Protein AF-A0A970IJT5-F1 (afdb_monomer)

Nearest PDB structures (foldseek):
  5coz-assembly1_A  TM=6.829E-01  e=1.519E-14  Agathobacter rectalis ATCC 33656
  2o3o-assembly5_I  TM=5.384E-01  e=3.546E-06  Bacillus subtilis
  2y8g-assembly2_B  TM=7.223E-01  e=1.809E+00  Homo sapiens
  1k3s-assembly1_A  TM=3.775E-01  e=7.279E+00  Salmonella enterica
  7z1o-assembly1_A  TM=2.593E-01  e=2.986E+00  Saccharomyces cerevisiae W303

Structure (mmCIF, N/CA/C/O backbone):
data_AF-A0A970IJT5-F1
#
_entry.id   AF-A0A970IJT5-F1
#
loop_
_atom_site.group_PDB
_atom_site.id
_atom_site.type_symbol
_atom_site.label_atom_id
_atom_site.label_alt_id
_atom_site.label_comp_id
_atom_site.label_asym_id
_atom_site.label_entity_id
_atom_site.label_seq_id
_atom_site.pdbx_PDB_ins_code
_atom_site.Cartn_x
_atom_site.Cartn_y
_atom_site.Cartn_z
_atom_site.occupancy
_atom_site.B_iso_or_equiv
_atom_site.auth_seq_id
_atom_site.auth_comp_id
_atom_site.auth_asym_id
_atom_site.auth_atom_id
_atom_site.pdbx_PDB_model_num
ATOM 1 N N . MET A 1 1 ? 66.315 6.053 -86.951 1.00 36.56 1 MET A N 1
ATOM 2 C CA . MET A 1 1 ? 66.945 6.723 -85.789 1.00 36.56 1 MET A CA 1
ATOM 3 C C . MET A 1 1 ? 66.268 6.161 -84.550 1.00 36.56 1 MET A C 1
ATOM 5 O O . MET A 1 1 ? 65.079 6.380 -84.401 1.00 36.56 1 MET A O 1
ATOM 9 N N . ASN A 1 2 ? 66.857 5.139 -83.911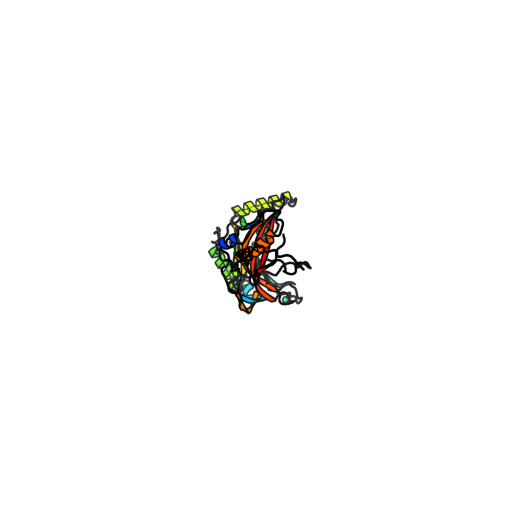 1.00 32.66 2 ASN A N 1
ATOM 10 C CA . ASN A 1 2 ? 67.721 5.251 -82.712 1.00 32.66 2 ASN A CA 1
ATOM 11 C C . ASN A 1 2 ? 67.102 6.169 -81.657 1.00 32.66 2 ASN A C 1
ATOM 13 O O . ASN A 1 2 ? 66.847 7.320 -81.974 1.00 32.66 2 ASN A O 1
ATOM 17 N N . ARG A 1 3 ? 66.917 5.827 -80.388 1.00 32.19 3 ARG A N 1
ATOM 18 C CA . ARG A 1 3 ? 67.270 4.738 -79.451 1.00 32.19 3 ARG A CA 1
ATOM 19 C C . ARG A 1 3 ? 66.346 5.067 -78.242 1.00 32.19 3 ARG A C 1
ATOM 21 O O . ARG A 1 3 ? 65.978 6.221 -78.083 1.00 32.19 3 ARG A O 1
ATOM 28 N N . MET A 1 4 ? 65.887 4.180 -77.372 1.00 31.28 4 MET A N 1
ATOM 29 C CA . MET A 1 4 ? 66.684 3.386 -76.449 1.00 31.28 4 MET A CA 1
ATOM 30 C C . MET A 1 4 ? 65.711 2.519 -75.640 1.00 31.28 4 MET A C 1
ATOM 32 O O . MET A 1 4 ? 64.684 2.999 -75.167 1.00 31.28 4 MET A O 1
ATOM 36 N N . GLN A 1 5 ? 66.068 1.249 -75.500 1.00 37.53 5 GLN A N 1
ATOM 37 C CA . GLN A 1 5 ? 65.499 0.312 -74.543 1.00 37.53 5 GLN A CA 1
ATOM 38 C C . GLN A 1 5 ? 65.766 0.796 -73.113 1.00 37.53 5 GLN A C 1
ATOM 40 O O . GLN A 1 5 ? 66.857 1.291 -72.830 1.00 37.53 5 GLN A O 1
ATOM 45 N N . SER A 1 6 ? 64.822 0.554 -72.206 1.00 34.53 6 SER A N 1
ATOM 46 C CA . SER A 1 6 ? 65.168 0.285 -70.814 1.00 34.53 6 SER A CA 1
ATOM 47 C C . SER A 1 6 ? 64.244 -0.792 -70.261 1.00 34.53 6 SER A C 1
ATOM 49 O O . SER A 1 6 ? 63.050 -0.594 -70.054 1.00 34.53 6 SER A O 1
ATOM 51 N N . THR A 1 7 ? 64.839 -1.964 -70.110 1.00 39.12 7 THR A N 1
ATOM 52 C CA . THR A 1 7 ? 64.367 -3.123 -69.368 1.00 39.12 7 THR A CA 1
ATOM 53 C C . THR A 1 7 ? 64.501 -2.813 -67.879 1.00 39.12 7 THR A C 1
ATOM 55 O O . THR A 1 7 ? 65.592 -2.436 -67.460 1.00 39.12 7 THR A O 1
ATOM 58 N N . CYS A 1 8 ? 63.464 -3.017 -67.061 1.00 33.69 8 CYS A N 1
ATOM 59 C CA . CYS A 1 8 ? 63.687 -3.271 -65.637 1.00 33.69 8 CYS A CA 1
ATOM 60 C C . CYS A 1 8 ? 62.522 -4.028 -64.981 1.00 33.69 8 CYS A C 1
ATOM 62 O O . CYS A 1 8 ? 61.425 -3.504 -64.832 1.00 33.69 8 CYS A O 1
ATOM 64 N N . LEU A 1 9 ? 62.840 -5.273 -64.617 1.00 33.34 9 LEU A N 1
ATOM 65 C CA . LEU A 1 9 ? 62.403 -6.034 -63.446 1.00 33.34 9 LEU A CA 1
ATOM 66 C C . LEU A 1 9 ? 60.910 -6.069 -63.072 1.00 33.34 9 LEU A C 1
ATOM 68 O O . LEU A 1 9 ? 60.386 -5.235 -62.339 1.00 33.34 9 LEU A O 1
ATOM 72 N N . THR A 1 10 ? 60.284 -7.184 -63.439 1.00 36.12 10 THR A N 1
ATOM 73 C CA . THR A 1 10 ? 59.104 -7.749 -62.784 1.00 36.12 10 THR A CA 1
ATOM 74 C C . THR A 1 10 ? 59.467 -8.163 -61.350 1.00 36.12 10 THR A C 1
ATOM 76 O O . THR A 1 10 ? 60.132 -9.178 -61.148 1.00 36.12 10 THR A O 1
ATOM 79 N N . PHE A 1 11 ? 59.037 -7.396 -60.348 1.00 35.25 11 PHE A N 1
ATOM 80 C CA . PHE A 1 11 ? 58.935 -7.875 -58.968 1.00 35.25 11 PHE A CA 1
ATOM 81 C C . PHE A 1 11 ? 57.515 -8.407 -58.757 1.00 35.25 11 PHE A C 1
ATOM 83 O O . PHE A 1 11 ? 56.544 -7.654 -58.768 1.00 35.25 11 PHE A O 1
ATOM 90 N N . VAL A 1 12 ? 57.398 -9.725 -58.599 1.00 38.31 12 VAL A N 1
ATOM 91 C CA . VAL A 1 12 ? 56.180 -10.385 -58.121 1.00 38.31 12 VAL A CA 1
ATOM 92 C C . VAL A 1 12 ? 56.085 -10.100 -56.624 1.00 38.31 12 VAL A C 1
ATOM 94 O O . VAL A 1 12 ? 56.817 -10.683 -55.829 1.00 38.31 12 VAL A O 1
ATOM 97 N N . VAL A 1 13 ? 55.218 -9.163 -56.245 1.00 36.97 13 VAL A N 1
ATOM 98 C CA . VAL A 1 13 ? 54.805 -8.963 -54.852 1.00 36.97 13 VAL A CA 1
ATOM 99 C C . VAL A 1 13 ? 53.635 -9.914 -54.590 1.00 36.97 13 VAL A C 1
ATOM 101 O O . VAL A 1 13 ? 52.668 -9.884 -55.356 1.00 36.97 13 VAL A O 1
ATOM 104 N N . PRO A 1 14 ? 53.684 -10.770 -53.555 1.00 40.00 14 PRO A N 1
ATOM 105 C CA . PRO A 1 14 ? 52.521 -11.543 -53.172 1.00 40.00 14 PRO A CA 1
ATOM 106 C C . PRO A 1 14 ? 51.470 -10.585 -52.612 1.00 40.00 14 PRO A C 1
ATOM 108 O O . PRO A 1 14 ? 51.718 -9.818 -51.682 1.00 40.00 14 PRO A O 1
ATOM 111 N N . LEU A 1 15 ? 50.295 -10.639 -53.231 1.00 33.22 15 LEU A N 1
ATOM 112 C CA . LEU A 1 15 ? 49.052 -10.033 -52.788 1.00 33.22 15 LEU A CA 1
ATOM 113 C C . LEU A 1 15 ? 48.679 -10.614 -51.412 1.00 33.22 15 LEU A C 1
ATOM 115 O O . LEU A 1 15 ? 47.937 -11.588 -51.320 1.00 33.22 15 LEU A O 1
ATOM 119 N N . CYS A 1 16 ? 49.205 -10.034 -50.334 1.00 35.28 16 CYS A N 1
ATOM 120 C CA . CYS A 1 16 ? 48.633 -10.205 -49.005 1.00 35.28 16 CYS A CA 1
ATOM 121 C C . CYS A 1 16 ? 47.344 -9.382 -48.952 1.00 35.28 16 CYS A C 1
ATOM 123 O O . CYS A 1 16 ? 47.359 -8.199 -48.617 1.00 35.28 16 CYS A O 1
ATOM 125 N N . LEU A 1 17 ? 46.230 -10.020 -49.315 1.00 36.72 17 LEU A N 1
ATOM 126 C CA . LEU A 1 17 ? 44.889 -9.607 -48.913 1.00 36.72 17 LEU A CA 1
ATOM 127 C C . LEU A 1 17 ? 44.834 -9.642 -47.379 1.00 36.72 17 LEU A C 1
ATOM 129 O O . LEU A 1 17 ? 44.469 -10.648 -46.778 1.00 36.72 17 LEU A O 1
ATOM 133 N N . LEU A 1 18 ? 45.230 -8.542 -46.740 1.00 36.81 18 LEU A N 1
ATOM 134 C CA . LEU A 1 18 ? 44.783 -8.231 -45.391 1.00 36.81 18 LEU A CA 1
ATOM 135 C C . LEU A 1 18 ? 43.298 -7.898 -45.514 1.00 36.81 18 LEU A C 1
ATOM 137 O O . LEU A 1 18 ? 42.916 -6.762 -45.787 1.00 36.81 18 LEU A O 1
ATOM 141 N N . LEU A 1 19 ? 42.468 -8.930 -45.374 1.00 34.84 19 LEU A N 1
ATOM 142 C CA . LEU A 1 19 ? 41.074 -8.773 -45.002 1.00 34.84 19 LEU A CA 1
ATOM 143 C C . LEU A 1 19 ? 41.072 -8.114 -43.621 1.00 34.84 19 LEU A C 1
ATOM 145 O O . LEU A 1 19 ? 41.111 -8.785 -42.594 1.00 34.84 19 LEU A O 1
ATOM 149 N N . THR A 1 20 ? 41.065 -6.784 -43.593 1.00 39.56 20 THR A N 1
ATOM 150 C CA . THR A 1 20 ? 40.567 -6.037 -42.445 1.00 39.56 20 THR A CA 1
ATOM 151 C C . THR A 1 20 ? 39.070 -6.301 -42.400 1.00 39.56 20 THR A C 1
ATOM 153 O O . THR A 1 20 ? 38.273 -5.548 -42.962 1.00 39.56 20 THR A O 1
ATOM 156 N N . GLY A 1 21 ? 38.690 -7.429 -41.802 1.00 30.80 21 GLY A N 1
ATOM 157 C CA . GLY A 1 21 ? 37.346 -7.576 -41.281 1.00 30.80 21 GLY A CA 1
ATOM 158 C C . GLY A 1 21 ? 37.145 -6.419 -40.316 1.00 30.80 21 GLY A C 1
ATOM 159 O O . GLY A 1 21 ? 37.844 -6.333 -39.307 1.00 30.80 21 GLY A O 1
ATOM 160 N N . CYS A 1 22 ? 36.245 -5.495 -40.658 1.00 32.47 22 CYS A N 1
ATOM 161 C CA . CYS A 1 22 ? 35.594 -4.704 -39.624 1.00 32.47 22 CYS A CA 1
ATOM 162 C C . CYS A 1 22 ? 35.139 -5.702 -38.552 1.00 32.47 22 CYS A C 1
ATOM 164 O O . CYS A 1 22 ? 34.604 -6.750 -38.937 1.00 32.47 22 CYS A O 1
ATOM 166 N N . PRO A 1 23 ? 35.344 -5.431 -37.253 1.00 32.62 23 PRO A N 1
ATOM 167 C CA . PRO A 1 23 ? 34.586 -6.163 -36.263 1.00 32.62 23 PRO A CA 1
ATOM 168 C C . PRO A 1 23 ? 33.126 -5.950 -36.653 1.00 32.62 23 PRO A C 1
ATOM 170 O O . PRO A 1 23 ? 32.638 -4.818 -36.664 1.00 32.62 23 PRO A O 1
ATOM 173 N N . GLN A 1 24 ? 32.459 -7.024 -37.079 1.00 33.75 24 GLN A N 1
ATOM 174 C CA . GLN A 1 24 ? 31.012 -7.048 -36.994 1.00 33.75 24 GLN A CA 1
ATOM 175 C C . GLN A 1 24 ? 30.694 -6.677 -35.542 1.00 33.75 24 GLN A C 1
ATOM 177 O O . GLN A 1 24 ? 31.420 -7.139 -34.650 1.00 33.75 24 GLN A O 1
ATOM 182 N N . PRO A 1 25 ? 29.676 -5.839 -35.284 1.00 37.03 25 PRO A N 1
ATOM 183 C CA . PRO A 1 25 ? 29.119 -5.818 -33.949 1.00 37.03 25 PRO A CA 1
ATOM 184 C C . PRO A 1 25 ? 28.829 -7.280 -33.634 1.00 37.03 25 PRO A C 1
ATOM 186 O O . PRO A 1 25 ? 28.152 -7.955 -34.410 1.00 37.03 25 PRO A O 1
ATOM 189 N N . SER A 1 26 ? 29.472 -7.803 -32.592 1.00 34.16 26 SER A N 1
ATOM 190 C CA . SER A 1 26 ? 29.022 -9.047 -32.004 1.00 34.16 26 SER A CA 1
ATOM 191 C C . SER A 1 26 ? 27.535 -8.852 -31.782 1.00 34.16 26 SER A C 1
ATOM 193 O O . SER A 1 26 ? 27.156 -7.892 -31.106 1.00 34.16 26 SER A O 1
ATOM 195 N N . ASP A 1 27 ? 26.725 -9.708 -32.394 1.00 33.38 27 ASP A N 1
ATOM 196 C CA . ASP A 1 27 ? 25.367 -9.949 -31.948 1.00 33.38 27 ASP A CA 1
ATOM 197 C C . ASP A 1 27 ? 25.503 -10.401 -30.487 1.00 33.38 27 ASP A C 1
ATOM 199 O O . ASP A 1 27 ? 25.656 -11.583 -30.186 1.00 33.38 27 ASP A O 1
ATOM 203 N N . ILE A 1 28 ? 25.585 -9.436 -29.567 1.00 37.75 28 ILE A N 1
ATOM 204 C CA . ILE A 1 28 ? 25.134 -9.648 -28.207 1.00 37.75 28 ILE A CA 1
ATOM 205 C C . ILE A 1 28 ? 23.658 -9.885 -28.447 1.00 37.7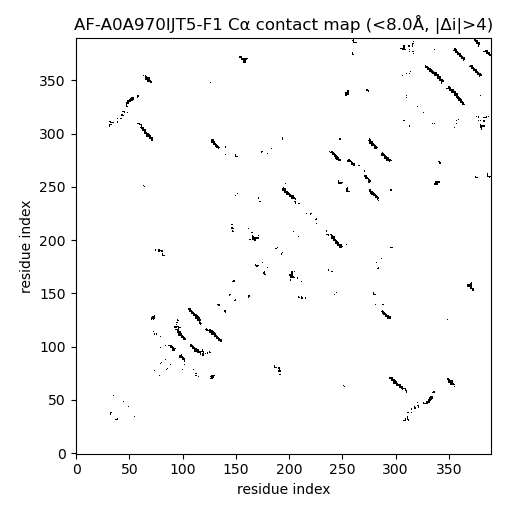5 28 ILE A C 1
ATOM 207 O O . ILE A 1 28 ? 22.940 -8.955 -28.819 1.00 37.75 28 ILE A O 1
ATOM 211 N N . GLU A 1 29 ? 23.240 -11.148 -28.377 1.00 39.50 29 GLU A N 1
ATOM 212 C CA . GLU A 1 29 ? 21.836 -11.456 -28.181 1.00 39.50 29 GLU A CA 1
ATOM 213 C C . GLU A 1 29 ? 21.385 -10.517 -27.066 1.00 39.50 29 GLU A C 1
ATOM 215 O O . GLU A 1 29 ? 21.825 -10.651 -25.926 1.00 39.50 29 GLU A O 1
ATOM 220 N N . THR A 1 30 ? 20.559 -9.522 -27.394 1.00 48.41 30 THR A N 1
ATOM 221 C CA . THR A 1 30 ? 19.818 -8.722 -26.415 1.00 48.41 30 THR A CA 1
ATOM 222 C C . THR A 1 30 ? 18.734 -9.622 -25.828 1.00 48.41 30 THR A C 1
ATOM 224 O O . THR A 1 30 ? 17.540 -9.352 -25.938 1.00 48.41 30 THR A O 1
ATOM 227 N N . GLY A 1 31 ? 19.161 -10.790 -25.355 1.00 67.19 31 GLY A N 1
ATOM 228 C CA . GLY A 1 31 ? 18.349 -11.767 -24.685 1.00 67.19 31 GLY A CA 1
ATOM 229 C C . GLY A 1 31 ? 17.971 -1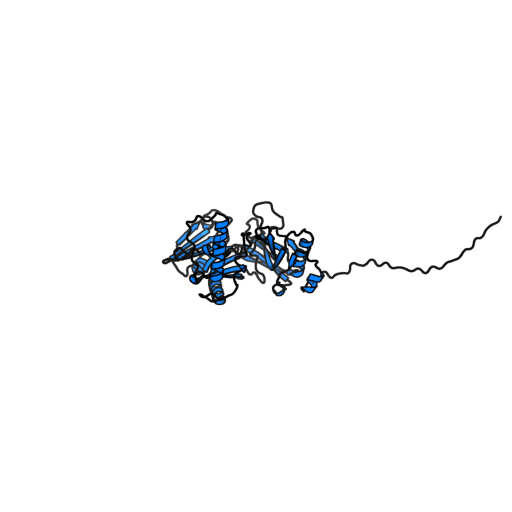1.190 -23.339 1.00 67.19 31 GLY A C 1
ATOM 230 O O . GLY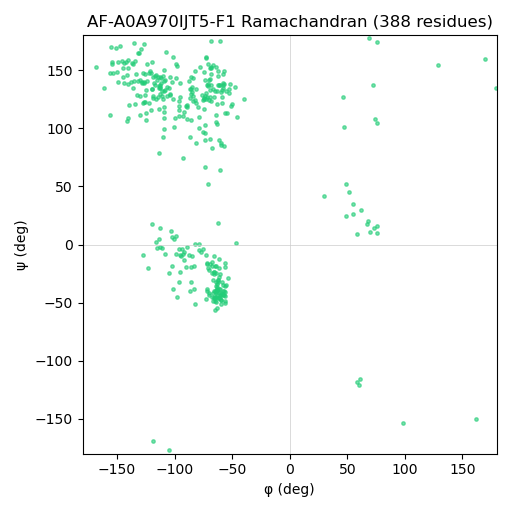 A 1 31 ? 18.767 -10.502 -22.698 1.00 67.19 31 GLY A O 1
ATOM 231 N N . ARG A 1 32 ? 16.736 -11.479 -22.948 1.00 82.88 32 ARG A N 1
ATOM 232 C CA . ARG A 1 32 ? 16.213 -11.251 -21.608 1.00 82.88 32 ARG A CA 1
ATOM 233 C C . ARG A 1 32 ? 17.285 -11.595 -20.571 1.00 82.88 32 ARG A C 1
ATOM 235 O O . ARG A 1 32 ? 17.798 -12.714 -20.577 1.00 82.88 32 ARG A O 1
ATOM 242 N N . ILE A 1 33 ? 17.621 -10.665 -19.682 1.00 86.25 33 ILE A N 1
ATOM 243 C CA . ILE A 1 33 ? 18.552 -10.955 -18.589 1.00 86.25 33 ILE A CA 1
ATOM 244 C C . ILE A 1 33 ? 17.826 -11.844 -17.574 1.00 86.25 33 ILE A C 1
ATOM 246 O O . ILE A 1 33 ? 16.748 -11.483 -17.104 1.00 86.25 33 ILE A O 1
ATOM 250 N N . GLU A 1 34 ? 18.394 -13.003 -17.235 1.00 87.94 34 GLU A N 1
ATOM 251 C CA . GLU A 1 34 ? 17.735 -14.004 -16.373 1.00 87.94 34 GLU A CA 1
ATOM 252 C C . GLU A 1 34 ? 18.435 -14.237 -15.027 1.00 87.94 34 GLU A C 1
ATOM 254 O O . GLU A 1 34 ? 17.927 -15.004 -14.210 1.00 87.94 34 GLU A O 1
ATOM 259 N N . SER A 1 35 ? 19.580 -13.594 -14.766 1.00 90.62 35 SER A N 1
ATOM 260 C CA . SER A 1 35 ? 20.297 -13.765 -13.499 1.00 90.62 35 SER A CA 1
ATOM 261 C C . SER A 1 35 ? 20.998 -12.491 -13.012 1.00 90.62 35 SER A C 1
ATOM 263 O O . SER A 1 35 ? 21.330 -11.619 -13.824 1.00 90.62 35 SER A O 1
ATOM 265 N N . PRO A 1 36 ? 21.284 -12.393 -11.697 1.00 92.06 36 PRO A N 1
ATOM 266 C CA . PRO A 1 36 ? 22.078 -11.305 -11.130 1.00 92.06 36 PRO A CA 1
ATOM 267 C C . PRO A 1 36 ? 23.467 -11.177 -11.763 1.00 92.06 36 PRO A C 1
ATOM 269 O O . PRO A 1 36 ? 23.941 -10.071 -12.007 1.00 92.06 36 PRO A O 1
ATOM 272 N N . GLU A 1 37 ? 24.131 -12.296 -12.053 1.00 93.25 37 GLU A N 1
ATOM 273 C CA . GLU A 1 37 ? 25.469 -12.303 -12.652 1.00 93.25 37 GLU A CA 1
ATOM 274 C C . GLU A 1 37 ? 25.433 -11.709 -14.061 1.00 93.25 37 GLU A C 1
ATOM 276 O O . GLU A 1 37 ? 26.203 -10.799 -14.364 1.00 93.25 37 GLU A O 1
ATOM 281 N N . ALA A 1 38 ? 24.483 -12.157 -14.889 1.00 92.62 38 ALA A N 1
ATOM 282 C CA . ALA A 1 38 ? 24.290 -11.638 -16.240 1.00 92.62 38 ALA A CA 1
ATOM 283 C C . ALA A 1 38 ? 23.911 -10.148 -16.241 1.00 92.62 38 ALA A C 1
ATOM 285 O O . ALA A 1 38 ? 24.288 -9.418 -17.158 1.00 92.62 38 ALA A O 1
ATOM 286 N N . PHE A 1 39 ? 23.191 -9.688 -15.214 1.00 94.88 39 PHE A N 1
ATOM 287 C CA . PHE A 1 39 ? 22.908 -8.273 -15.005 1.00 94.88 39 PHE A CA 1
ATOM 288 C C . PHE A 1 39 ? 24.195 -7.475 -14.750 1.00 94.88 39 PHE A C 1
ATOM 290 O O . PHE A 1 39 ? 24.477 -6.530 -15.487 1.00 94.88 39 PHE A O 1
ATOM 297 N N . TYR A 1 40 ? 25.013 -7.872 -13.767 1.00 94.75 40 TYR A N 1
ATOM 298 C CA . TYR A 1 40 ? 26.253 -7.156 -13.431 1.00 94.75 40 TYR A CA 1
ATOM 299 C C . TYR A 1 40 ? 27.312 -7.197 -14.542 1.00 94.75 40 TYR A C 1
ATOM 301 O O . TYR A 1 40 ? 28.152 -6.304 -14.609 1.00 94.75 40 TYR A O 1
ATOM 309 N N . GLU A 1 41 ? 27.274 -8.185 -15.439 1.00 93.88 41 GLU A N 1
ATOM 310 C CA . GLU A 1 41 ? 28.121 -8.216 -16.640 1.00 93.88 41 GLU A CA 1
ATOM 311 C C . GLU A 1 41 ? 27.732 -7.154 -17.686 1.00 93.88 41 GLU A C 1
ATOM 313 O O . GLU A 1 41 ? 28.558 -6.779 -18.521 1.00 93.88 41 GLU A O 1
ATOM 318 N N . GLN A 1 42 ? 26.492 -6.658 -17.646 1.00 92.56 42 GLN A N 1
ATOM 319 C CA . GLN A 1 42 ? 25.921 -5.764 -18.658 1.00 92.56 42 GLN A CA 1
ATOM 320 C C . GLN A 1 42 ? 25.744 -4.317 -18.198 1.00 92.56 42 GLN A C 1
ATOM 322 O O . GLN A 1 42 ? 25.425 -3.458 -19.024 1.00 92.56 42 GLN A O 1
ATOM 327 N N . VAL A 1 43 ? 25.945 -4.029 -16.911 1.00 92.69 43 VAL A N 1
ATOM 328 C CA . VAL A 1 43 ? 25.806 -2.679 -16.353 1.00 92.69 43 VAL A CA 1
ATOM 329 C C . VAL A 1 43 ? 27.092 -2.202 -15.701 1.00 92.69 43 VAL A C 1
ATOM 331 O O . VAL A 1 43 ? 27.865 -2.973 -15.140 1.00 92.69 43 VAL A O 1
ATOM 334 N N . THR A 1 44 ? 27.312 -0.891 -15.738 1.00 91.75 44 THR A N 1
ATOM 335 C CA . THR A 1 44 ? 28.315 -0.233 -14.897 1.00 91.75 44 THR A CA 1
ATOM 336 C C . THR A 1 44 ? 27.580 0.575 -13.845 1.00 91.75 44 THR A C 1
ATOM 338 O O . THR A 1 44 ? 26.968 1.589 -14.165 1.00 91.75 44 THR A O 1
ATOM 341 N N . VAL A 1 45 ? 27.629 0.119 -12.595 1.00 94.19 45 VAL A N 1
ATOM 342 C CA . VAL A 1 45 ? 26.968 0.806 -11.480 1.00 94.19 45 VAL A CA 1
ATOM 343 C C . VAL A 1 45 ? 27.790 2.047 -11.094 1.00 94.19 45 VAL A C 1
ATOM 345 O O . VAL A 1 45 ? 28.985 1.907 -10.817 1.00 94.19 45 VAL A O 1
ATOM 348 N N . PRO A 1 46 ? 27.201 3.259 -11.088 1.00 94.62 46 PRO A N 1
ATOM 349 C CA . PRO A 1 46 ? 27.882 4.469 -10.624 1.00 94.62 46 PRO A CA 1
ATOM 350 C C . PRO A 1 46 ? 28.379 4.343 -9.177 1.00 94.62 46 PRO A C 1
ATOM 352 O O . PRO A 1 46 ? 27.732 3.703 -8.358 1.00 94.62 46 PRO A O 1
ATOM 355 N N . GLU A 1 47 ? 29.486 5.013 -8.831 1.00 92.94 47 GLU A N 1
ATOM 356 C CA . GLU A 1 47 ? 30.170 4.881 -7.523 1.00 92.94 47 GLU A CA 1
ATOM 357 C C . GLU A 1 47 ? 29.256 5.095 -6.302 1.00 92.94 47 GLU A C 1
ATOM 359 O O . GLU A 1 47 ? 29.498 4.523 -5.244 1.00 92.94 47 GLU A O 1
ATOM 364 N N . ARG A 1 48 ? 28.208 5.911 -6.449 1.00 93.38 48 ARG A N 1
ATOM 365 C CA . ARG A 1 48 ? 27.294 6.312 -5.367 1.00 93.38 48 ARG A CA 1
ATOM 366 C C . ARG A 1 48 ? 25.879 5.765 -5.534 1.00 93.38 48 ARG A C 1
ATOM 368 O O . ARG A 1 48 ? 24.951 6.253 -4.892 1.00 93.38 48 ARG A O 1
ATOM 375 N N . LEU A 1 49 ? 25.716 4.786 -6.421 1.00 95.75 49 LEU A N 1
ATOM 376 C CA . LEU A 1 49 ? 24.484 4.034 -6.591 1.00 95.75 49 LEU A CA 1
ATOM 377 C C . LEU A 1 49 ? 24.676 2.633 -6.011 1.00 95.75 49 LEU A C 1
ATOM 379 O O . LEU A 1 49 ? 25.602 1.916 -6.380 1.00 95.75 49 LEU A O 1
ATOM 383 N N . TYR A 1 50 ? 23.764 2.231 -5.142 1.00 95.81 50 TYR A N 1
ATOM 384 C CA . TYR A 1 50 ? 23.738 0.917 -4.521 1.00 95.81 50 TYR A CA 1
ATOM 385 C C . TYR A 1 50 ? 22.454 0.197 -4.927 1.00 95.81 50 TYR A C 1
ATOM 387 O O . TYR A 1 50 ? 21.380 0.798 -5.002 1.00 95.81 50 TYR A O 1
ATOM 395 N N . ILE A 1 51 ? 22.575 -1.097 -5.208 1.00 96.19 51 ILE A N 1
ATOM 396 C CA . ILE A 1 51 ? 21.454 -1.965 -5.568 1.00 96.19 51 ILE A CA 1
ATOM 397 C C . ILE A 1 51 ? 21.236 -2.902 -4.386 1.00 96.19 51 ILE A C 1
ATOM 399 O O . ILE A 1 51 ? 21.949 -3.891 -4.243 1.00 96.19 51 ILE A O 1
ATOM 403 N N . ASP A 1 52 ? 20.251 -2.569 -3.557 1.00 95.31 52 ASP A N 1
ATOM 404 C CA . ASP A 1 52 ? 19.880 -3.313 -2.347 1.00 95.31 52 ASP A CA 1
ATOM 405 C C . ASP A 1 52 ? 18.610 -4.156 -2.566 1.00 95.31 52 ASP A C 1
ATOM 407 O O . ASP A 1 52 ? 18.005 -4.659 -1.618 1.00 95.31 52 ASP A O 1
ATOM 411 N N . VAL A 1 53 ? 18.178 -4.292 -3.822 1.00 93.94 53 VAL A N 1
ATOM 412 C CA . VAL A 1 53 ? 17.006 -5.079 -4.206 1.00 93.94 53 VAL A CA 1
ATOM 413 C C . VAL A 1 53 ? 17.229 -6.556 -3.876 1.00 93.94 53 VAL A C 1
ATOM 415 O O . VAL A 1 53 ? 18.236 -7.151 -4.256 1.00 93.94 53 VAL A O 1
ATOM 418 N N . ASP A 1 54 ? 16.240 -7.173 -3.232 1.00 93.06 54 ASP A N 1
ATOM 419 C CA . ASP A 1 54 ? 16.189 -8.623 -3.048 1.00 93.06 54 ASP A CA 1
ATOM 420 C C . ASP A 1 54 ? 15.777 -9.308 -4.362 1.00 93.06 54 ASP A C 1
ATOM 422 O O . ASP A 1 54 ? 14.592 -9.402 -4.698 1.00 93.06 54 ASP A O 1
ATOM 426 N N . PHE A 1 55 ? 16.770 -9.779 -5.119 1.00 93.50 55 PHE A N 1
ATOM 427 C CA . PHE A 1 55 ? 16.557 -10.457 -6.398 1.00 93.50 55 PHE A CA 1
ATOM 428 C C . PHE A 1 55 ? 15.714 -11.736 -6.286 1.00 93.50 55 PHE A C 1
ATOM 430 O O . PHE A 1 55 ? 15.050 -12.089 -7.257 1.00 93.50 55 PHE A O 1
ATOM 437 N N . GLU A 1 56 ? 15.672 -12.405 -5.127 1.00 92.06 56 GLU A N 1
ATOM 438 C CA . GLU A 1 56 ? 14.842 -13.606 -4.938 1.00 92.06 56 GLU A CA 1
ATOM 439 C C . GLU A 1 56 ? 13.342 -13.275 -4.883 1.00 92.06 56 GLU A C 1
ATOM 441 O O . GLU A 1 56 ? 12.501 -14.143 -5.121 1.00 92.06 56 GLU A O 1
ATOM 446 N N . ARG A 1 57 ? 12.993 -12.017 -4.586 1.00 89.94 57 ARG A N 1
ATOM 447 C CA . ARG A 1 57 ? 11.605 -11.531 -4.538 1.00 89.94 57 ARG A CA 1
ATOM 448 C C . ARG A 1 57 ? 11.120 -10.933 -5.851 1.00 89.94 57 ARG A C 1
ATOM 450 O O . ARG A 1 57 ? 9.936 -10.614 -5.966 1.00 89.94 57 ARG A O 1
ATOM 457 N N . MET A 1 58 ? 12.001 -10.754 -6.831 1.00 94.25 58 MET A N 1
ATOM 458 C CA . MET A 1 58 ? 11.612 -10.205 -8.123 1.00 94.25 58 MET A CA 1
ATOM 459 C C . MET A 1 58 ? 10.786 -11.217 -8.915 1.00 94.25 58 MET A C 1
ATOM 461 O O . MET A 1 58 ? 11.102 -12.403 -8.980 1.00 94.25 58 MET A O 1
ATOM 465 N N . SER A 1 59 ? 9.714 -10.731 -9.542 1.00 93.69 59 SER A N 1
ATOM 466 C CA . SER A 1 59 ? 8.847 -11.579 -10.358 1.00 93.69 59 SER A CA 1
ATOM 467 C C . SER A 1 59 ? 9.601 -12.182 -11.546 1.00 93.69 59 SER A C 1
ATOM 469 O O . SER A 1 59 ? 10.347 -11.500 -12.250 1.00 93.69 59 SER A O 1
ATOM 471 N N . THR A 1 60 ? 9.357 -13.466 -11.798 1.00 94.38 60 THR A N 1
ATOM 472 C CA . THR A 1 60 ? 9.909 -14.212 -12.937 1.00 94.38 60 THR A CA 1
ATOM 473 C C . THR A 1 60 ? 8.911 -14.362 -14.084 1.00 94.38 60 THR A C 1
ATOM 475 O O . THR A 1 60 ? 9.216 -15.022 -15.079 1.00 94.38 60 THR A O 1
ATOM 478 N N . LEU A 1 61 ? 7.729 -13.742 -13.976 1.00 95.62 61 LEU A N 1
ATOM 479 C CA . LEU A 1 61 ? 6.695 -13.802 -15.006 1.00 95.62 61 LEU A CA 1
ATOM 480 C C . LEU A 1 61 ? 7.224 -13.284 -16.351 1.00 95.62 61 LEU A C 1
ATOM 482 O O . LEU A 1 61 ? 7.892 -12.251 -16.443 1.00 95.62 61 LEU A O 1
ATOM 486 N N . THR A 1 62 ? 6.916 -14.025 -17.411 1.00 96.19 62 THR A N 1
ATOM 487 C CA . THR A 1 62 ? 7.307 -13.703 -18.791 1.00 96.19 62 THR A CA 1
ATOM 488 C C . THR A 1 62 ? 6.162 -13.106 -19.598 1.00 96.19 62 THR A C 1
ATOM 490 O O . THR A 1 62 ? 6.409 -12.475 -20.620 1.00 96.19 62 THR A O 1
ATOM 493 N N . SER A 1 63 ? 4.919 -13.279 -19.147 1.00 97.12 63 SER A N 1
ATOM 494 C CA . SER A 1 63 ? 3.735 -12.702 -19.776 1.00 97.12 63 SER A CA 1
ATOM 495 C C . SER A 1 63 ? 2.615 -12.515 -18.766 1.00 97.12 63 SER A C 1
ATOM 497 O O . SER A 1 63 ? 2.463 -13.360 -17.886 1.00 97.12 63 SER A O 1
ATOM 499 N N . VAL A 1 64 ? 1.785 -11.487 -18.942 1.00 97.69 64 VAL A N 1
ATOM 500 C CA . VAL A 1 64 ? 0.542 -11.297 -18.173 1.00 97.69 64 VAL A CA 1
ATOM 501 C C . VAL A 1 64 ? -0.559 -10.736 -19.061 1.00 97.69 64 VAL A C 1
ATOM 503 O O . VAL A 1 64 ? -0.282 -10.111 -20.083 1.00 97.69 64 VAL A O 1
ATOM 506 N N . LYS A 1 65 ? -1.818 -10.947 -18.676 1.00 97.31 65 LYS A N 1
ATOM 507 C CA . LYS A 1 65 ? -2.963 -10.329 -19.358 1.00 97.31 65 LYS A CA 1
ATOM 508 C C . LYS A 1 65 ? -3.032 -8.835 -19.070 1.00 97.31 65 LYS A C 1
ATOM 510 O O . LYS A 1 65 ? -2.560 -8.372 -18.041 1.00 97.31 65 LYS A O 1
ATOM 515 N N . GLN A 1 66 ? -3.662 -8.086 -19.961 1.00 93.94 66 GLN A N 1
ATOM 516 C CA . GLN A 1 66 ? -4.024 -6.696 -19.692 1.00 93.94 66 GLN A CA 1
ATOM 517 C C . GLN A 1 66 ? -5.487 -6.602 -19.281 1.00 93.94 66 GLN A C 1
ATOM 519 O O . GLN A 1 66 ? -6.298 -7.448 -19.657 1.00 93.94 66 GLN A O 1
ATOM 524 N N . TYR A 1 67 ? -5.834 -5.559 -18.534 1.00 97.38 67 TYR A N 1
ATOM 525 C CA . TYR A 1 67 ? -7.200 -5.361 -18.062 1.00 97.38 67 TYR A CA 1
ATOM 526 C C . TYR A 1 67 ? -7.647 -3.923 -18.270 1.00 97.38 67 TYR A C 1
ATOM 528 O O . TYR A 1 67 ? -6.839 -2.997 -18.348 1.00 97.38 67 TYR A O 1
ATOM 536 N N . THR A 1 68 ? -8.959 -3.734 -18.305 1.00 96.50 68 THR A N 1
ATOM 537 C CA . THR A 1 68 ? -9.563 -2.426 -18.062 1.00 96.50 68 THR A CA 1
ATOM 538 C C . THR A 1 68 ? -10.419 -2.517 -16.817 1.00 96.50 68 THR A C 1
ATOM 540 O O . THR A 1 68 ? -11.175 -3.481 -16.656 1.00 96.50 68 THR A O 1
ATOM 543 N N . GLY A 1 69 ? -10.339 -1.509 -15.964 1.00 95.69 69 GLY A N 1
ATOM 544 C CA . GLY A 1 69 ? -11.155 -1.403 -14.766 1.00 95.69 69 GLY A CA 1
ATOM 545 C C . GLY A 1 69 ? -11.784 -0.028 -14.648 1.00 95.69 69 GLY A C 1
ATOM 546 O O . GLY A 1 69 ? -11.369 0.919 -15.312 1.00 95.69 69 GLY A O 1
ATOM 547 N N . GLU A 1 70 ? -12.777 0.063 -13.787 1.00 94.50 70 GLU A N 1
ATOM 548 C CA . GLU A 1 70 ? -13.328 1.326 -13.316 1.00 94.50 70 GLU A CA 1
ATOM 549 C C . GLU A 1 70 ? -13.263 1.357 -11.794 1.00 94.50 70 GLU A C 1
ATOM 551 O O . GLU A 1 70 ? -13.246 0.298 -11.161 1.00 94.50 70 GLU A O 1
ATOM 556 N N . THR A 1 71 ? -13.228 2.546 -11.204 1.00 93.38 71 THR A N 1
ATOM 557 C CA . THR A 1 71 ? -13.367 2.705 -9.758 1.00 93.38 71 THR A CA 1
ATOM 558 C C . THR A 1 71 ? -14.626 1.982 -9.279 1.00 93.38 71 THR A C 1
ATOM 560 O O . THR A 1 71 ? -15.708 2.129 -9.849 1.00 93.38 71 THR A O 1
ATOM 563 N N . MET A 1 72 ? -14.467 1.162 -8.245 1.00 93.69 72 MET A N 1
ATOM 564 C CA . MET A 1 72 ? -15.531 0.363 -7.666 1.00 93.69 72 MET A CA 1
ATOM 565 C C . MET A 1 72 ? -16.482 1.230 -6.838 1.00 93.69 72 MET A C 1
ATOM 567 O O . MET A 1 72 ? -16.071 1.892 -5.886 1.00 93.69 72 MET A O 1
ATOM 571 N N . ASP A 1 73 ? -17.772 1.154 -7.158 1.00 91.38 73 ASP A N 1
ATOM 572 C CA . ASP A 1 73 ? -18.827 1.643 -6.275 1.00 91.38 73 ASP A CA 1
ATOM 573 C C . ASP A 1 73 ? -18.990 0.675 -5.096 1.00 91.38 73 ASP A C 1
ATOM 575 O O . ASP A 1 73 ? -19.151 -0.537 -5.274 1.00 91.38 73 ASP A O 1
ATOM 579 N N . MET A 1 74 ? -18.949 1.211 -3.879 1.00 93.12 74 MET A N 1
ATOM 580 C CA . MET A 1 74 ? -18.979 0.406 -2.662 1.00 93.12 74 MET A CA 1
ATOM 581 C C . MET A 1 74 ? -20.402 -0.018 -2.281 1.00 93.12 74 MET A C 1
ATOM 583 O O . MET A 1 74 ? -21.323 0.803 -2.208 1.00 93.12 74 MET A O 1
ATOM 587 N N . ASP A 1 75 ? -20.583 -1.298 -1.943 1.00 94.19 75 ASP A N 1
ATOM 588 C CA . ASP A 1 75 ? -21.846 -1.803 -1.395 1.00 94.19 75 ASP A CA 1
ATOM 589 C C . ASP A 1 75 ? -22.009 -1.338 0.063 1.00 94.19 75 ASP A C 1
ATOM 591 O O . ASP A 1 75 ? -21.497 -1.940 1.013 1.00 94.19 75 ASP A O 1
ATOM 595 N N . GLN A 1 76 ? -22.740 -0.233 0.237 1.00 94.06 76 GLN A N 1
ATOM 596 C CA . GLN A 1 76 ? -22.961 0.395 1.541 1.00 94.06 76 GLN A CA 1
ATOM 597 C C . GLN A 1 76 ? -23.616 -0.558 2.554 1.00 94.06 76 GLN A C 1
ATOM 599 O O . GLN A 1 76 ? -23.299 -0.491 3.741 1.00 94.06 76 GLN A O 1
ATOM 604 N N . GLU A 1 77 ? -24.517 -1.450 2.124 1.00 94.44 77 GLU A N 1
ATOM 605 C CA . GLU A 1 77 ? -25.191 -2.384 3.035 1.00 94.44 77 GLU A CA 1
ATOM 606 C C . GLU A 1 77 ? -24.219 -3.446 3.550 1.00 94.44 77 GLU A C 1
ATOM 608 O O . GLU A 1 77 ? -24.196 -3.746 4.750 1.00 94.44 77 GLU A O 1
ATOM 613 N N . LYS A 1 78 ? -23.380 -3.990 2.661 1.00 96.62 78 LYS A N 1
ATOM 614 C CA . LYS A 1 78 ? -22.343 -4.955 3.041 1.00 96.62 78 LYS A CA 1
ATOM 615 C C . LYS A 1 78 ? -21.273 -4.323 3.922 1.00 96.62 78 LYS A C 1
ATOM 617 O O . LYS A 1 78 ? -20.922 -4.924 4.938 1.00 96.62 78 LYS A O 1
ATOM 622 N N . LEU A 1 79 ? -20.830 -3.101 3.617 1.00 96.62 79 LEU A N 1
ATOM 623 C CA . LEU A 1 79 ? -19.905 -2.354 4.473 1.00 96.62 79 LEU A CA 1
ATOM 624 C C . LEU A 1 79 ? -20.492 -2.126 5.870 1.00 96.62 79 LEU A C 1
ATOM 626 O O . LEU A 1 79 ? -19.870 -2.483 6.872 1.00 96.62 79 LEU A O 1
ATOM 630 N N . VAL A 1 80 ? -21.721 -1.605 5.960 1.00 96.81 80 VAL A N 1
ATOM 631 C CA . VAL A 1 80 ? -22.379 -1.377 7.255 1.00 96.81 80 VAL A CA 1
ATOM 632 C C . VAL A 1 80 ? -22.488 -2.681 8.043 1.00 96.81 80 VAL A C 1
ATOM 634 O O . VAL A 1 80 ? -22.174 -2.716 9.233 1.00 96.81 80 VAL A O 1
ATOM 637 N N . LYS A 1 81 ? -22.871 -3.781 7.393 1.00 96.00 81 LYS A N 1
A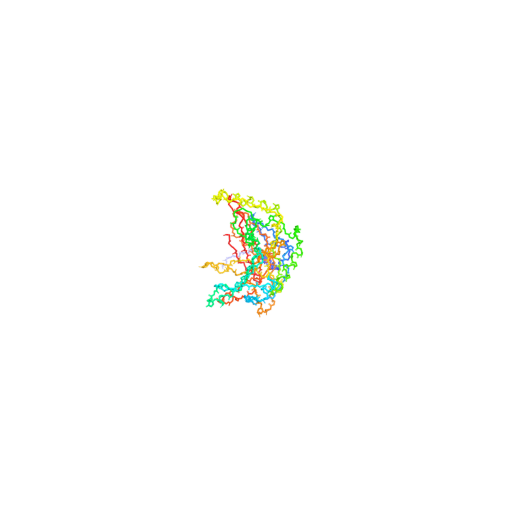TOM 638 C CA . LYS A 1 81 ? -22.961 -5.089 8.045 1.00 96.00 81 LYS A CA 1
ATOM 639 C C . LYS A 1 81 ? -21.600 -5.600 8.526 1.00 96.00 81 LYS A C 1
ATOM 641 O O . LYS A 1 81 ? -21.516 -6.140 9.631 1.00 96.00 81 LYS A O 1
ATOM 646 N N . ALA A 1 82 ? -20.552 -5.435 7.722 1.00 97.00 82 ALA A N 1
ATOM 647 C CA . ALA A 1 82 ? -19.203 -5.889 8.039 1.00 97.00 82 ALA A CA 1
ATOM 648 C C . ALA A 1 82 ? -18.618 -5.150 9.254 1.00 97.00 82 ALA A C 1
ATOM 650 O O . ALA A 1 82 ? -18.098 -5.797 10.167 1.00 97.00 82 ALA A O 1
ATOM 651 N N . PHE A 1 83 ? -18.761 -3.822 9.301 1.00 96.31 83 PHE A N 1
ATOM 652 C CA . PHE A 1 83 ? -18.175 -2.988 10.353 1.00 96.31 83 PHE A CA 1
ATOM 653 C C . PHE A 1 83 ? -19.066 -2.857 11.598 1.00 96.31 83 PHE A C 1
ATOM 655 O O . PHE A 1 83 ? -18.574 -2.955 12.723 1.00 96.31 83 PHE A O 1
ATOM 662 N N . PHE A 1 84 ? -20.388 -2.719 11.445 1.00 94.94 84 PHE A N 1
ATOM 663 C CA . PHE A 1 84 ? -21.284 -2.469 12.582 1.00 94.94 84 PHE A CA 1
ATOM 664 C C . PHE A 1 84 ? -21.930 -3.717 13.194 1.00 94.94 84 PHE A C 1
ATOM 666 O O . PHE A 1 84 ? -22.491 -3.598 14.285 1.00 94.94 84 PHE A O 1
ATOM 673 N N . LYS A 1 85 ? -21.816 -4.902 12.568 1.00 86.31 85 LYS A N 1
ATOM 674 C CA . LYS A 1 85 ? -22.284 -6.202 13.104 1.00 86.31 85 LYS A CA 1
ATOM 675 C C . LYS A 1 85 ? -23.731 -6.153 13.633 1.00 86.31 85 LYS A C 1
ATOM 677 O O . LYS A 1 85 ? -23.991 -6.513 14.778 1.00 86.31 85 LYS A O 1
ATOM 682 N N . ASP A 1 86 ? -24.651 -5.667 12.800 1.00 79.94 86 ASP A N 1
ATOM 683 C CA . ASP A 1 86 ? -26.098 -5.534 13.066 1.00 79.94 86 ASP A CA 1
ATOM 684 C C . ASP A 1 86 ? -26.513 -4.463 14.100 1.00 79.94 86 ASP A C 1
ATOM 686 O O . ASP A 1 86 ? -27.681 -4.396 14.495 1.00 79.94 86 ASP A O 1
ATOM 690 N N . ARG A 1 87 ? -25.600 -3.584 14.535 1.00 85.88 87 ARG A N 1
ATOM 691 C CA . ARG A 1 87 ? -25.969 -2.436 15.380 1.00 85.88 87 ARG A CA 1
ATOM 692 C C . ARG A 1 87 ? -26.805 -1.412 14.617 1.00 85.88 87 ARG A C 1
ATOM 694 O O . ARG A 1 87 ? -26.673 -1.243 13.407 1.00 85.88 87 ARG A O 1
ATOM 701 N N . SER A 1 88 ? -27.644 -0.690 15.361 1.00 86.81 88 SER A N 1
ATOM 702 C CA . SER A 1 88 ? -28.371 0.459 14.824 1.00 86.81 88 SER A CA 1
ATOM 703 C C . SER A 1 88 ? -27.381 1.560 14.458 1.00 86.81 88 SER A C 1
ATOM 705 O O . SER A 1 88 ? -26.593 1.982 15.304 1.00 86.81 88 SER A O 1
ATOM 707 N N . VAL A 1 89 ? -27.461 2.036 13.218 1.00 95.12 89 VAL A N 1
ATOM 708 C CA . VAL A 1 89 ? -26.618 3.112 12.694 1.00 95.12 89 VAL A CA 1
ATOM 709 C C . VAL A 1 89 ? -27.461 4.337 12.358 1.00 95.12 89 VAL A C 1
ATOM 711 O O . VAL A 1 89 ? -28.575 4.222 11.845 1.00 95.12 89 VAL A O 1
ATOM 714 N N . GLU A 1 90 ? -26.925 5.518 12.636 1.00 95.88 90 GLU A N 1
ATOM 715 C CA . GLU A 1 90 ? -27.435 6.782 12.115 1.00 95.88 90 GLU A CA 1
ATOM 716 C C . GLU A 1 90 ? -26.811 7.041 10.743 1.00 95.88 90 GLU A C 1
ATOM 718 O O . GLU A 1 90 ? -25.604 6.886 10.576 1.00 95.88 90 GLU A O 1
ATOM 723 N N . LYS A 1 91 ? -27.628 7.429 9.757 1.00 95.50 91 LYS A N 1
ATOM 724 C CA . LYS A 1 91 ? -27.188 7.748 8.392 1.00 95.50 91 LYS A CA 1
ATOM 725 C C . LYS A 1 91 ? -27.274 9.254 8.152 1.00 95.50 91 LYS A C 1
ATOM 727 O O . LYS A 1 91 ? -28.303 9.869 8.429 1.00 95.50 91 LYS A O 1
ATOM 732 N N . SER A 1 92 ? -26.220 9.824 7.583 1.00 93.62 92 SER A N 1
ATOM 733 C CA . SER A 1 92 ? -26.143 11.221 7.145 1.00 93.62 92 SER A CA 1
ATOM 734 C C . SER A 1 92 ? -25.488 11.314 5.766 1.00 93.62 92 SER A C 1
ATOM 736 O O . SER A 1 92 ? -24.744 10.416 5.377 1.00 93.62 92 SER A O 1
ATOM 738 N N . SER A 1 93 ? -25.778 12.380 5.024 1.00 90.81 93 SER A N 1
ATOM 739 C CA . SER A 1 93 ? -25.208 12.632 3.695 1.00 90.81 93 SER A CA 1
ATOM 740 C C . SER A 1 93 ? -24.437 13.946 3.704 1.00 90.81 93 SER A C 1
ATOM 742 O O . SER A 1 93 ? -24.937 14.957 4.204 1.00 90.81 93 SER A O 1
ATOM 744 N N . TRP A 1 94 ? -23.239 13.914 3.137 1.00 85.06 94 TRP A N 1
ATOM 745 C CA . TRP A 1 94 ? -22.294 15.021 3.020 1.00 85.06 94 TRP A CA 1
ATOM 746 C C . TRP A 1 94 ? -21.881 15.187 1.559 1.00 85.06 94 TRP A C 1
ATOM 748 O O . TRP A 1 94 ? -22.242 14.362 0.729 1.00 85.06 94 TRP A O 1
ATOM 758 N N . ALA A 1 95 ? -21.141 16.253 1.248 1.00 83.44 95 ALA A N 1
ATOM 759 C CA . ALA A 1 95 ? -20.729 16.555 -0.124 1.00 83.44 95 ALA A CA 1
ATOM 760 C C . ALA A 1 95 ? -19.949 15.406 -0.785 1.00 83.44 95 ALA A C 1
ATOM 762 O O . ALA A 1 95 ? -20.144 15.162 -1.969 1.00 83.44 95 ALA A O 1
ATOM 763 N N . ASP A 1 96 ? -19.127 14.696 -0.012 1.00 79.94 96 ASP A N 1
ATOM 764 C CA . ASP A 1 96 ? -18.249 13.643 -0.532 1.00 79.94 96 ASP A CA 1
ATOM 765 C C . ASP A 1 96 ? -18.919 12.255 -0.524 1.00 79.94 96 ASP A C 1
ATOM 767 O O . ASP A 1 96 ? -18.534 11.375 -1.286 1.00 79.94 96 ASP A O 1
ATOM 771 N N . GLY A 1 97 ? -19.982 12.068 0.273 1.00 90.44 97 GLY A N 1
ATOM 772 C CA . GLY A 1 97 ? -20.712 10.803 0.295 1.00 90.44 97 GLY A CA 1
ATOM 773 C C . GLY A 1 97 ? -21.606 10.568 1.511 1.00 90.44 97 GLY A C 1
ATOM 774 O O . GLY A 1 97 ? -22.163 11.493 2.115 1.00 90.44 97 GLY A O 1
ATOM 775 N N . VAL A 1 98 ? -21.781 9.296 1.874 1.00 93.62 98 VAL A N 1
ATOM 776 C CA . VAL A 1 98 ? -22.682 8.859 2.951 1.00 93.62 98 VAL A CA 1
ATOM 777 C C . VAL A 1 98 ? -21.891 8.481 4.193 1.00 93.62 98 VAL A C 1
ATOM 779 O O . VAL A 1 98 ? -21.003 7.638 4.133 1.00 93.62 98 VAL A O 1
ATOM 782 N N . THR A 1 99 ? -22.279 9.025 5.346 1.00 95.38 99 THR A N 1
ATOM 783 C CA . THR A 1 99 ? -21.691 8.676 6.643 1.00 95.38 99 THR A CA 1
ATOM 784 C C . THR A 1 99 ? -22.681 7.914 7.514 1.00 95.38 99 THR A C 1
ATOM 786 O O . THR A 1 99 ? -23.791 8.385 7.778 1.00 95.38 99 THR A O 1
ATOM 789 N N . TYR A 1 100 ? -22.236 6.766 8.011 1.00 96.75 100 TYR A N 1
ATOM 790 C CA . TYR A 1 100 ? -22.888 5.943 9.016 1.00 96.75 100 TYR A CA 1
ATOM 791 C C . TYR A 1 100 ? -22.173 6.102 10.354 1.00 96.75 100 TYR A C 1
ATOM 793 O O . TYR A 1 100 ? -20.946 6.041 10.407 1.00 96.75 100 TYR A O 1
ATOM 801 N N . ALA A 1 101 ? -22.930 6.276 11.433 1.00 96.81 101 ALA A N 1
ATOM 802 C CA . ALA A 1 101 ? -22.386 6.381 12.779 1.00 96.81 101 ALA A CA 1
ATOM 803 C C . ALA A 1 101 ? -23.103 5.435 13.744 1.00 96.81 101 ALA A C 1
ATOM 805 O O . ALA A 1 101 ? -24.323 5.286 13.686 1.00 96.81 101 ALA A O 1
ATOM 806 N N . ALA A 1 102 ? -22.358 4.830 14.664 1.00 96.56 102 ALA A N 1
ATOM 807 C CA . ALA A 1 102 ? -22.924 4.089 15.786 1.00 96.56 102 ALA A CA 1
ATOM 808 C C . ALA A 1 102 ? -22.234 4.480 17.087 1.00 96.56 102 ALA A C 1
ATOM 810 O O . ALA A 1 102 ? -21.030 4.738 17.121 1.00 96.56 102 ALA A O 1
ATOM 811 N N . LYS A 1 103 ? -23.009 4.471 18.171 1.00 94.38 103 LYS A N 1
ATOM 812 C CA . LYS A 1 103 ? -22.508 4.687 19.523 1.00 94.38 103 LYS A CA 1
ATOM 813 C C . LYS A 1 103 ? -23.007 3.587 20.445 1.00 94.38 103 LYS A C 1
ATOM 815 O O . LYS A 1 103 ? -24.211 3.347 20.519 1.00 94.38 103 LYS A O 1
ATOM 820 N N . ASP A 1 104 ? -22.085 2.960 21.161 1.00 92.12 104 ASP A N 1
ATOM 821 C CA . ASP A 1 104 ? -22.379 1.952 22.176 1.00 92.12 104 ASP A CA 1
ATOM 822 C C . ASP A 1 104 ? -21.434 2.138 23.366 1.00 92.12 104 ASP A C 1
ATOM 824 O O . ASP A 1 104 ? -20.229 1.922 23.259 1.00 92.12 104 ASP A O 1
ATOM 828 N N . GLY A 1 105 ? -21.971 2.618 24.489 1.00 91.88 105 GLY A N 1
ATOM 829 C CA . GLY A 1 105 ? -21.161 2.994 25.646 1.00 91.88 105 GLY A CA 1
ATOM 830 C C . GLY A 1 105 ? -20.151 4.102 25.324 1.00 91.88 105 GLY A C 1
ATOM 831 O O . GLY A 1 105 ? -20.531 5.218 24.953 1.00 91.88 105 GLY A O 1
ATOM 832 N N . ASP A 1 106 ? -18.872 3.792 25.520 1.00 94.62 106 ASP A N 1
ATOM 833 C CA . ASP A 1 106 ? -17.715 4.632 25.203 1.00 94.62 106 ASP A CA 1
ATOM 834 C C . ASP A 1 106 ? -17.214 4.452 23.762 1.00 94.62 106 ASP A C 1
ATOM 836 O O . ASP A 1 106 ? -16.401 5.251 23.299 1.00 94.62 106 ASP A O 1
ATOM 840 N N . ILE A 1 107 ? -17.725 3.468 23.025 1.00 94.69 107 ILE A N 1
ATOM 841 C CA . ILE A 1 107 ? -17.340 3.220 21.640 1.00 94.69 107 ILE A CA 1
ATOM 842 C C . ILE A 1 107 ? -18.150 4.124 20.715 1.00 94.69 107 ILE A C 1
ATOM 844 O O . ILE A 1 107 ? -19.384 4.149 20.756 1.00 94.69 107 ILE A O 1
ATOM 848 N N . THR A 1 108 ? -17.446 4.849 19.851 1.00 95.38 108 THR A N 1
ATOM 849 C CA . THR A 1 108 ? -18.037 5.615 18.752 1.00 95.38 108 THR A CA 1
ATOM 850 C C . THR A 1 108 ? -17.373 5.212 17.447 1.00 95.38 108 THR A C 1
ATOM 852 O O . THR A 1 108 ? -16.150 5.224 17.337 1.00 95.38 108 THR A O 1
ATOM 855 N N . GLU A 1 109 ? -18.181 4.865 16.455 1.00 96.44 109 GLU A N 1
ATOM 856 C CA . GLU A 1 109 ? -17.713 4.396 15.155 1.00 96.44 109 GLU A CA 1
ATOM 857 C C . GLU A 1 109 ? -18.322 5.212 14.033 1.00 96.44 109 GLU A C 1
ATOM 859 O O . GLU A 1 109 ? -19.518 5.511 14.067 1.00 96.44 109 GLU A O 1
ATOM 864 N N . TYR A 1 110 ? -17.503 5.516 13.031 1.00 96.56 110 TYR A N 1
ATOM 865 C CA . TYR A 1 110 ? -17.916 6.182 11.807 1.00 96.56 110 TYR A CA 1
ATOM 866 C C . TYR A 1 110 ? -17.438 5.383 10.606 1.00 96.56 110 TYR A C 1
ATOM 868 O O . TYR A 1 110 ? -16.308 4.908 10.588 1.00 96.56 110 TYR A O 1
ATOM 876 N N . LEU A 1 111 ? -18.299 5.271 9.605 1.00 97.31 111 LEU A N 1
ATOM 877 C CA . LEU A 1 111 ? -17.989 4.764 8.276 1.00 97.31 111 LEU A CA 1
ATOM 878 C C . LEU A 1 111 ? -18.469 5.812 7.284 1.00 97.31 111 LEU A C 1
ATOM 880 O O . LEU A 1 111 ? 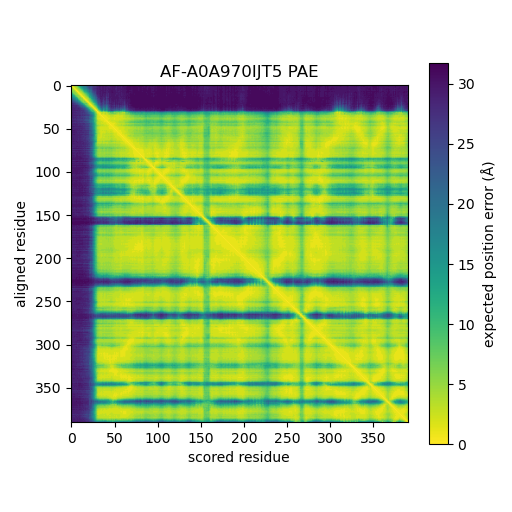-19.657 6.124 7.267 1.00 97.31 111 LEU A O 1
ATOM 884 N N . ASN A 1 112 ? -17.578 6.332 6.462 1.00 95.50 112 ASN A N 1
ATOM 885 C CA . ASN A 1 112 ? -17.924 7.207 5.357 1.00 95.50 112 ASN A CA 1
ATOM 886 C C . ASN A 1 112 ? -17.614 6.490 4.046 1.00 95.50 112 ASN A C 1
ATOM 888 O O . ASN A 1 112 ? -16.583 5.835 3.943 1.00 95.50 112 ASN A O 1
ATOM 892 N N . VAL A 1 113 ? -18.540 6.575 3.097 1.00 95.50 113 VAL A N 1
ATOM 893 C CA . VAL A 1 113 ? -18.451 5.935 1.785 1.00 95.50 113 VAL A CA 1
ATOM 894 C C . VAL A 1 113 ? -18.569 7.013 0.722 1.00 95.50 113 VAL A C 1
ATOM 896 O O . VAL A 1 113 ? -19.589 7.711 0.693 1.00 95.50 113 VAL A O 1
ATOM 899 N N . ASP A 1 114 ? -17.554 7.109 -0.130 1.00 92.38 114 ASP A N 1
ATOM 900 C CA . ASP A 1 114 ? -17.445 8.119 -1.178 1.00 92.38 114 ASP A CA 1
ATOM 901 C C . ASP A 1 114 ? -18.303 7.721 -2.385 1.00 92.38 114 ASP A C 1
ATOM 903 O O . ASP A 1 114 ? -18.094 6.674 -3.004 1.00 92.38 114 ASP A O 1
ATOM 907 N N . ASP A 1 115 ? -19.300 8.543 -2.718 1.00 88.50 115 ASP A N 1
ATOM 908 C CA . ASP A 1 115 ? -20.280 8.251 -3.777 1.00 88.50 115 ASP A CA 1
ATOM 909 C C . ASP A 1 115 ? -20.278 9.277 -4.918 1.00 88.50 115 ASP A C 1
ATOM 911 O O . ASP A 1 115 ? -21.241 9.376 -5.677 1.00 88.50 115 ASP A O 1
ATOM 915 N N . GLY A 1 116 ? -19.210 10.068 -5.040 1.00 84.88 116 GLY A N 1
ATOM 916 C CA . GLY A 1 116 ? -19.094 11.120 -6.051 1.00 84.88 116 GLY A CA 1
ATOM 917 C C . GLY A 1 116 ? -20.066 12.276 -5.824 1.00 84.88 116 GLY A C 1
ATOM 918 O O . GLY A 1 116 ? -20.394 12.996 -6.769 1.00 84.88 116 GLY A O 1
ATOM 919 N N . GLY A 1 117 ? -20.586 12.427 -4.601 1.00 83.62 117 GLY A N 1
ATOM 920 C CA . GLY A 1 117 ? -21.583 13.429 -4.238 1.00 83.62 117 GLY A CA 1
ATOM 921 C C . GLY A 1 117 ? -22.992 13.138 -4.767 1.00 83.62 117 GLY A C 1
ATOM 922 O O . GLY A 1 117 ? -23.867 14.016 -4.718 1.00 83.62 117 GLY A O 1
ATOM 923 N N . GLU A 1 118 ? -23.253 11.913 -5.240 1.00 85.44 118 GLU A N 1
ATOM 924 C CA . GLU A 1 118 ? -24.572 11.466 -5.695 1.00 85.44 118 GLU A CA 1
ATOM 925 C C . GLU A 1 118 ? -25.631 11.633 -4.598 1.00 85.44 118 GLU A C 1
ATOM 927 O O . GLU A 1 118 ? -26.705 12.189 -4.852 1.00 85.44 118 GLU A O 1
ATOM 932 N N . SER A 1 119 ? -25.321 11.248 -3.353 1.00 84.06 119 SER A N 1
ATOM 933 C CA . SER A 1 119 ? -26.261 11.392 -2.232 1.00 84.06 119 SER A CA 1
ATOM 934 C C . SER A 1 119 ? -26.541 12.844 -1.843 1.00 84.06 119 SER A C 1
ATOM 936 O O . SER A 1 119 ? -27.591 13.133 -1.264 1.00 84.06 119 SER A O 1
ATOM 938 N N . PHE A 1 120 ? -25.622 13.764 -2.141 1.00 83.50 120 PHE A N 1
ATOM 939 C CA . PHE A 1 120 ? -25.781 15.195 -1.870 1.00 83.50 120 PHE A CA 1
ATOM 940 C C . PHE A 1 120 ? -26.395 15.959 -3.055 1.00 83.50 120 PHE A C 1
ATOM 942 O O . PHE A 1 120 ? -26.830 17.103 -2.909 1.00 83.50 120 PHE A O 1
ATOM 949 N N . GLY A 1 121 ? -26.451 15.330 -4.235 1.00 82.12 121 GLY A N 1
ATOM 950 C CA . GLY A 1 121 ? -26.958 15.914 -5.476 1.00 82.12 121 GLY A CA 1
ATOM 951 C C . GLY A 1 121 ? -26.001 16.909 -6.139 1.00 82.12 121 GLY A C 1
ATOM 952 O O . GLY A 1 121 ? -26.435 17.691 -6.985 1.00 82.12 121 GLY A O 1
ATOM 953 N N . THR A 1 122 ? -24.723 16.914 -5.750 1.00 80.25 122 THR A N 1
ATOM 954 C CA . THR A 1 122 ? -23.676 17.759 -6.342 1.00 80.25 122 THR A CA 1
ATOM 955 C C . THR A 1 122 ? -22.479 16.878 -6.681 1.00 80.25 122 THR A C 1
ATOM 957 O O . THR A 1 122 ? -21.845 16.408 -5.746 1.00 80.25 122 THR A O 1
ATOM 960 N N . PRO A 1 123 ? -22.163 16.663 -7.970 1.00 79.50 123 PRO A N 1
ATOM 961 C CA . PRO A 1 123 ? -21.033 15.830 -8.365 1.00 79.50 123 PRO A CA 1
ATOM 962 C C . PRO A 1 123 ? -19.705 16.323 -7.781 1.00 79.50 123 PRO A C 1
ATOM 964 O O . PRO A 1 123 ? -19.433 17.528 -7.806 1.00 79.50 123 PRO A O 1
ATOM 967 N N . THR A 1 124 ? -18.883 15.392 -7.305 1.00 81.00 124 THR A N 1
ATOM 968 C CA . THR A 1 124 ? -17.518 15.624 -6.817 1.00 81.00 124 THR A CA 1
ATOM 969 C C . THR A 1 124 ? -16.536 14.649 -7.467 1.00 81.00 124 THR A C 1
ATOM 971 O O . THR A 1 124 ? -16.934 13.663 -8.088 1.00 81.00 124 THR A O 1
ATOM 974 N N . ASP A 1 125 ? -15.241 14.918 -7.292 1.00 75.50 125 ASP A N 1
ATOM 975 C CA . ASP A 1 125 ? -14.164 14.031 -7.749 1.00 75.50 125 ASP A CA 1
ATOM 976 C C . ASP A 1 125 ? -13.895 12.877 -6.752 1.00 75.50 125 ASP A C 1
ATOM 978 O O . ASP A 1 125 ? -13.023 12.043 -6.982 1.00 75.50 125 ASP A O 1
ATOM 982 N N . ALA A 1 126 ? -14.637 12.816 -5.638 1.00 75.00 126 ALA A N 1
ATOM 983 C CA . ALA A 1 126 ? -14.518 11.791 -4.603 1.00 75.00 126 ALA A CA 1
ATOM 984 C C . ALA A 1 126 ? -15.491 10.640 -4.887 1.00 75.00 126 ALA A C 1
ATOM 986 O O . ALA A 1 126 ? -16.547 10.533 -4.265 1.00 75.00 126 ALA A O 1
ATOM 987 N N . LYS A 1 127 ? -15.170 9.812 -5.885 1.00 83.12 127 LYS A N 1
ATOM 988 C CA . LYS A 1 127 ? -15.961 8.628 -6.233 1.00 83.12 127 LYS A CA 1
ATOM 989 C C . LYS A 1 127 ? -15.177 7.361 -5.927 1.00 83.12 127 LYS A C 1
ATOM 991 O O . LYS A 1 127 ? -14.067 7.209 -6.429 1.00 83.12 127 LYS A O 1
ATOM 996 N N . GLY A 1 128 ? -15.821 6.443 -5.202 1.00 84.88 128 GLY A N 1
ATOM 997 C CA . GLY A 1 128 ? -15.259 5.156 -4.806 1.00 84.88 128 GLY A CA 1
ATOM 998 C C . GLY A 1 128 ? -14.191 5.318 -3.732 1.00 84.88 128 GLY A C 1
ATOM 999 O O . GLY A 1 128 ? -13.372 6.232 -3.771 1.00 84.88 128 GLY A O 1
ATOM 1000 N N . GLY A 1 129 ? -14.230 4.444 -2.738 1.00 93.31 129 GLY A N 1
ATOM 1001 C CA . GLY A 1 129 ? -13.532 4.699 -1.489 1.00 93.31 129 GLY A CA 1
ATOM 1002 C C . GLY A 1 129 ? -14.443 4.513 -0.290 1.00 93.31 129 GLY A C 1
ATOM 1003 O O . GLY A 1 129 ? -15.667 4.695 -0.356 1.00 93.31 129 GLY A O 1
ATOM 1004 N N . PHE A 1 130 ? -13.832 4.200 0.840 1.00 96.00 130 PHE A N 1
ATOM 1005 C CA . PHE A 1 130 ? -14.448 4.402 2.138 1.00 96.00 130 PHE A CA 1
ATOM 1006 C C . PHE A 1 130 ? -13.373 4.558 3.207 1.00 96.00 130 PHE A C 1
ATOM 1008 O O . PHE A 1 130 ? -12.278 4.000 3.116 1.00 96.00 130 PHE A O 1
ATOM 1015 N N . TYR A 1 131 ? -13.722 5.231 4.297 1.00 95.69 131 TYR A N 1
ATOM 1016 C CA . TYR A 1 131 ? -12.949 5.138 5.527 1.00 95.69 131 TYR A CA 1
ATOM 1017 C C . TYR A 1 131 ? -13.836 4.747 6.695 1.00 95.69 131 TYR A C 1
ATOM 1019 O O . TYR A 1 131 ? -15.003 5.131 6.790 1.00 95.69 131 TYR A O 1
ATOM 1027 N N . TYR A 1 132 ? -13.261 3.992 7.622 1.00 97.50 132 TYR A N 1
ATOM 1028 C CA . TYR A 1 132 ? -13.879 3.673 8.895 1.00 97.50 132 TYR A CA 1
ATOM 1029 C C . TYR A 1 132 ? -12.925 3.984 10.041 1.00 97.50 132 TYR A C 1
ATOM 1031 O O . TYR A 1 132 ? -11.723 3.731 9.965 1.00 97.50 132 TYR A O 1
ATOM 1039 N N . ILE A 1 133 ? -13.483 4.527 11.117 1.00 97.00 133 ILE A N 1
ATOM 1040 C CA . ILE A 1 133 ? -12.766 4.880 12.336 1.00 97.00 133 ILE A CA 1
ATOM 1041 C C . ILE A 1 133 ? -13.569 4.437 13.558 1.00 97.00 133 ILE A C 1
ATOM 1043 O O . ILE A 1 133 ? -14.776 4.667 13.650 1.00 97.00 133 ILE A O 1
ATOM 1047 N N . LYS A 1 134 ? -12.876 3.821 14.517 1.00 96.56 134 LYS A N 1
ATOM 1048 C CA . LYS A 1 134 ? -13.407 3.386 15.809 1.00 96.56 134 LYS A CA 1
ATOM 1049 C C . LYS A 1 134 ? -12.648 4.068 16.938 1.00 96.56 134 LYS A C 1
ATOM 1051 O O . LYS A 1 134 ? -11.461 3.812 17.150 1.00 96.56 134 LYS A O 1
ATOM 1056 N N . MET A 1 135 ? -13.360 4.892 17.692 1.00 95.31 135 MET A N 1
ATOM 1057 C CA . MET A 1 135 ? -12.865 5.572 18.886 1.00 95.31 135 MET A CA 1
ATOM 1058 C C . MET A 1 135 ? -13.416 4.898 20.140 1.00 95.31 135 MET A C 1
ATOM 1060 O O . MET A 1 135 ? -14.567 4.454 20.150 1.00 95.31 135 MET A O 1
ATOM 1064 N N . ILE A 1 136 ? -12.604 4.846 21.194 1.00 94.00 136 ILE A N 1
ATOM 1065 C CA . ILE A 1 136 ? -12.977 4.273 22.494 1.00 94.00 136 ILE A CA 1
ATOM 1066 C C . ILE A 1 136 ? -12.728 5.336 23.566 1.00 94.00 136 ILE A C 1
ATOM 1068 O O . ILE A 1 136 ? -11.594 5.690 23.874 1.00 94.00 136 ILE A O 1
ATOM 1072 N N . GLY A 1 137 ? -13.795 5.925 24.100 1.00 91.31 137 GLY A N 1
ATOM 1073 C CA . GLY A 1 137 ? -13.697 7.093 24.971 1.00 91.31 137 GLY A CA 1
ATOM 1074 C C . GLY A 1 137 ? -13.061 8.281 24.241 1.00 91.31 137 GLY A C 1
ATOM 1075 O O . GLY A 1 137 ? -13.634 8.792 23.282 1.00 91.31 137 GLY A O 1
ATOM 1076 N N . ASN A 1 138 ? -11.886 8.714 24.706 1.00 84.69 138 ASN A N 1
ATOM 1077 C CA . ASN A 1 138 ? -11.088 9.779 24.081 1.00 84.69 138 ASN A CA 1
ATOM 1078 C C . ASN A 1 138 ? -9.897 9.235 23.261 1.00 84.69 138 ASN A C 1
ATOM 1080 O O . ASN A 1 138 ? -9.067 10.025 22.819 1.00 84.69 138 ASN A O 1
ATOM 1084 N N . ASP A 1 139 ? -9.788 7.913 23.090 1.00 89.00 139 ASP A N 1
ATOM 1085 C CA . ASP A 1 139 ? -8.721 7.268 22.321 1.00 89.00 139 ASP A CA 1
ATOM 1086 C C . ASP A 1 139 ? -9.001 7.367 20.809 1.00 89.00 139 ASP A C 1
ATOM 1088 O O . ASP A 1 139 ? -9.824 6.624 20.255 1.00 89.00 139 ASP A O 1
ATOM 1092 N N . ASP A 1 140 ? -8.329 8.325 20.165 1.00 88.62 140 ASP A N 1
ATOM 1093 C CA . ASP A 1 140 ? -8.360 8.570 18.722 1.00 88.62 140 ASP A CA 1
ATOM 1094 C C . ASP A 1 140 ? -7.246 7.767 18.025 1.00 88.62 140 ASP A C 1
ATOM 1096 O O . ASP A 1 140 ? -6.068 8.026 18.280 1.00 88.62 140 ASP A O 1
ATOM 1100 N N . PRO A 1 141 ? -7.569 6.847 17.095 1.00 89.44 141 PRO A N 1
ATOM 1101 C CA . PRO A 1 141 ? -6.567 6.051 16.389 1.00 89.44 141 PRO A CA 1
ATOM 1102 C C . PRO A 1 141 ? -5.579 6.866 15.538 1.00 89.44 141 PRO A C 1
ATOM 1104 O O . PRO A 1 141 ? -4.546 6.335 15.139 1.00 89.44 141 PRO A O 1
ATOM 1107 N N . ASN A 1 142 ? -5.825 8.152 15.279 1.00 87.06 142 ASN A N 1
ATOM 1108 C CA . ASN A 1 142 ? -4.838 9.021 14.633 1.00 87.06 142 ASN A CA 1
ATOM 1109 C C . ASN A 1 142 ? -3.607 9.291 15.515 1.00 87.06 142 ASN A C 1
ATOM 1111 O O . ASN A 1 142 ? -2.577 9.750 15.017 1.00 87.06 142 ASN A O 1
ATOM 1115 N N . ARG A 1 143 ? -3.668 9.009 16.827 1.00 87.69 143 ARG A N 1
ATOM 1116 C CA . ARG A 1 143 ? -2.522 9.219 17.724 1.00 87.69 143 ARG A CA 1
ATOM 1117 C C . ARG A 1 143 ? -1.333 8.316 17.408 1.00 87.69 143 ARG A C 1
ATOM 1119 O O . ARG A 1 143 ? -0.204 8.722 17.666 1.00 87.69 143 ARG A O 1
ATOM 1126 N N . TRP A 1 144 ? -1.551 7.149 16.792 1.00 91.31 144 TRP A N 1
ATOM 1127 C CA . TRP A 1 144 ? -0.449 6.302 16.319 1.00 91.31 144 TRP A CA 1
ATOM 1128 C C . TRP A 1 144 ? 0.404 7.009 15.258 1.00 91.31 144 TRP A C 1
ATOM 1130 O O . TRP A 1 144 ? 1.583 6.693 15.136 1.00 91.31 144 TRP A O 1
ATOM 1140 N N . GLY A 1 145 ? -0.121 8.047 14.592 1.00 87.81 145 GLY A N 1
ATOM 1141 C CA . GLY A 1 145 ? 0.648 8.969 13.750 1.00 87.81 145 GLY A CA 1
ATOM 1142 C C . GLY A 1 145 ? 1.817 9.675 14.458 1.00 87.81 145 GLY A C 1
ATOM 1143 O O . GLY A 1 145 ? 2.689 10.231 13.796 1.00 87.81 145 GLY A O 1
ATOM 1144 N N . GLN A 1 146 ? 1.858 9.661 15.796 1.00 86.56 146 GLN A N 1
ATOM 1145 C CA . GLN A 1 146 ? 2.959 10.206 16.600 1.00 86.56 146 GLN A CA 1
ATOM 1146 C C . GLN A 1 146 ? 4.131 9.223 16.761 1.00 86.56 146 GLN A C 1
ATOM 1148 O O . GLN A 1 146 ? 5.227 9.642 17.127 1.00 86.56 146 GLN A O 1
ATOM 1153 N N . VAL A 1 147 ? 3.904 7.927 16.520 1.00 89.88 147 VAL A N 1
ATOM 1154 C CA . VAL A 1 147 ? 4.892 6.852 16.731 1.00 89.88 147 VAL A CA 1
ATOM 1155 C C . VAL A 1 147 ? 5.101 5.967 15.504 1.00 89.88 147 VAL A C 1
ATOM 1157 O O . VAL A 1 147 ? 6.028 5.167 15.501 1.00 89.88 147 VAL A O 1
ATOM 1160 N N . ALA A 1 148 ? 4.278 6.114 14.463 1.00 90.25 148 ALA A N 1
ATOM 1161 C CA . ALA A 1 148 ? 4.355 5.384 13.202 1.00 90.25 148 ALA A CA 1
ATOM 1162 C C . ALA A 1 148 ? 3.721 6.178 12.048 1.00 90.25 148 ALA A C 1
ATOM 1164 O O . ALA A 1 148 ? 2.840 7.013 12.242 1.00 90.25 148 ALA A O 1
ATOM 1165 N N . CYS A 1 149 ? 4.122 5.884 10.813 1.00 86.50 149 CYS A N 1
ATOM 1166 C CA . CYS A 1 149 ? 3.477 6.406 9.613 1.00 86.50 149 CYS A CA 1
ATOM 1167 C C . CYS A 1 149 ? 2.301 5.501 9.209 1.00 86.50 149 CYS A C 1
ATOM 1169 O O . CYS A 1 149 ? 2.467 4.548 8.448 1.00 86.50 149 CYS A O 1
ATOM 1171 N N . GLN A 1 150 ? 1.091 5.824 9.676 1.00 85.69 150 GLN A N 1
ATOM 1172 C CA . GLN A 1 150 ? -0.146 5.110 9.295 1.00 85.69 150 GLN A CA 1
ATOM 1173 C C . GLN A 1 150 ? -0.488 5.245 7.806 1.00 85.69 150 GLN A C 1
ATOM 1175 O O . GLN A 1 150 ? -1.264 4.476 7.246 1.00 85.69 150 GLN A O 1
ATOM 1180 N N . ASP A 1 151 ? 0.105 6.244 7.165 1.00 81.12 151 ASP A N 1
ATOM 1181 C CA . ASP A 1 151 ? -0.107 6.557 5.768 1.00 81.12 151 ASP A CA 1
ATOM 1182 C C . ASP A 1 151 ? 0.784 5.726 4.833 1.00 81.12 151 ASP A C 1
ATOM 1184 O O . ASP A 1 151 ? 0.593 5.799 3.621 1.00 81.12 151 ASP A O 1
ATOM 1188 N N . PHE A 1 152 ? 1.767 4.978 5.356 1.00 81.62 152 PHE A N 1
ATOM 1189 C CA . PHE A 1 152 ? 2.766 4.245 4.556 1.00 81.62 152 PHE A CA 1
ATOM 1190 C C . PHE A 1 152 ? 3.409 5.112 3.460 1.00 81.62 152 PHE A C 1
ATOM 1192 O O . PHE A 1 152 ? 3.855 4.633 2.418 1.00 81.62 152 PHE A O 1
ATOM 1199 N N . LYS A 1 153 ? 3.405 6.432 3.666 1.00 69.00 153 LYS A N 1
ATOM 1200 C CA . LYS A 1 153 ? 3.979 7.379 2.729 1.00 69.00 153 LYS A CA 1
ATOM 1201 C C . LYS A 1 153 ? 5.458 7.474 3.037 1.00 69.00 153 LYS A C 1
ATOM 1203 O O . LYS A 1 153 ? 5.854 7.686 4.182 1.00 69.00 153 LYS A O 1
ATOM 1208 N N . PHE A 1 154 ? 6.254 7.450 1.984 1.00 56.81 154 PHE A N 1
ATOM 1209 C CA . PHE A 1 154 ? 7.629 7.902 2.034 1.00 56.81 154 PHE A CA 1
ATOM 1210 C C . PHE A 1 154 ? 7.667 9.434 2.119 1.00 56.81 154 PHE A C 1
ATOM 1212 O O . PHE A 1 154 ? 7.997 10.106 1.147 1.00 56.81 154 PHE A O 1
ATOM 1219 N N . GLN A 1 155 ? 7.202 10.035 3.214 1.00 45.16 155 GLN A N 1
ATOM 1220 C CA . GLN A 1 155 ? 7.319 11.487 3.337 1.00 45.16 155 GLN A CA 1
ATOM 1221 C C . GLN A 1 155 ? 8.692 11.857 3.874 1.00 45.16 155 GLN A C 1
ATOM 1223 O O . GLN A 1 155 ? 9.231 11.186 4.752 1.00 45.16 155 GLN A O 1
ATOM 1228 N N . ASN A 1 156 ? 9.201 12.966 3.341 1.00 44.50 156 ASN A N 1
ATOM 1229 C CA . ASN A 1 156 ? 10.349 13.741 3.795 1.00 44.50 156 ASN A CA 1
ATOM 1230 C C . ASN A 1 156 ? 10.097 14.262 5.221 1.00 44.50 156 ASN A C 1
ATOM 1232 O O . ASN A 1 156 ? 9.940 15.462 5.455 1.00 44.50 156 ASN A O 1
ATOM 1236 N N . VAL A 1 157 ? 9.967 13.349 6.179 1.00 48.00 157 VAL A N 1
ATOM 1237 C CA . VAL A 1 157 ? 9.841 13.670 7.591 1.00 48.00 157 VAL A CA 1
ATOM 1238 C C . VAL A 1 157 ? 11.250 13.797 8.129 1.00 48.00 157 VAL A C 1
ATOM 1240 O O . VAL A 1 157 ? 12.142 12.998 7.835 1.00 48.00 157 VAL A O 1
ATOM 1243 N N . ALA A 1 158 ? 11.465 14.854 8.897 1.00 45.81 158 ALA A N 1
ATOM 1244 C CA . ALA A 1 158 ? 12.718 15.011 9.580 1.00 45.81 158 ALA A CA 1
ATOM 1245 C C . ALA A 1 158 ? 12.904 13.885 10.583 1.00 45.81 158 ALA A C 1
ATOM 1247 O O . ALA A 1 158 ? 12.217 13.823 11.593 1.00 45.81 158 ALA A O 1
ATOM 1248 N N . GLN A 1 159 ? 13.880 13.049 10.252 1.00 46.38 159 GLN A N 1
ATOM 1249 C CA . GLN A 1 159 ? 14.430 11.966 11.046 1.00 46.38 159 GLN A CA 1
ATOM 1250 C C . GLN A 1 159 ? 13.555 10.708 11.118 1.00 46.38 159 GLN A C 1
ATOM 1252 O O . GLN A 1 159 ? 12.615 10.603 11.897 1.00 46.38 159 GLN A O 1
ATOM 1257 N N . ASN A 1 160 ? 14.047 9.732 10.345 1.00 44.06 160 ASN A N 1
ATOM 1258 C CA . ASN A 1 160 ? 13.929 8.284 10.489 1.00 44.06 160 ASN A CA 1
ATOM 1259 C C . ASN A 1 160 ? 12.557 7.706 10.149 1.00 44.06 160 ASN A C 1
ATOM 1261 O O . ASN A 1 160 ? 11.612 7.894 10.892 1.00 44.06 160 ASN A O 1
ATOM 1265 N N . GLU A 1 161 ? 12.468 7.001 9.016 1.00 53.97 161 GLU A N 1
ATOM 1266 C CA . GLU A 1 161 ? 12.156 5.560 8.954 1.00 53.97 161 GLU A CA 1
ATOM 1267 C C . GLU A 1 161 ? 11.258 4.968 10.076 1.00 53.97 161 GLU A C 1
ATOM 1269 O O . GLU A 1 161 ? 11.487 3.868 10.563 1.00 53.97 161 GLU A O 1
ATOM 1274 N N . ILE A 1 162 ? 10.198 5.685 10.476 1.00 66.44 162 ILE A N 1
ATOM 1275 C CA . ILE A 1 162 ? 9.425 5.374 11.690 1.00 66.44 162 ILE A CA 1
ATOM 1276 C C . ILE A 1 162 ? 8.841 3.962 11.620 1.00 66.44 162 ILE A C 1
ATOM 1278 O O . ILE A 1 162 ? 8.714 3.282 12.627 1.00 66.44 162 ILE A O 1
ATOM 1282 N N . ASN A 1 163 ? 8.501 3.490 10.425 1.00 85.94 163 ASN A N 1
ATOM 1283 C CA . ASN A 1 163 ? 7.944 2.157 10.296 1.00 85.94 163 ASN A CA 1
ATOM 1284 C C . ASN A 1 163 ? 9.015 1.055 10.251 1.00 85.94 163 ASN A C 1
ATOM 1286 O O . ASN A 1 163 ? 8.806 0.012 10.859 1.00 85.94 163 ASN A O 1
ATOM 1290 N N . SER A 1 164 ? 10.160 1.260 9.590 1.00 82.94 164 SER A N 1
ATOM 1291 C CA . SER A 1 164 ? 11.178 0.209 9.410 1.00 82.94 164 SER A CA 1
ATOM 1292 C C . SER A 1 164 ? 11.943 -0.148 10.689 1.00 82.94 164 SER A C 1
ATOM 1294 O O . SER A 1 164 ? 12.524 -1.231 10.754 1.00 82.94 164 SER A O 1
ATOM 1296 N N . ASP A 1 165 ? 11.892 0.701 11.719 1.00 88.38 165 ASP A N 1
ATOM 1297 C CA . ASP A 1 165 ? 12.353 0.370 13.076 1.00 88.38 165 ASP A CA 1
ATOM 1298 C C . ASP A 1 165 ? 11.480 -0.735 13.726 1.00 88.38 165 ASP A C 1
ATOM 1300 O O . ASP A 1 165 ? 11.952 -1.478 14.594 1.00 88.38 165 ASP A O 1
ATOM 1304 N N . TYR A 1 166 ? 10.223 -0.902 13.288 1.00 93.06 166 TYR A N 1
ATOM 1305 C CA . TYR A 1 166 ? 9.346 -1.977 13.753 1.00 93.06 166 TYR A CA 1
ATOM 1306 C C . TYR A 1 166 ? 9.605 -3.294 13.029 1.00 93.06 166 TYR A C 1
ATOM 1308 O O . TYR A 1 166 ? 9.903 -3.364 11.836 1.00 93.06 166 TYR A O 1
ATOM 1316 N N . ARG A 1 167 ? 9.367 -4.392 13.747 1.00 94.81 167 ARG A N 1
ATOM 1317 C CA . ARG A 1 167 ? 9.322 -5.720 13.134 1.00 94.81 167 ARG A CA 1
ATOM 1318 C C . ARG A 1 167 ? 8.030 -5.899 12.347 1.00 94.81 167 ARG A C 1
ATOM 1320 O O . ARG A 1 167 ? 6.967 -5.434 12.749 1.00 94.81 167 ARG A O 1
ATOM 1327 N N . SER A 1 168 ? 8.108 -6.677 11.277 1.00 94.88 168 SER A N 1
ATOM 1328 C CA . SER A 1 168 ? 6.937 -7.165 10.548 1.00 94.88 168 SER A CA 1
ATOM 1329 C C . SER A 1 168 ? 6.581 -8.584 10.989 1.00 94.88 168 SER A C 1
ATOM 1331 O O . SER A 1 168 ? 7.457 -9.358 11.385 1.00 94.88 168 SER A O 1
ATOM 1333 N N . LYS A 1 169 ? 5.301 -8.953 10.860 1.00 96.31 169 LYS A N 1
ATOM 1334 C CA . LYS A 1 169 ? 4.810 -10.337 11.029 1.00 96.31 169 LYS A CA 1
ATOM 1335 C C . LYS A 1 169 ? 5.177 -10.970 12.381 1.00 96.31 169 LYS A C 1
ATOM 1337 O O . LYS A 1 169 ? 5.489 -12.156 12.450 1.00 96.31 169 LYS A O 1
ATOM 1342 N N . THR A 1 170 ? 5.201 -10.167 13.444 1.00 97.31 170 THR A N 1
ATOM 1343 C CA . THR A 1 170 ? 5.541 -10.616 14.800 1.00 97.31 170 THR A CA 1
ATOM 1344 C C . THR A 1 170 ? 4.289 -10.639 15.673 1.00 97.31 170 THR A C 1
ATOM 1346 O O . THR A 1 170 ? 3.427 -9.771 15.564 1.00 97.31 170 THR A O 1
ATOM 1349 N N . ASP A 1 171 ? 4.167 -11.635 16.543 1.00 98.44 171 ASP A N 1
ATOM 1350 C CA . ASP A 1 171 ? 3.036 -11.731 17.468 1.00 98.44 171 ASP A CA 1
ATOM 1351 C C . ASP A 1 171 ? 3.093 -10.627 18.534 1.00 98.44 171 ASP A C 1
ATOM 1353 O O . ASP A 1 171 ? 4.137 -10.403 19.150 1.00 98.44 171 ASP A O 1
ATOM 1357 N N . LEU A 1 172 ? 1.957 -9.967 18.763 1.00 98.00 172 LEU A N 1
ATOM 1358 C CA . LEU A 1 172 ? 1.742 -9.007 19.843 1.00 98.00 172 LEU A CA 1
ATOM 1359 C C . LEU A 1 172 ? 0.952 -9.672 20.973 1.00 98.00 172 LEU A C 1
ATOM 1361 O O . LEU A 1 172 ? 0.311 -10.710 20.785 1.00 98.00 172 LEU A O 1
ATOM 1365 N N . GLY A 1 173 ? 0.997 -9.078 22.168 1.00 96.50 173 GLY A N 1
ATOM 1366 C CA . GLY A 1 173 ? 0.450 -9.705 23.375 1.00 96.50 173 GLY A CA 1
ATOM 1367 C C . GLY A 1 173 ? -1.055 -9.992 23.316 1.00 96.50 173 GLY A C 1
ATOM 1368 O O . GLY A 1 173 ? -1.520 -10.940 23.952 1.00 96.50 173 GLY A O 1
ATOM 1369 N N . PHE A 1 174 ? -1.812 -9.202 22.549 1.00 97.69 174 PHE A N 1
ATOM 1370 C CA . PHE A 1 174 ? -3.270 -9.316 22.465 1.00 97.69 174 PHE A CA 1
ATOM 1371 C C . PHE A 1 174 ? -3.761 -10.338 21.430 1.00 97.69 174 PHE A C 1
ATOM 1373 O O . PHE A 1 174 ? -4.811 -10.948 21.637 1.00 97.69 174 PHE A O 1
ATOM 1380 N N . LEU A 1 175 ? -3.042 -10.529 20.317 1.00 97.56 175 LEU A N 1
ATOM 1381 C CA . LEU A 1 175 ? -3.429 -11.464 19.259 1.00 97.56 175 LEU A CA 1
ATOM 1382 C C . LEU A 1 175 ? -2.228 -11.806 18.355 1.00 97.56 175 LEU A C 1
ATOM 1384 O O . LEU A 1 175 ? -1.532 -10.889 17.923 1.00 97.56 175 LEU A O 1
ATOM 1388 N N . PRO A 1 176 ? -2.000 -13.092 18.016 1.00 98.38 176 PRO A N 1
ATOM 1389 C CA . PRO A 1 176 ? -0.974 -13.483 17.050 1.00 98.38 176 PRO A CA 1
ATOM 1390 C C . PRO A 1 176 ? -1.219 -12.913 15.650 1.00 98.38 176 PRO A C 1
ATOM 1392 O O . PRO A 1 176 ? -2.368 -12.796 15.214 1.00 98.38 176 PRO A O 1
ATOM 1395 N N . TYR A 1 177 ? -0.142 -12.656 14.908 1.00 98.44 177 TYR A N 1
ATOM 1396 C CA . TYR A 1 177 ? -0.188 -11.990 13.605 1.00 98.44 177 TYR A CA 1
ATOM 1397 C C . TYR A 1 177 ? -1.099 -12.716 12.603 1.00 98.44 177 TYR A C 1
ATOM 1399 O O . TYR A 1 177 ? -1.990 -12.099 12.021 1.00 98.44 177 TYR A O 1
ATOM 1407 N N . ASP A 1 178 ? -0.954 -14.035 12.452 1.00 98.38 178 ASP A N 1
ATOM 1408 C CA . ASP A 1 178 ? -1.764 -14.812 11.500 1.00 98.38 178 ASP A CA 1
ATOM 1409 C C . ASP A 1 178 ? -3.261 -14.797 11.856 1.00 98.38 178 ASP A C 1
ATOM 1411 O O . ASP A 1 178 ? -4.125 -14.826 10.978 1.00 98.38 178 ASP A O 1
ATOM 1415 N N . GLN A 1 179 ? -3.596 -14.726 13.149 1.00 98.62 179 GLN A N 1
ATOM 1416 C CA . GLN A 1 179 ? -4.989 -14.607 13.586 1.00 98.62 179 GLN A CA 1
ATOM 1417 C C . GLN A 1 179 ? -5.544 -13.214 13.289 1.00 98.62 179 GLN A C 1
ATOM 1419 O O . GLN A 1 179 ? -6.689 -13.105 12.850 1.00 98.62 179 GLN A O 1
ATOM 1424 N N . THR A 1 180 ? -4.730 -12.170 13.464 1.00 98.44 180 THR A N 1
ATOM 1425 C CA . THR A 1 180 ? -5.068 -10.802 13.058 1.00 98.44 180 THR A CA 1
ATOM 1426 C C . THR A 1 180 ? -5.335 -10.721 11.558 1.00 98.44 180 THR A C 1
ATOM 1428 O O . THR A 1 180 ? -6.366 -10.187 11.153 1.00 98.44 180 THR A O 1
ATOM 1431 N N . VAL A 1 181 ? -4.461 -11.306 10.731 1.00 98.56 181 VAL A N 1
ATOM 1432 C CA . VAL A 1 181 ? -4.638 -11.358 9.271 1.00 98.56 181 VAL A CA 1
ATOM 1433 C C . VAL A 1 181 ? -5.976 -12.006 8.914 1.00 98.56 181 VAL A C 1
ATOM 1435 O O . VAL A 1 181 ? -6.768 -11.406 8.192 1.00 98.56 181 VAL A O 1
ATOM 1438 N N . ASN A 1 182 ? -6.283 -13.178 9.477 1.00 98.44 182 ASN A N 1
ATOM 1439 C CA . ASN A 1 182 ? -7.562 -13.848 9.224 1.00 98.44 182 ASN A CA 1
ATOM 1440 C C . ASN A 1 182 ? -8.764 -12.987 9.647 1.00 98.44 182 ASN A C 1
ATOM 1442 O O . ASN A 1 182 ? -9.729 -12.868 8.898 1.00 98.44 182 ASN A O 1
ATOM 1446 N N . ALA A 1 183 ? -8.696 -12.340 10.814 1.00 98.25 183 ALA A N 1
ATOM 1447 C CA . ALA A 1 183 ? -9.767 -11.473 11.298 1.00 98.25 183 ALA A CA 1
ATOM 1448 C C . ALA A 1 183 ? -10.000 -10.256 10.386 1.00 98.25 183 ALA A C 1
ATOM 1450 O O . ALA A 1 183 ? -11.148 -9.865 10.171 1.00 98.25 183 ALA A O 1
ATOM 1451 N N . ILE A 1 184 ? -8.931 -9.671 9.837 1.00 98.38 184 ILE A N 1
ATOM 1452 C CA . ILE A 1 184 ? -9.014 -8.577 8.864 1.00 98.38 184 ILE A CA 1
ATOM 1453 C C . ILE A 1 184 ? -9.684 -9.073 7.586 1.00 98.38 184 ILE A C 1
ATOM 1455 O O . ILE A 1 184 ? -10.718 -8.533 7.198 1.00 98.38 184 ILE A O 1
ATOM 1459 N N . PHE A 1 185 ? -9.149 -10.123 6.958 1.00 98.50 185 PHE A N 1
ATOM 1460 C CA . PHE A 1 185 ? -9.681 -10.633 5.693 1.00 98.50 185 PHE A CA 1
ATOM 1461 C C . PHE A 1 185 ? -11.126 -11.135 5.816 1.00 98.50 185 PHE A C 1
ATOM 1463 O O . PHE A 1 185 ? -11.906 -10.952 4.885 1.00 98.50 185 PHE A O 1
ATOM 1470 N N . ASP A 1 186 ? -11.539 -11.650 6.976 1.00 98.06 186 ASP A N 1
ATOM 1471 C CA . ASP A 1 186 ? -12.941 -11.973 7.260 1.00 98.06 186 ASP A CA 1
ATOM 1472 C C . ASP A 1 186 ? -13.864 -10.744 7.190 1.00 98.06 186 ASP A C 1
ATOM 1474 O O . ASP A 1 186 ? -15.014 -10.857 6.757 1.00 98.06 186 ASP A O 1
ATOM 1478 N N . VAL A 1 187 ? -13.404 -9.574 7.652 1.00 98.00 187 VAL A N 1
ATOM 1479 C CA . VAL A 1 187 ? -14.165 -8.317 7.554 1.00 98.00 187 VAL A CA 1
ATOM 1480 C C . VAL A 1 187 ? -14.177 -7.818 6.114 1.00 98.00 187 VAL A C 1
ATOM 1482 O O . VAL A 1 187 ? -15.253 -7.508 5.605 1.00 98.00 187 VAL A O 1
ATOM 1485 N N . LEU A 1 188 ? -13.023 -7.800 5.441 1.00 97.75 188 LEU A N 1
ATOM 1486 C CA . LEU A 1 188 ? -12.909 -7.319 4.058 1.00 97.75 188 LEU A CA 1
ATOM 1487 C C . LEU A 1 188 ? -13.732 -8.180 3.085 1.00 97.75 188 LEU A C 1
ATOM 1489 O O . LEU A 1 188 ? -14.426 -7.646 2.225 1.00 97.75 188 LEU A O 1
ATOM 1493 N N . HIS A 1 189 ? -13.759 -9.501 3.283 1.00 97.19 189 HIS A N 1
ATOM 1494 C CA . HIS A 1 189 ? -14.592 -10.411 2.496 1.00 97.19 189 HIS A CA 1
ATOM 1495 C C . HIS A 1 189 ? -16.092 -10.169 2.724 1.00 97.19 189 HIS A C 1
ATOM 1497 O O . HIS A 1 189 ? -16.880 -10.180 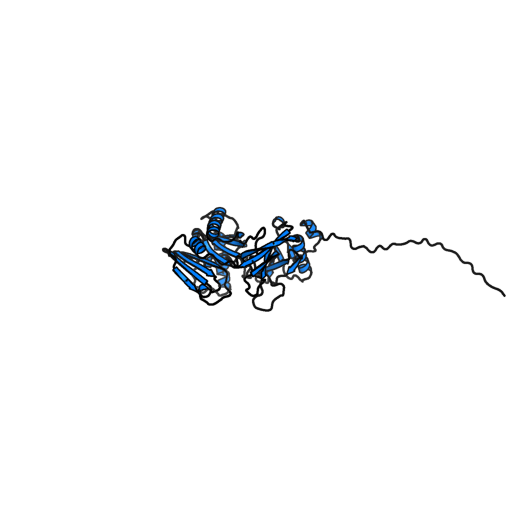1.783 1.00 97.19 189 HIS A O 1
ATOM 1503 N N . LYS A 1 190 ? -16.520 -9.909 3.969 1.00 97.12 190 LYS A N 1
ATOM 1504 C CA . LYS A 1 190 ? -17.924 -9.553 4.267 1.00 97.12 190 LYS A CA 1
ATOM 1505 C C . LYS A 1 190 ? -18.323 -8.200 3.684 1.00 97.12 190 LYS A C 1
ATOM 1507 O O . LYS A 1 190 ? -19.498 -8.018 3.374 1.00 97.12 190 LYS A O 1
ATOM 1512 N N . ALA A 1 191 ? -17.362 -7.287 3.569 1.00 96.94 191 ALA A N 1
ATOM 1513 C CA . ALA A 1 191 ? -17.505 -5.997 2.909 1.00 96.94 191 ALA A CA 1
ATOM 1514 C C . ALA A 1 191 ? -17.506 -6.097 1.373 1.00 96.94 191 ALA A C 1
ATOM 1516 O O . ALA A 1 191 ? -17.733 -5.083 0.726 1.00 96.94 191 ALA A O 1
ATOM 1517 N N . ASP A 1 192 ? -17.311 -7.295 0.803 1.00 96.50 192 ASP A N 1
ATOM 1518 C CA . ASP A 1 192 ? -17.293 -7.545 -0.648 1.00 96.50 192 ASP A CA 1
ATOM 1519 C C . ASP A 1 192 ? -16.177 -6.810 -1.388 1.00 96.50 192 ASP A C 1
ATOM 1521 O O . ASP A 1 192 ? -16.327 -6.462 -2.555 1.00 96.50 192 ASP A O 1
ATOM 1525 N N . LEU A 1 193 ? -15.052 -6.573 -0.710 1.00 97.00 193 LEU A N 1
ATOM 1526 C CA . LEU A 1 193 ? -13.877 -6.014 -1.366 1.00 97.00 193 LEU A CA 1
ATOM 1527 C C . LEU A 1 193 ? -13.264 -7.039 -2.337 1.00 97.00 193 LEU A C 1
ATOM 1529 O O . LEU A 1 193 ? -13.401 -8.248 -2.113 1.00 97.00 193 LEU A O 1
ATOM 1533 N N . PRO A 1 194 ? -12.585 -6.578 -3.407 1.00 96.56 194 PRO A N 1
ATOM 1534 C CA . PRO A 1 194 ? -11.863 -7.455 -4.324 1.00 96.56 194 PRO A CA 1
ATOM 1535 C C . PRO A 1 194 ? -10.762 -8.247 -3.608 1.00 96.56 194 PRO A C 1
ATOM 1537 O O . PRO A 1 194 ? -10.471 -8.028 -2.432 1.00 96.56 194 PRO A O 1
ATOM 1540 N N . ASP A 1 195 ? -10.111 -9.156 -4.332 1.00 96.94 195 ASP A N 1
ATOM 1541 C CA . ASP A 1 195 ? -8.945 -9.858 -3.803 1.00 96.94 195 ASP A CA 1
ATOM 1542 C C . ASP A 1 195 ? -7.856 -8.844 -3.421 1.00 96.94 195 ASP A C 1
ATOM 1544 O O . ASP A 1 195 ? -7.465 -7.987 -4.217 1.00 96.94 195 ASP A O 1
ATOM 1548 N N . LEU A 1 196 ? -7.380 -8.937 -2.180 1.00 97.94 196 LEU A N 1
ATOM 1549 C CA . LEU A 1 196 ? -6.358 -8.064 -1.613 1.00 97.94 196 LEU A CA 1
ATOM 1550 C C . LEU A 1 196 ? -5.165 -8.902 -1.147 1.00 97.94 196 LEU A C 1
ATOM 1552 O O . LEU A 1 196 ? -5.320 -10.024 -0.666 1.00 97.94 196 LEU A O 1
ATOM 1556 N N . VAL A 1 197 ? -3.969 -8.332 -1.236 1.00 97.00 197 VAL A N 1
ATOM 1557 C CA . VAL A 1 197 ? -2.727 -8.918 -0.717 1.00 97.00 197 VAL A CA 1
ATOM 1558 C C . VAL A 1 197 ? -2.014 -7.919 0.183 1.00 97.00 197 VAL A C 1
ATOM 1560 O O . VAL A 1 197 ? -2.103 -6.713 -0.029 1.00 97.00 197 VAL A O 1
ATOM 1563 N N . ILE A 1 198 ? -1.313 -8.413 1.204 1.00 97.00 198 ILE A N 1
ATOM 1564 C CA . ILE A 1 198 ? -0.509 -7.564 2.091 1.00 97.00 198 ILE A CA 1
ATOM 1565 C C . ILE A 1 198 ? 0.754 -7.138 1.339 1.00 97.00 198 ILE A C 1
ATOM 1567 O O . ILE A 1 198 ? 1.585 -7.987 1.019 1.00 97.00 198 ILE A O 1
ATOM 1571 N N . ASP A 1 199 ? 0.895 -5.836 1.105 1.00 94.31 199 ASP A N 1
ATOM 1572 C CA . ASP A 1 199 ? 2.110 -5.219 0.565 1.00 94.31 199 ASP A CA 1
ATOM 1573 C C . ASP A 1 199 ? 3.120 -4.979 1.692 1.00 94.31 199 ASP A C 1
ATOM 1575 O O . ASP A 1 199 ? 4.258 -5.445 1.653 1.00 94.31 199 ASP A O 1
ATOM 1579 N N . GLU A 1 200 ? 2.665 -4.332 2.766 1.00 93.31 200 GLU A N 1
ATOM 1580 C CA . GLU A 1 200 ? 3.531 -3.881 3.853 1.00 93.31 200 GLU A CA 1
ATOM 1581 C C . GLU A 1 200 ? 2.825 -3.992 5.207 1.00 93.31 200 GLU A C 1
ATOM 1583 O O . GLU A 1 200 ? 1.611 -3.806 5.311 1.00 93.31 200 GLU A O 1
ATOM 1588 N N . THR A 1 201 ? 3.564 -4.330 6.267 1.00 96.25 201 THR A N 1
ATOM 1589 C CA . THR A 1 201 ? 2.984 -4.498 7.607 1.00 96.25 201 THR A CA 1
ATOM 1590 C C . THR A 1 201 ? 4.004 -4.309 8.720 1.00 96.25 201 THR A C 1
ATOM 1592 O O . THR A 1 201 ? 5.165 -4.700 8.579 1.00 96.25 201 THR A O 1
ATOM 1595 N N . TYR A 1 202 ? 3.540 -3.783 9.852 1.00 97.12 202 TYR A N 1
ATOM 1596 C CA . TYR A 1 202 ? 4.351 -3.514 11.036 1.00 97.12 202 TYR A CA 1
ATOM 1597 C C . TYR A 1 202 ? 3.613 -3.917 12.310 1.00 97.12 202 TYR A C 1
ATOM 1599 O O . TYR A 1 202 ? 2.404 -3.725 12.430 1.00 97.12 202 TYR A O 1
ATOM 1607 N N . SER A 1 203 ? 4.348 -4.508 13.248 1.00 97.75 203 SER A N 1
ATOM 1608 C CA . SER A 1 203 ? 3.887 -4.890 14.583 1.00 97.75 203 SER A CA 1
ATOM 1609 C C . SER A 1 203 ? 4.382 -3.831 15.567 1.00 97.75 203 SER A C 1
ATOM 1611 O O . SER A 1 203 ? 5.565 -3.814 15.904 1.00 97.75 203 SER A O 1
ATOM 1613 N N . LEU A 1 204 ? 3.500 -2.918 15.971 1.00 96.69 204 LEU A N 1
ATOM 1614 C CA . LEU A 1 204 ? 3.840 -1.782 16.825 1.00 96.69 204 LEU A CA 1
ATOM 1615 C C . LEU A 1 204 ? 3.886 -2.241 18.279 1.00 96.69 204 LEU A C 1
ATOM 1617 O O . LEU A 1 204 ? 2.886 -2.191 18.993 1.00 96.69 204 LEU A O 1
ATOM 1621 N N . ASP A 1 205 ? 5.057 -2.720 18.693 1.00 97.19 205 ASP A N 1
ATOM 1622 C CA . ASP A 1 205 ? 5.330 -3.106 20.072 1.00 97.19 205 ASP A CA 1
ATOM 1623 C C . ASP A 1 205 ? 5.582 -1.886 20.970 1.00 97.19 205 ASP A C 1
ATOM 1625 O O . ASP A 1 205 ? 6.066 -0.836 20.525 1.00 97.19 205 ASP A O 1
ATOM 1629 N N . LEU A 1 206 ? 5.284 -2.035 22.261 1.00 96.88 206 LEU A N 1
ATOM 1630 C CA . LEU A 1 206 ? 5.389 -0.949 23.233 1.00 96.88 206 LEU A CA 1
ATOM 1631 C C . LEU A 1 206 ? 6.798 -0.349 23.324 1.00 96.88 206 LEU A C 1
ATOM 1633 O O . LEU A 1 206 ? 6.940 0.868 23.481 1.00 96.88 206 LEU A O 1
ATOM 1637 N N . ALA A 1 207 ? 7.844 -1.177 23.268 1.00 95.75 207 ALA A N 1
ATOM 1638 C CA . ALA A 1 207 ? 9.206 -0.692 23.462 1.00 95.75 207 ALA A CA 1
ATOM 1639 C C . ALA A 1 207 ? 9.601 0.261 22.326 1.00 95.75 207 ALA A C 1
ATOM 1641 O O . ALA A 1 207 ? 10.091 1.362 22.590 1.00 95.75 207 ALA A O 1
ATOM 1642 N N . THR A 1 208 ? 9.313 -0.129 21.085 1.00 94.94 208 THR A N 1
ATOM 1643 C CA . THR A 1 208 ? 9.603 0.675 19.894 1.00 94.94 208 THR A CA 1
ATOM 1644 C C . THR A 1 208 ? 8.696 1.914 19.816 1.00 94.94 208 THR A C 1
ATOM 1646 O O . THR A 1 208 ? 9.191 3.016 19.583 1.00 94.94 208 THR A O 1
ATOM 1649 N N . MET A 1 209 ? 7.393 1.794 20.126 1.00 93.88 209 MET A N 1
ATOM 1650 C CA . MET A 1 209 ? 6.485 2.957 20.225 1.00 93.88 209 MET A CA 1
ATOM 1651 C C . MET A 1 209 ? 6.962 3.991 21.244 1.00 93.88 209 MET A C 1
ATOM 1653 O O . MET A 1 209 ? 6.951 5.188 20.962 1.00 93.88 209 MET A O 1
ATOM 1657 N N . THR A 1 210 ? 7.424 3.543 22.412 1.00 93.25 210 THR A N 1
ATOM 1658 C CA . THR A 1 210 ? 7.934 4.442 23.452 1.00 93.25 210 THR A CA 1
ATOM 1659 C C . THR A 1 210 ? 9.167 5.203 22.964 1.00 93.25 210 THR A C 1
ATOM 1661 O O . THR A 1 210 ? 9.251 6.413 23.168 1.00 93.25 210 THR A O 1
ATOM 1664 N N . ASP A 1 211 ? 10.107 4.532 22.292 1.00 91.38 211 ASP A N 1
ATOM 1665 C CA . ASP A 1 211 ? 11.295 5.178 21.722 1.00 91.38 211 ASP A CA 1
ATOM 1666 C C . ASP A 1 211 ? 10.925 6.219 20.651 1.00 91.38 211 ASP A C 1
ATOM 1668 O O . ASP A 1 211 ? 11.390 7.364 20.697 1.00 91.38 211 ASP A O 1
ATOM 1672 N N . HIS A 1 212 ? 10.017 5.871 19.737 1.00 89.62 212 HIS A N 1
ATOM 1673 C CA . HIS A 1 212 ? 9.532 6.791 18.706 1.00 89.62 212 HIS A CA 1
ATOM 1674 C C . HIS A 1 212 ? 8.807 7.990 19.292 1.00 89.62 212 HIS A C 1
ATOM 1676 O O . HIS A 1 212 ? 9.025 9.118 18.851 1.00 89.62 212 HIS A O 1
ATOM 1682 N N . TYR A 1 213 ? 8.020 7.780 20.343 1.00 89.25 213 TYR A N 1
ATOM 1683 C CA . TYR A 1 213 ? 7.343 8.870 21.020 1.00 89.25 213 TYR A CA 1
ATOM 1684 C C . TYR A 1 213 ? 8.333 9.861 21.646 1.00 89.25 213 TYR A C 1
ATOM 1686 O O . TYR A 1 213 ? 8.156 11.075 21.533 1.00 89.25 213 TYR A O 1
ATOM 1694 N N . GLN A 1 214 ? 9.432 9.376 22.239 1.00 87.75 214 GLN A N 1
ATOM 1695 C CA . GLN A 1 214 ? 10.486 10.260 22.751 1.00 87.75 214 GLN A CA 1
ATOM 1696 C C . GLN A 1 214 ? 11.170 11.053 21.628 1.00 87.75 214 GLN A C 1
ATOM 1698 O O . GLN A 1 214 ? 11.439 12.247 21.797 1.00 87.75 214 GLN A O 1
ATOM 1703 N N . LYS A 1 215 ? 11.419 10.425 20.468 1.00 84.56 215 LYS A N 1
ATOM 1704 C CA . LYS A 1 215 ? 11.942 11.109 19.271 1.00 84.56 215 LYS A CA 1
ATOM 1705 C C . LYS A 1 215 ? 10.969 12.197 18.788 1.00 84.56 215 LYS A C 1
ATOM 1707 O O . LYS A 1 215 ? 11.395 13.329 18.565 1.00 84.56 215 LYS A O 1
ATOM 1712 N N . PHE A 1 216 ? 9.672 11.893 18.716 1.00 82.62 216 PHE A N 1
ATOM 1713 C CA . PHE A 1 216 ? 8.614 12.837 18.341 1.00 82.62 216 PHE A CA 1
ATOM 1714 C C . PHE A 1 216 ? 8.543 14.046 19.286 1.00 82.62 216 PHE A C 1
ATOM 1716 O O . PHE A 1 216 ? 8.524 15.194 18.832 1.00 82.62 216 PHE A O 1
ATOM 1723 N N . LEU A 1 217 ? 8.560 13.815 20.604 1.00 82.38 217 LEU A N 1
ATOM 1724 C CA . LEU A 1 217 ? 8.572 14.891 21.599 1.00 82.38 217 LEU A CA 1
ATOM 1725 C C . LEU A 1 217 ? 9.806 15.785 21.448 1.00 82.38 217 LEU A C 1
ATOM 1727 O O . LEU A 1 217 ? 9.694 17.011 21.523 1.00 82.38 217 LEU A O 1
ATOM 1731 N N . LYS A 1 218 ? 10.976 15.187 21.199 1.00 81.12 218 LYS A N 1
ATOM 1732 C CA . LYS A 1 218 ? 12.218 15.927 20.972 1.00 81.12 218 LYS A CA 1
ATOM 1733 C C . LYS A 1 218 ? 12.153 16.787 19.706 1.00 81.12 218 LYS A C 1
ATOM 1735 O O . LYS A 1 218 ? 12.435 17.977 19.798 1.00 81.12 218 LYS A O 1
ATOM 1740 N N . ASP A 1 219 ? 11.737 16.238 18.563 1.00 77.50 219 ASP A N 1
ATOM 1741 C CA . ASP A 1 219 ? 11.616 17.010 17.313 1.00 77.50 219 ASP A CA 1
ATOM 1742 C C . ASP A 1 219 ? 10.633 18.181 17.476 1.00 77.50 219 ASP A C 1
ATOM 1744 O O . ASP A 1 219 ? 10.923 19.320 17.099 1.00 77.50 219 ASP A O 1
ATOM 1748 N N . ARG A 1 220 ? 9.502 17.951 18.150 1.00 75.31 220 ARG A N 1
ATOM 1749 C CA . ARG A 1 220 ? 8.545 19.019 18.455 1.00 75.31 220 ARG A CA 1
ATOM 1750 C C . ARG A 1 220 ? 9.101 20.106 19.374 1.00 75.31 220 ARG A C 1
ATOM 1752 O O . ARG A 1 220 ? 8.722 21.269 19.204 1.00 75.31 220 ARG A O 1
ATOM 1759 N N . LEU A 1 221 ? 9.945 19.755 20.345 1.00 76.94 221 LEU A N 1
ATOM 1760 C CA . LEU A 1 221 ? 10.646 20.722 21.196 1.00 76.94 221 LEU A CA 1
ATOM 1761 C C . LEU A 1 221 ? 11.653 21.532 20.375 1.00 76.94 221 LEU A C 1
ATOM 1763 O O . LEU A 1 221 ? 11.626 22.762 20.428 1.00 76.94 221 LEU A O 1
ATOM 1767 N N . ASP A 1 222 ? 12.481 20.855 19.578 1.00 75.06 222 ASP A N 1
ATOM 1768 C CA . ASP A 1 222 ? 13.540 21.467 18.769 1.00 75.06 222 ASP A CA 1
ATOM 1769 C C . ASP A 1 222 ? 12.964 22.432 17.713 1.00 75.06 222 ASP A C 1
ATOM 1771 O O . ASP A 1 222 ? 13.537 23.491 17.449 1.00 75.06 222 ASP A O 1
ATOM 1775 N N . ARG A 1 223 ? 11.774 22.136 17.171 1.00 73.38 223 ARG A N 1
ATOM 1776 C CA . ARG A 1 223 ? 11.032 23.014 16.243 1.00 73.38 223 ARG A CA 1
ATOM 1777 C C . ARG A 1 223 ? 10.273 24.162 16.916 1.00 73.38 223 ARG A C 1
ATOM 1779 O O . ARG A 1 223 ? 9.584 24.917 16.231 1.00 73.38 223 ARG A O 1
ATOM 1786 N N . GLY A 1 224 ? 10.340 24.294 18.243 1.00 66.94 224 GLY A N 1
ATOM 1787 C CA . GLY A 1 224 ? 9.585 25.300 18.999 1.00 66.94 224 GLY A CA 1
ATOM 1788 C C . GLY A 1 224 ? 8.068 25.075 18.988 1.00 66.94 224 GLY A C 1
ATOM 1789 O O . GLY A 1 224 ? 7.303 25.998 19.263 1.00 66.94 224 GLY A O 1
ATOM 1790 N N . GLY A 1 225 ? 7.621 23.863 18.644 1.00 62.12 225 GLY A N 1
ATOM 1791 C CA . GLY A 1 225 ? 6.212 23.516 18.497 1.00 62.12 225 GLY A CA 1
ATOM 1792 C C . GLY A 1 225 ? 5.534 23.110 19.803 1.00 62.12 225 GLY A C 1
ATOM 1793 O O . GLY A 1 225 ? 4.307 23.126 19.868 1.00 62.12 225 GLY A O 1
ATOM 1794 N N . LEU A 1 226 ? 6.273 22.718 20.841 1.00 58.66 226 LEU A N 1
ATOM 1795 C CA . LEU A 1 226 ? 5.695 22.332 22.133 1.00 58.66 226 LEU A CA 1
ATOM 1796 C C . LEU A 1 226 ? 5.480 23.560 23.031 1.00 58.66 226 LEU A C 1
ATOM 1798 O O . LEU A 1 226 ? 6.418 24.112 23.602 1.00 58.66 226 LEU A O 1
ATOM 1802 N N . ASN A 1 227 ? 4.216 23.960 23.209 1.00 55.88 227 ASN A N 1
ATOM 1803 C CA . ASN A 1 227 ? 3.829 24.710 24.403 1.00 55.88 227 ASN A CA 1
ATOM 1804 C C . ASN A 1 227 ? 4.018 23.778 25.607 1.00 55.88 227 ASN A C 1
ATOM 1806 O O . ASN A 1 227 ? 3.522 22.654 25.583 1.00 55.88 227 ASN A O 1
ATOM 1810 N N . ALA A 1 228 ? 4.675 24.254 26.667 1.00 51.00 228 ALA A N 1
ATOM 1811 C CA . ALA A 1 228 ? 4.976 23.521 27.907 1.00 51.00 228 ALA A CA 1
ATOM 1812 C C . ALA A 1 228 ? 3.741 23.049 28.723 1.00 51.00 228 ALA A C 1
ATOM 1814 O O . ALA A 1 228 ? 3.855 22.789 29.915 1.00 51.00 228 ALA A O 1
ATOM 1815 N N . ALA A 1 229 ? 2.559 22.990 28.105 1.00 51.91 229 ALA A N 1
ATOM 1816 C CA . ALA A 1 229 ? 1.274 22.652 28.709 1.00 51.91 229 ALA A CA 1
ATOM 1817 C C . ALA A 1 229 ? 0.643 21.362 28.145 1.00 51.91 229 ALA A C 1
ATOM 1819 O O . ALA A 1 229 ? -0.474 21.032 28.534 1.00 51.91 229 ALA A O 1
ATOM 1820 N N . VAL A 1 230 ? 1.304 20.656 27.219 1.00 58.97 230 VAL A N 1
ATOM 1821 C CA . VAL A 1 230 ? 0.858 19.322 26.785 1.00 58.97 230 VAL A CA 1
ATOM 1822 C C . VAL A 1 230 ? 1.513 18.300 27.707 1.00 58.97 230 VAL A C 1
ATOM 1824 O O . VAL A 1 230 ? 2.728 18.119 27.653 1.00 58.97 230 VAL A O 1
ATOM 1827 N N . GLU A 1 231 ? 0.716 17.688 28.583 1.00 64.38 231 GLU A N 1
ATOM 1828 C CA . GLU A 1 231 ? 1.161 16.537 29.372 1.00 64.38 231 GLU A CA 1
ATOM 1829 C C . GLU A 1 231 ? 1.560 15.407 28.407 1.00 64.38 231 GLU A C 1
ATOM 1831 O O . GLU A 1 231 ? 0.801 15.133 27.470 1.00 64.38 231 GLU A O 1
ATOM 1836 N N . PRO A 1 232 ? 2.738 14.783 28.582 1.00 74.88 232 PRO A N 1
ATOM 1837 C CA . PRO A 1 232 ? 3.146 13.649 27.767 1.00 74.88 232 PRO A CA 1
ATOM 1838 C C . PRO A 1 232 ? 2.120 12.524 27.866 1.00 74.88 232 PRO A C 1
ATOM 1840 O O . PRO A 1 232 ? 1.625 12.211 28.948 1.00 74.88 232 PRO A O 1
ATOM 1843 N N . GLU A 1 233 ? 1.828 11.906 26.733 1.00 81.19 233 GLU A N 1
ATOM 1844 C CA . GLU A 1 233 ? 0.986 10.724 26.672 1.00 81.19 233 GLU A CA 1
ATOM 1845 C C . GLU A 1 233 ? 1.754 9.505 27.200 1.00 81.19 233 GLU A C 1
ATOM 1847 O O . GLU A 1 233 ? 2.962 9.366 26.980 1.00 81.19 233 GLU A O 1
ATOM 1852 N N . GLU A 1 234 ? 1.059 8.631 27.924 1.00 87.88 234 GLU A N 1
ATOM 1853 C CA . GLU A 1 234 ? 1.613 7.363 28.390 1.00 87.88 234 GLU A CA 1
ATOM 1854 C C . GLU A 1 234 ? 1.217 6.262 27.404 1.00 87.88 234 GLU A C 1
ATOM 1856 O O . GLU A 1 234 ? 0.033 6.064 27.142 1.00 87.88 234 GLU A O 1
ATOM 1861 N N . TRP A 1 235 ? 2.216 5.560 26.867 1.00 93.00 235 TRP A N 1
ATOM 1862 C CA . TRP A 1 235 ? 2.018 4.378 26.031 1.00 93.00 235 TRP A CA 1
ATOM 1863 C C . TRP A 1 235 ? 2.125 3.120 26.888 1.00 93.00 235 TRP A C 1
ATOM 1865 O O . TRP A 1 235 ? 3.006 2.997 27.742 1.00 93.00 235 TRP A O 1
ATOM 1875 N N . THR A 1 236 ? 1.244 2.165 26.635 1.00 95.62 236 THR A N 1
ATOM 1876 C CA . THR A 1 236 ? 1.118 0.903 27.357 1.00 95.62 236 THR A CA 1
ATOM 1877 C C . THR A 1 236 ? 0.947 -0.261 26.383 1.00 95.62 236 THR A C 1
ATOM 1879 O O . THR A 1 236 ? 0.784 -0.082 25.178 1.00 95.62 236 THR A O 1
ATOM 1882 N N . THR A 1 237 ? 0.956 -1.491 26.896 1.00 96.19 237 THR A N 1
ATOM 1883 C CA . THR A 1 237 ? 0.705 -2.681 26.069 1.00 96.19 237 THR A CA 1
ATOM 1884 C C . THR A 1 237 ? -0.710 -2.724 25.488 1.00 96.19 237 THR A C 1
ATOM 1886 O O . THR A 1 237 ? -0.954 -3.463 24.543 1.00 96.19 237 THR A O 1
ATOM 1889 N N . GLU A 1 238 ? -1.651 -1.957 26.048 1.00 95.06 238 GLU A N 1
ATOM 1890 C CA . GLU A 1 238 ? -3.015 -1.838 25.517 1.00 95.06 238 GLU A CA 1
ATOM 1891 C C . GLU A 1 238 ? -3.072 -1.034 24.207 1.00 95.06 238 GLU A C 1
ATOM 1893 O O . GLU A 1 238 ? -4.059 -1.138 23.477 1.00 95.06 238 GLU A O 1
ATOM 1898 N N . ASP A 1 239 ? -2.003 -0.290 23.901 1.00 95.62 239 ASP A N 1
ATOM 1899 C CA . ASP A 1 239 ? -1.862 0.557 22.714 1.00 95.62 239 ASP A CA 1
ATOM 1900 C C . ASP A 1 239 ? -1.104 -0.138 21.573 1.00 95.62 239 ASP A C 1
ATOM 1902 O O . ASP A 1 239 ? -0.949 0.434 20.491 1.00 95.62 239 ASP A O 1
ATOM 1906 N N . GLU A 1 240 ? -0.600 -1.355 21.806 1.00 97.75 240 GLU A N 1
ATOM 1907 C CA . GLU A 1 240 ? 0.041 -2.152 20.763 1.00 97.75 240 GLU A CA 1
ATOM 1908 C C . GLU A 1 240 ? -0.955 -2.440 19.638 1.00 97.75 240 GLU A C 1
ATOM 1910 O O . GLU A 1 240 ? -2.119 -2.782 19.870 1.00 97.75 240 GLU A O 1
ATOM 1915 N N . CYS A 1 241 ? -0.496 -2.324 18.395 1.00 98.00 241 CYS A N 1
ATOM 1916 C CA . CYS A 1 241 ? -1.343 -2.560 17.235 1.00 98.00 241 CYS A CA 1
ATOM 1917 C C . CYS A 1 241 ? -0.547 -3.063 16.029 1.00 98.00 241 CYS A C 1
ATOM 1919 O O . CYS A 1 241 ? 0.682 -3.063 15.993 1.00 98.00 241 CYS A O 1
ATOM 1921 N N . TYR A 1 242 ? -1.272 -3.507 15.014 1.00 98.44 242 TYR A N 1
ATOM 1922 C CA . TYR A 1 242 ? -0.737 -3.853 13.713 1.00 98.44 242 TYR A CA 1
ATOM 1923 C C . TYR A 1 242 ? -1.114 -2.792 12.687 1.00 98.44 242 TYR A C 1
ATOM 1925 O O . TYR A 1 242 ? -2.282 -2.407 12.594 1.00 98.44 242 TYR A O 1
ATOM 1933 N N . LEU A 1 243 ? -0.147 -2.390 11.866 1.00 97.38 243 LEU A N 1
ATOM 1934 C CA . LEU A 1 243 ? -0.389 -1.604 10.660 1.00 97.38 243 LEU A CA 1
ATOM 1935 C C . LEU A 1 243 ? -0.320 -2.512 9.430 1.00 97.38 243 LEU A C 1
ATOM 1937 O O . LEU A 1 243 ? 0.566 -3.369 9.340 1.00 97.38 243 LEU A O 1
ATOM 1941 N N . PHE A 1 244 ? -1.213 -2.297 8.463 1.00 97.69 244 PHE A N 1
ATOM 1942 C CA . PHE A 1 244 ? -1.145 -2.948 7.153 1.00 97.69 244 PHE A CA 1
ATOM 1943 C C . PHE A 1 244 ? -1.406 -1.967 6.011 1.00 97.69 244 PHE A C 1
ATOM 1945 O O . PHE A 1 244 ? -2.317 -1.142 6.086 1.00 97.69 244 PHE A O 1
ATOM 1952 N N . SER A 1 245 ? -0.640 -2.137 4.938 1.00 96.12 245 SER A N 1
ATOM 1953 C CA . SER A 1 245 ? -0.911 -1.643 3.592 1.00 96.12 245 SER A CA 1
ATOM 1954 C C . SER A 1 245 ? -1.245 -2.846 2.716 1.00 96.12 245 SER A C 1
ATOM 1956 O O . SER A 1 245 ? -0.479 -3.816 2.668 1.00 96.12 245 SER A O 1
ATOM 1958 N N . LEU A 1 246 ? -2.398 -2.811 2.054 1.00 97.69 246 LEU A N 1
ATOM 1959 C CA . LEU A 1 246 ? -2.859 -3.851 1.143 1.00 97.69 246 LEU A CA 1
ATOM 1960 C C . LEU A 1 246 ? -2.971 -3.304 -0.282 1.00 97.69 246 LEU A C 1
ATOM 1962 O O . LEU A 1 246 ? -3.356 -2.151 -0.495 1.00 97.69 246 LEU A O 1
ATOM 1966 N N . GLN A 1 247 ? -2.685 -4.171 -1.248 1.00 97.19 247 GLN A N 1
ATOM 1967 C CA . GLN A 1 247 ? -2.846 -3.936 -2.680 1.00 97.19 247 GLN A CA 1
ATOM 1968 C C . GLN A 1 247 ? -3.987 -4.794 -3.223 1.00 97.19 247 GLN A C 1
ATOM 1970 O O . GLN A 1 247 ? -4.159 -5.939 -2.801 1.00 97.19 247 GLN A O 1
ATOM 1975 N N . GLN A 1 248 ? -4.729 -4.270 -4.197 1.00 98.00 248 GLN A N 1
ATOM 1976 C CA . GLN A 1 248 ? -5.644 -5.087 -4.988 1.00 98.00 248 GLN A CA 1
ATOM 1977 C C . GLN A 1 248 ? -4.866 -6.076 -5.843 1.00 98.00 248 GLN A C 1
ATOM 1979 O O . GLN A 1 248 ? -3.923 -5.686 -6.520 1.00 98.00 248 GLN A O 1
ATOM 1984 N N . LEU A 1 249 ? -5.284 -7.336 -5.859 1.00 97.69 249 LEU A N 1
ATOM 1985 C CA . LEU A 1 249 ? -4.772 -8.345 -6.773 1.00 97.69 249 LEU A CA 1
ATOM 1986 C C . LEU A 1 249 ? -5.696 -8.446 -7.991 1.00 97.69 249 LEU A C 1
ATOM 1988 O O . LEU A 1 249 ? -6.904 -8.632 -7.855 1.00 97.69 249 LEU A O 1
ATOM 1992 N N . VAL A 1 250 ? -5.129 -8.338 -9.193 1.00 97.75 250 VAL A N 1
ATOM 1993 C CA . VAL A 1 250 ? -5.854 -8.545 -10.453 1.00 97.75 250 VAL A CA 1
ATOM 1994 C C . VAL A 1 250 ? -5.111 -9.609 -11.248 1.00 97.75 250 VAL A C 1
ATOM 1996 O O . VAL A 1 250 ? -3.978 -9.410 -11.674 1.00 97.75 250 VAL A O 1
ATOM 1999 N N . GLY A 1 251 ? -5.719 -10.778 -11.441 1.00 95.19 251 GLY A N 1
ATOM 2000 C CA . GLY A 1 251 ? -4.998 -11.918 -12.008 1.00 95.19 251 GLY A CA 1
ATOM 2001 C C . GLY A 1 251 ? -3.786 -12.291 -11.145 1.00 95.19 251 GLY A C 1
ATOM 2002 O O . GLY A 1 251 ? -3.946 -12.659 -9.987 1.00 95.19 251 GLY A O 1
ATOM 2003 N N . GLU A 1 252 ? -2.579 -12.202 -11.709 1.00 94.69 252 GLU A N 1
ATOM 2004 C CA . GLU A 1 252 ? -1.330 -12.602 -11.039 1.00 94.69 252 GLU A CA 1
ATOM 2005 C C . GLU A 1 252 ? -0.538 -11.434 -10.431 1.00 94.69 252 GLU A C 1
ATOM 2007 O O . GLU A 1 252 ? 0.445 -11.677 -9.734 1.00 94.69 252 GLU A O 1
ATOM 2012 N N . LEU A 1 253 ? -0.927 -10.179 -10.693 1.00 97.75 253 LEU A N 1
ATOM 2013 C CA . LEU A 1 253 ? -0.165 -9.007 -10.252 1.00 97.75 253 LEU A CA 1
ATOM 2014 C C . LEU A 1 253 ? -0.974 -8.123 -9.304 1.00 97.75 253 LEU A C 1
ATOM 2016 O O . LEU A 1 253 ? -2.180 -7.937 -9.513 1.00 97.75 253 LEU A O 1
ATOM 2020 N N . PRO A 1 254 ? -0.319 -7.521 -8.297 1.00 97.75 254 PRO A N 1
ATOM 2021 C CA . PRO A 1 254 ? -0.934 -6.444 -7.547 1.00 97.75 254 PRO A CA 1
ATOM 2022 C C . PRO A 1 254 ? -1.136 -5.217 -8.445 1.00 97.75 254 PRO A C 1
ATOM 2024 O O . PRO A 1 254 ? -0.403 -5.002 -9.411 1.00 97.75 254 PRO A O 1
ATOM 2027 N N . VAL A 1 255 ? -2.112 -4.385 -8.110 1.00 97.94 255 VAL A N 1
ATOM 2028 C CA . VAL A 1 255 ? -2.287 -3.041 -8.657 1.00 97.94 255 VAL A CA 1
ATOM 2029 C C . VAL A 1 255 ? -1.464 -2.071 -7.819 1.00 97.94 255 VAL A C 1
ATOM 2031 O O . VAL A 1 255 ? -1.396 -2.192 -6.595 1.00 97.94 255 VAL A O 1
ATOM 2034 N N . VAL A 1 256 ? -0.832 -1.103 -8.479 1.00 94.81 256 VAL A N 1
ATOM 2035 C CA . VAL A 1 256 ? 0.004 -0.095 -7.831 1.00 94.81 256 VAL A CA 1
ATOM 2036 C C . VAL A 1 256 ? -0.736 0.614 -6.691 1.00 94.81 256 VAL A C 1
ATOM 2038 O O . VAL A 1 256 ? -1.874 1.067 -6.850 1.00 94.81 256 VAL A O 1
ATOM 2041 N N . ASN A 1 257 ? -0.058 0.754 -5.548 1.00 91.38 257 ASN A N 1
ATOM 2042 C CA . ASN A 1 257 ? -0.540 1.512 -4.388 1.00 91.38 257 ASN A CA 1
ATOM 2043 C C . ASN A 1 257 ? 0.254 2.777 -4.058 1.00 91.38 257 ASN A C 1
ATOM 2045 O O . ASN A 1 257 ? -0.038 3.468 -3.079 1.00 91.38 257 ASN A O 1
ATOM 2049 N N . LYS A 1 258 ? 1.234 3.107 -4.899 1.00 86.81 258 LYS A N 1
ATOM 2050 C CA . LYS A 1 258 ? 2.106 4.273 -4.767 1.00 86.81 258 LYS A CA 1
ATOM 2051 C C . LYS A 1 258 ? 1.934 5.176 -5.983 1.00 86.81 258 LYS A C 1
ATOM 2053 O O . LYS A 1 258 ? 2.076 4.729 -7.118 1.00 86.81 258 LYS A O 1
ATOM 2058 N N . GLY A 1 259 ? 1.636 6.453 -5.751 1.00 84.38 259 GLY A N 1
ATOM 2059 C CA . GLY A 1 259 ? 1.616 7.441 -6.828 1.00 84.38 259 GLY A CA 1
ATOM 2060 C C . GLY A 1 259 ? 3.002 7.565 -7.465 1.00 84.38 259 GLY A C 1
ATOM 2061 O O . GLY A 1 259 ? 4.011 7.592 -6.761 1.00 84.38 259 GLY A O 1
ATOM 2062 N N . TRP A 1 260 ? 3.051 7.644 -8.790 1.00 86.62 260 TRP A N 1
ATOM 2063 C CA . TRP A 1 260 ? 4.284 7.810 -9.568 1.00 86.62 260 TRP A CA 1
ATOM 2064 C C . TRP A 1 260 ? 4.112 8.935 -10.588 1.00 86.62 260 TRP A C 1
ATOM 2066 O O . TRP A 1 260 ? 3.003 9.404 -10.811 1.00 86.62 260 TRP A O 1
ATOM 2076 N N . MET A 1 261 ? 5.190 9.443 -11.177 1.00 84.06 261 MET A N 1
ATOM 2077 C CA . MET A 1 261 ? 5.110 10.635 -12.027 1.00 84.06 261 MET A CA 1
ATOM 2078 C C . MET A 1 261 ? 4.411 10.385 -13.366 1.00 84.06 261 MET A C 1
ATOM 2080 O O . MET A 1 261 ? 4.706 9.413 -14.049 1.00 84.06 261 MET A O 1
ATOM 2084 N N . LYS A 1 262 ? 3.550 11.314 -13.803 1.00 82.44 262 LYS A N 1
ATOM 2085 C CA . LYS A 1 262 ? 2.950 11.252 -15.149 1.00 82.44 262 LYS A CA 1
ATOM 2086 C C . LYS A 1 262 ? 4.040 11.257 -16.245 1.00 82.44 262 LYS A C 1
ATOM 2088 O O . LYS A 1 262 ? 4.904 12.139 -16.203 1.00 82.44 262 LYS A O 1
ATOM 2093 N N . PRO A 1 263 ? 3.976 10.365 -17.260 1.00 76.44 263 PRO A N 1
ATOM 2094 C CA . PRO A 1 263 ? 4.983 10.281 -18.328 1.00 76.44 263 PRO A CA 1
ATOM 2095 C C . PRO A 1 263 ? 5.229 11.587 -19.100 1.00 76.44 263 PRO A C 1
ATOM 2097 O O . PRO A 1 263 ? 6.354 11.872 -19.495 1.00 76.44 263 PRO A O 1
ATOM 2100 N N . GLU A 1 264 ? 4.190 12.403 -19.301 1.00 69.12 264 GLU A N 1
ATOM 2101 C CA . GLU A 1 264 ? 4.260 13.657 -20.074 1.00 69.12 264 GLU A CA 1
ATOM 2102 C C . GLU A 1 264 ? 4.882 14.831 -19.292 1.00 69.12 264 GLU A C 1
ATOM 2104 O O . GLU A 1 264 ? 5.117 15.908 -19.844 1.00 69.12 264 GLU A O 1
ATOM 2109 N N . GLY A 1 265 ? 5.189 14.632 -18.007 1.00 59.12 265 GLY A N 1
ATOM 2110 C CA . GLY A 1 265 ? 5.693 15.683 -17.134 1.00 59.12 265 GLY A CA 1
ATOM 2111 C C . GLY A 1 265 ? 4.621 16.683 -16.674 1.00 59.12 265 GLY A C 1
ATOM 2112 O O . GLY A 1 265 ? 3.452 16.648 -17.043 1.00 59.12 265 GLY A O 1
ATOM 2113 N N . ALA A 1 266 ? 5.039 17.571 -15.776 1.00 52.00 266 ALA A N 1
ATOM 2114 C CA . ALA A 1 266 ? 4.192 18.480 -15.012 1.00 52.00 266 ALA A CA 1
ATOM 2115 C C . ALA A 1 266 ? 3.644 19.666 -15.832 1.00 52.00 266 ALA A C 1
ATOM 2117 O O . ALA A 1 266 ? 4.428 20.457 -16.356 1.00 52.00 266 ALA A O 1
ATOM 2118 N N . THR A 1 267 ? 2.319 19.873 -15.841 1.00 47.03 267 THR A N 1
ATOM 2119 C CA . THR A 1 267 ? 1.708 21.153 -16.269 1.00 47.03 267 THR A CA 1
ATOM 2120 C C . THR A 1 267 ? 0.799 21.808 -15.210 1.00 47.03 267 THR A C 1
ATOM 2122 O O . THR A 1 267 ? 0.644 23.028 -15.251 1.00 47.03 267 THR A O 1
ATOM 2125 N N . THR A 1 268 ? 0.286 21.069 -14.209 1.00 46.50 268 THR A N 1
ATOM 2126 C CA . THR A 1 268 ? -0.561 21.567 -13.089 1.00 46.50 268 THR A CA 1
ATOM 2127 C C . THR A 1 268 ? -0.484 20.665 -11.844 1.00 46.50 268 THR A C 1
ATOM 2129 O O . THR A 1 268 ? 0.003 19.552 -11.967 1.00 46.50 268 THR A O 1
ATOM 2132 N N . PHE A 1 269 ? -1.029 21.105 -10.691 1.00 42.81 269 PHE A N 1
ATOM 2133 C CA . PHE A 1 269 ? -1.063 20.475 -9.341 1.00 42.81 269 PHE A CA 1
ATOM 2134 C C . PHE A 1 269 ? -1.458 18.979 -9.214 1.00 42.81 269 PHE A C 1
ATOM 2136 O O . PHE A 1 269 ? -1.469 18.457 -8.104 1.00 42.81 269 PHE A O 1
ATOM 2143 N N . ASP A 1 270 ? -1.729 18.287 -10.316 1.00 58.16 270 ASP A N 1
ATOM 2144 C CA . ASP A 1 270 ? -2.023 16.857 -10.400 1.00 58.16 270 ASP A CA 1
ATOM 2145 C C . ASP A 1 270 ? -0.889 16.144 -11.168 1.00 58.16 270 ASP A C 1
ATOM 2147 O O . ASP A 1 270 ? -0.955 15.912 -12.382 1.00 58.16 270 ASP A O 1
ATOM 2151 N N . TYR A 1 271 ? 0.218 15.899 -10.458 1.00 71.50 271 TYR A N 1
ATOM 2152 C CA . TYR A 1 271 ? 1.499 15.449 -11.024 1.00 71.50 271 TYR A CA 1
ATOM 2153 C C . TYR A 1 271 ? 1.704 13.930 -10.995 1.00 71.50 271 TYR A C 1
ATOM 2155 O O . TYR A 1 271 ? 2.677 13.432 -11.571 1.00 71.50 271 TYR A O 1
ATOM 2163 N N . THR A 1 272 ? 0.819 13.200 -10.315 1.00 83.69 272 THR A N 1
ATOM 2164 C CA . THR A 1 272 ? 0.975 11.769 -10.063 1.00 83.69 272 THR A CA 1
ATOM 2165 C C . THR A 1 272 ? -0.066 10.953 -10.802 1.00 83.69 272 THR A C 1
ATOM 2167 O O . THR A 1 272 ? -1.215 11.352 -10.947 1.00 83.69 272 THR A O 1
ATOM 2170 N N . MET A 1 273 ? 0.349 9.788 -11.266 1.00 87.56 273 MET A N 1
ATOM 2171 C CA . MET A 1 273 ? -0.524 8.749 -11.770 1.00 87.56 273 MET A CA 1
ATOM 2172 C C . MET A 1 273 ? -1.345 8.160 -10.614 1.00 87.56 273 MET A C 1
ATOM 2174 O O . MET A 1 273 ? -0.847 8.099 -9.482 1.00 87.56 273 MET A O 1
ATOM 2178 N N . PRO A 1 274 ? -2.592 7.744 -10.885 1.00 88.81 274 PRO A N 1
ATOM 2179 C CA . PRO A 1 274 ? -3.482 7.206 -9.869 1.00 88.81 274 PRO A CA 1
ATO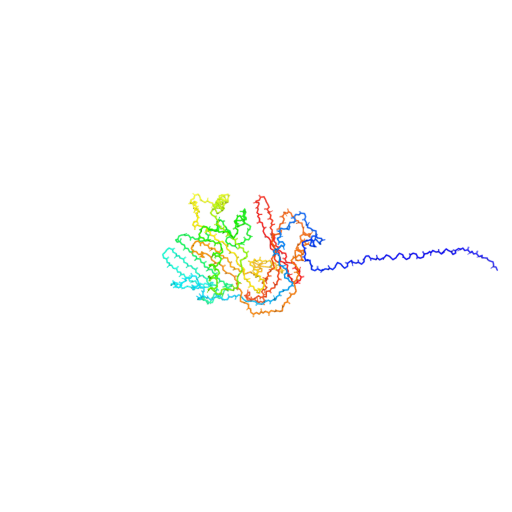M 2180 C C . PRO A 1 274 ? -2.941 5.900 -9.282 1.00 88.81 274 PRO A C 1
ATOM 2182 O O . PRO A 1 274 ? -2.218 5.142 -9.934 1.00 88.81 274 PRO A O 1
ATOM 2185 N N . ALA A 1 275 ? -3.320 5.643 -8.036 1.00 91.00 275 ALA A N 1
ATOM 2186 C CA . ALA A 1 275 ? -2.975 4.442 -7.294 1.00 91.00 275 ALA A CA 1
ATOM 2187 C C . ALA A 1 275 ? -4.176 3.972 -6.471 1.00 91.00 275 ALA A C 1
ATOM 2189 O O . ALA A 1 275 ? -5.070 4.765 -6.163 1.00 91.00 275 ALA A O 1
ATOM 2190 N N . THR A 1 276 ? -4.161 2.694 -6.109 1.00 92.56 276 THR A N 1
ATOM 2191 C CA . THR A 1 276 ? -5.181 2.036 -5.278 1.00 92.56 276 THR A CA 1
ATOM 2192 C C . THR A 1 276 ? -4.634 1.759 -3.888 1.00 92.56 276 THR A C 1
ATOM 2194 O O . THR A 1 276 ? -3.426 1.803 -3.684 1.00 92.56 276 THR A O 1
ATOM 2197 N N . GLY A 1 277 ? -5.458 1.441 -2.906 1.00 93.12 277 GLY A N 1
ATOM 2198 C CA . GLY A 1 277 ? -4.900 0.884 -1.683 1.00 93.12 277 GLY A CA 1
ATOM 2199 C C . GLY A 1 277 ? -5.883 0.781 -0.550 1.00 93.12 277 GLY A C 1
ATOM 2200 O O . GLY A 1 277 ? -6.890 1.478 -0.503 1.00 93.12 277 GLY A O 1
ATOM 2201 N N . VAL A 1 278 ? -5.530 -0.083 0.394 1.00 96.75 278 VAL A N 1
ATOM 2202 C CA . VAL A 1 278 ? -6.201 -0.178 1.685 1.00 96.75 278 VAL A CA 1
ATOM 2203 C C . VAL A 1 278 ? -5.146 -0.046 2.766 1.00 96.75 278 VAL A C 1
ATOM 2205 O O . VAL A 1 278 ? -4.199 -0.827 2.816 1.00 96.75 278 VAL A O 1
ATOM 2208 N N . LYS A 1 279 ? -5.311 0.932 3.648 1.00 95.94 279 LYS A N 1
ATOM 2209 C CA . LYS A 1 279 ? -4.464 1.119 4.828 1.00 95.94 279 LYS A CA 1
ATOM 2210 C C . LYS A 1 279 ? -5.300 0.859 6.057 1.00 95.94 279 LYS A C 1
ATOM 2212 O O . LYS A 1 279 ? -6.419 1.359 6.133 1.00 95.94 279 LYS A O 1
ATOM 2217 N N . LEU A 1 280 ? -4.785 0.101 7.016 1.00 96.62 280 LEU A N 1
ATOM 2218 C CA . LEU A 1 280 ? -5.542 -0.214 8.222 1.00 96.62 280 LEU A CA 1
ATOM 2219 C C . LEU A 1 280 ? -4.671 -0.313 9.474 1.00 96.62 280 LEU A C 1
ATOM 2221 O O . LEU A 1 280 ? -3.502 -0.697 9.417 1.00 96.62 280 LEU A O 1
ATOM 2225 N N . THR A 1 281 ? -5.299 -0.010 10.606 1.00 97.75 281 THR A N 1
ATOM 2226 C CA . THR A 1 281 ? -4.755 -0.177 11.955 1.00 97.75 281 THR A CA 1
ATOM 2227 C C . THR A 1 281 ? -5.646 -1.148 12.725 1.00 97.75 281 THR A C 1
ATOM 2229 O O . THR A 1 281 ? -6.865 -0.951 12.784 1.00 97.75 281 THR A O 1
ATOM 2232 N N . TYR A 1 282 ? -5.056 -2.185 13.318 1.00 98.38 282 TYR A N 1
ATOM 2233 C CA . TYR A 1 282 ? -5.758 -3.224 14.075 1.00 98.38 282 TYR A CA 1
ATOM 2234 C C . TYR A 1 282 ? -5.155 -3.380 15.474 1.00 98.38 282 TYR A C 1
ATOM 2236 O O . TYR A 1 282 ? -3.975 -3.695 15.593 1.00 98.38 282 TYR A O 1
ATOM 2244 N N . ASP A 1 283 ? -5.953 -3.224 16.527 1.00 97.88 283 ASP A N 1
ATOM 2245 C CA . ASP A 1 283 ? -5.530 -3.408 17.923 1.00 97.88 283 ASP A CA 1
ATOM 2246 C C . ASP A 1 283 ? -6.323 -4.543 18.605 1.00 97.88 283 ASP A C 1
ATOM 2248 O O . ASP A 1 283 ? -7.079 -5.289 17.972 1.00 97.88 283 ASP A O 1
ATOM 2252 N N . GLN A 1 284 ? -6.198 -4.659 19.927 1.00 96.94 284 GLN A N 1
ATOM 2253 C CA . GLN A 1 284 ? -6.973 -5.604 20.741 1.00 96.94 284 GLN A CA 1
ATOM 2254 C C . GLN A 1 284 ? -8.507 -5.474 20.604 1.00 96.94 284 GLN A C 1
ATOM 2256 O O . GLN A 1 284 ? -9.239 -6.418 20.902 1.00 96.94 284 GLN A O 1
ATOM 2261 N N . ASN A 1 285 ? -9.008 -4.333 20.125 1.00 95.88 285 ASN A N 1
ATOM 2262 C CA . ASN A 1 285 ? -10.422 -4.031 19.920 1.00 95.88 285 ASN A CA 1
ATOM 2263 C C . ASN A 1 285 ? -10.878 -4.226 18.461 1.00 95.88 285 ASN A C 1
ATOM 2265 O O . ASN A 1 285 ? -12.031 -3.899 18.135 1.00 95.88 285 ASN A O 1
ATOM 2269 N N . GLY A 1 286 ? -10.021 -4.775 17.596 1.00 97.25 286 GLY A N 1
ATOM 2270 C CA . GLY A 1 286 ? -10.289 -5.034 16.183 1.00 97.25 286 GLY A CA 1
ATOM 2271 C C . GLY A 1 286 ? -9.729 -3.950 15.261 1.00 97.25 286 GLY A C 1
ATOM 2272 O O . GLY A 1 286 ? -8.774 -3.256 15.595 1.00 97.25 286 GLY A O 1
ATOM 2273 N N . ILE A 1 287 ? -10.338 -3.783 14.083 1.00 97.81 287 ILE A N 1
ATOM 2274 C CA . ILE A 1 287 ? -9.995 -2.674 13.184 1.00 97.81 287 ILE A CA 1
ATOM 2275 C C . ILE A 1 287 ? -10.347 -1.360 13.891 1.00 97.81 287 ILE A C 1
ATOM 2277 O O . ILE A 1 287 ? -11.501 -1.136 14.260 1.00 97.81 287 ILE A O 1
ATOM 2281 N N . ARG A 1 288 ? -9.346 -0.501 14.085 1.00 97.12 288 ARG A N 1
ATOM 2282 C CA . ARG A 1 288 ? -9.496 0.844 14.659 1.00 97.12 288 ARG A CA 1
ATOM 2283 C C . ARG A 1 288 ? -9.609 1.916 13.597 1.00 97.12 288 ARG A C 1
ATOM 2285 O O . ARG A 1 288 ? -10.294 2.914 13.795 1.00 97.12 288 ARG A O 1
ATOM 2292 N N . TYR A 1 289 ? -8.939 1.688 12.479 1.00 97.38 289 TYR A N 1
ATOM 2293 C CA . TYR A 1 289 ? -8.944 2.569 11.331 1.00 97.38 289 TYR A CA 1
ATOM 2294 C C . TYR A 1 289 ? -8.773 1.737 10.069 1.00 97.38 289 TYR A C 1
ATOM 2296 O O . TYR A 1 289 ? -7.972 0.802 10.052 1.00 97.38 289 TYR A O 1
ATOM 2304 N N . ILE A 1 290 ? -9.508 2.085 9.026 1.00 97.62 290 ILE A N 1
ATOM 2305 C CA . ILE A 1 290 ? -9.269 1.619 7.667 1.00 97.62 290 ILE A CA 1
ATOM 2306 C C . ILE A 1 290 ? -9.586 2.759 6.712 1.00 97.62 290 ILE A C 1
ATOM 2308 O O . ILE A 1 290 ? -10.561 3.481 6.909 1.00 97.62 290 ILE A O 1
ATOM 2312 N N . ASN A 1 291 ? -8.755 2.914 5.695 1.00 95.69 291 ASN A N 1
ATOM 2313 C CA . ASN A 1 291 ? -8.965 3.841 4.603 1.00 95.69 291 ASN A CA 1
ATOM 2314 C C . ASN A 1 291 ? -8.676 3.117 3.298 1.00 95.69 291 ASN A C 1
ATOM 2316 O O . ASN A 1 291 ? -7.573 2.599 3.101 1.00 95.69 291 ASN A O 1
ATOM 2320 N N . GLU A 1 292 ? -9.683 3.063 2.449 1.00 95.31 292 GLU A N 1
ATOM 2321 C CA . GLU A 1 292 ? -9.643 2.481 1.124 1.00 95.31 292 GLU A CA 1
ATOM 2322 C C . GLU A 1 292 ? -9.808 3.586 0.087 1.00 95.31 292 GLU A C 1
ATOM 2324 O O . GLU A 1 292 ? -10.639 4.478 0.249 1.00 95.31 292 GLU A O 1
ATOM 2329 N N . TYR A 1 293 ? -9.005 3.522 -0.970 1.00 90.06 293 TYR A N 1
ATOM 2330 C CA . TYR A 1 293 ? -9.108 4.438 -2.096 1.00 90.06 293 TYR A CA 1
ATOM 2331 C C . TYR A 1 293 ? -8.881 3.718 -3.426 1.00 90.06 293 TYR A C 1
ATOM 2333 O O . TYR A 1 293 ? -7.930 2.944 -3.590 1.00 90.06 293 TYR A O 1
ATOM 2341 N N . ASN A 1 294 ? -9.714 4.073 -4.407 1.00 89.50 294 ASN A N 1
ATOM 2342 C CA . ASN A 1 294 ? -9.602 3.696 -5.816 1.00 89.50 294 ASN A CA 1
ATOM 2343 C C . ASN A 1 294 ? -9.519 2.186 -6.100 1.00 89.50 294 ASN A C 1
ATOM 2345 O O . ASN A 1 294 ? -8.955 1.807 -7.128 1.00 89.50 294 ASN A O 1
ATOM 2349 N N . LEU A 1 295 ? -10.052 1.302 -5.248 1.00 95.81 295 LEU A N 1
ATOM 2350 C CA . LEU A 1 295 ? -10.189 -0.102 -5.646 1.00 95.81 295 LEU A CA 1
ATOM 2351 C C . LEU A 1 295 ? -11.035 -0.219 -6.920 1.00 95.81 295 LEU A C 1
ATOM 2353 O O . LEU A 1 295 ? -11.944 0.573 -7.169 1.00 95.81 295 LEU A O 1
ATOM 2357 N N . LEU A 1 296 ? -10.717 -1.209 -7.751 1.00 96.44 296 LEU A N 1
ATOM 2358 C CA . LEU A 1 296 ? -11.238 -1.309 -9.108 1.00 96.44 296 LEU A CA 1
ATOM 2359 C C . LEU A 1 296 ? -12.193 -2.480 -9.288 1.00 96.44 296 LEU A C 1
ATOM 2361 O O . LEU A 1 296 ? -11.913 -3.616 -8.900 1.00 96.44 296 LEU A O 1
ATOM 2365 N N . ARG A 1 297 ? -13.266 -2.231 -10.030 1.00 96.31 297 ARG A N 1
ATOM 2366 C CA . ARG A 1 297 ? -14.081 -3.257 -10.664 1.00 96.31 297 ARG A CA 1
ATOM 2367 C C . ARG A 1 297 ? -13.515 -3.547 -12.052 1.00 96.31 297 ARG A C 1
ATOM 2369 O O . ARG A 1 297 ? -13.507 -2.681 -12.924 1.00 96.31 297 ARG A O 1
ATOM 2376 N N . ILE A 1 298 ? -13.070 -4.779 -12.292 1.00 97.19 298 ILE A N 1
ATOM 2377 C CA . ILE A 1 298 ? -12.561 -5.181 -13.611 1.00 97.19 298 ILE A CA 1
ATOM 2378 C C . ILE A 1 298 ? -13.721 -5.306 -14.605 1.00 97.19 298 ILE A C 1
ATOM 2380 O O . ILE A 1 298 ? -14.715 -5.988 -14.352 1.00 97.19 298 ILE A O 1
ATOM 2384 N N . VAL A 1 299 ? -13.591 -4.618 -15.739 1.00 96.25 299 VAL A N 1
ATOM 2385 C CA . VAL A 1 299 ? -14.613 -4.522 -16.791 1.00 96.25 299 VAL A CA 1
ATOM 2386 C C . VAL A 1 299 ? -14.288 -5.441 -17.960 1.00 96.25 299 VAL A C 1
ATOM 2388 O O . VAL A 1 299 ? -15.192 -6.042 -18.538 1.00 96.25 299 VAL A O 1
ATOM 2391 N N . SER A 1 300 ? -13.011 -5.552 -18.323 1.00 96.00 300 SER A N 1
ATOM 2392 C CA . SER A 1 300 ? -12.588 -6.417 -19.419 1.00 96.00 300 SER A CA 1
ATOM 2393 C C . SER A 1 300 ? -11.186 -6.970 -19.206 1.00 96.00 300 SER A C 1
ATOM 2395 O O . SER A 1 300 ? -10.376 -6.409 -18.465 1.00 96.00 300 SER A O 1
ATOM 2397 N N . GLU A 1 301 ? -10.935 -8.087 -19.877 1.00 96.44 301 GLU A N 1
ATOM 2398 C CA . GLU A 1 301 ? -9.658 -8.783 -19.941 1.00 96.44 301 GLU A CA 1
ATOM 2399 C C . GLU A 1 301 ? -9.209 -8.826 -21.407 1.00 96.44 301 GLU A C 1
ATOM 2401 O O . GLU A 1 301 ? -10.008 -9.116 -22.302 1.00 96.44 301 GLU A O 1
ATOM 2406 N N . GLY A 1 302 ? -7.940 -8.507 -21.640 1.00 93.44 302 GLY A N 1
ATOM 2407 C CA . GLY A 1 302 ? -7.280 -8.562 -22.937 1.00 93.44 302 GLY A CA 1
ATOM 2408 C C . GLY A 1 302 ? -6.328 -9.749 -23.075 1.00 93.44 302 GLY A C 1
ATOM 2409 O O . GLY A 1 302 ? -6.172 -10.577 -22.175 1.00 93.44 302 GLY A O 1
ATOM 2410 N N . GLU A 1 303 ? -5.658 -9.808 -24.223 1.00 93.44 303 GLU A N 1
ATOM 2411 C CA . GLU A 1 303 ? -4.669 -10.846 -24.505 1.00 93.44 303 GLU A CA 1
ATOM 2412 C C . GLU A 1 303 ? -3.417 -10.705 -23.620 1.00 93.44 303 GLU A C 1
ATOM 2414 O O . GLU A 1 303 ? -3.069 -9.592 -23.203 1.00 93.44 303 GLU A O 1
ATOM 2419 N N . PRO A 1 304 ? -2.713 -11.817 -23.341 1.00 96.25 304 PRO A N 1
ATOM 2420 C CA . PRO A 1 304 ? -1.403 -11.774 -22.715 1.00 96.25 304 PRO A CA 1
ATOM 2421 C C . PRO A 1 304 ? -0.406 -10.951 -23.534 1.00 96.25 304 PRO A C 1
ATOM 2423 O O . PRO A 1 304 ? -0.333 -11.079 -24.757 1.00 96.25 304 PRO A O 1
ATOM 2426 N N . VAL A 1 305 ? 0.401 -10.154 -22.843 1.00 96.75 305 VAL A N 1
ATOM 2427 C CA . VAL A 1 305 ? 1.555 -9.452 -23.406 1.00 96.75 305 VAL A CA 1
ATOM 2428 C C . VAL A 1 305 ? 2.840 -10.020 -22.833 1.00 96.75 305 VAL A C 1
ATOM 2430 O O . VAL A 1 305 ? 2.882 -10.393 -21.660 1.00 96.75 305 VAL A O 1
ATOM 2433 N N . GLU A 1 306 ? 3.876 -10.098 -23.664 1.00 97.38 306 GLU A N 1
ATOM 2434 C CA . GLU A 1 306 ? 5.219 -10.462 -23.220 1.00 97.38 306 GLU A CA 1
ATOM 2435 C C . GLU A 1 306 ? 5.813 -9.335 -22.375 1.00 97.38 306 GLU A C 1
ATOM 2437 O O . GLU A 1 306 ? 5.600 -8.152 -22.648 1.00 97.38 306 GLU A O 1
ATOM 2442 N N . LEU A 1 307 ? 6.538 -9.726 -21.333 1.00 97.56 307 LEU A N 1
ATOM 2443 C CA . LEU A 1 307 ? 7.184 -8.819 -20.399 1.00 97.56 307 LEU A CA 1
ATOM 2444 C C . LEU A 1 307 ? 8.693 -8.860 -20.581 1.00 97.56 307 LEU A C 1
ATOM 2446 O O . LEU A 1 307 ? 9.237 -9.925 -20.860 1.00 97.56 307 LEU A O 1
ATOM 2450 N N . ILE A 1 308 ? 9.387 -7.761 -20.308 1.00 97.38 308 ILE A N 1
ATOM 2451 C CA . ILE A 1 308 ? 10.830 -7.771 -20.037 1.00 97.38 308 ILE A CA 1
ATOM 2452 C C . ILE A 1 308 ? 11.109 -8.366 -18.649 1.00 97.38 308 ILE A C 1
ATOM 2454 O O . ILE A 1 308 ? 10.210 -8.433 -17.800 1.00 97.38 308 ILE A O 1
ATOM 2458 N N . SER A 1 309 ? 12.336 -8.823 -18.388 1.00 96.88 309 SER A N 1
ATOM 2459 C CA . SER A 1 309 ? 12.675 -9.255 -17.031 1.00 96.88 309 SER A CA 1
ATOM 2460 C C . SER A 1 309 ? 12.816 -8.058 -16.095 1.00 96.88 309 SER A C 1
ATOM 2462 O O . SER A 1 309 ? 13.042 -6.923 -16.517 1.00 96.88 309 SER A O 1
ATOM 2464 N N . GLY A 1 310 ? 12.740 -8.311 -14.790 1.00 97.12 310 GLY A N 1
ATOM 2465 C CA . GLY A 1 310 ? 13.052 -7.269 -13.818 1.00 97.12 310 GLY A CA 1
ATOM 2466 C C . GLY A 1 310 ? 14.517 -6.820 -13.882 1.00 97.12 310 GLY A C 1
ATOM 2467 O O . GLY A 1 310 ? 14.811 -5.682 -13.532 1.00 97.12 310 GLY A O 1
ATOM 2468 N N . TYR A 1 311 ? 15.427 -7.669 -14.370 1.00 97.25 311 TYR A N 1
ATOM 2469 C CA . TYR A 1 311 ? 16.825 -7.299 -14.595 1.00 97.25 311 TYR A CA 1
ATOM 2470 C C . TYR A 1 311 ? 16.984 -6.360 -15.794 1.00 97.25 311 TYR A C 1
ATOM 2472 O O . TYR A 1 311 ? 17.745 -5.400 -15.703 1.00 97.25 311 TYR A O 1
ATOM 2480 N N . ASP A 1 312 ? 16.238 -6.588 -16.880 1.00 97.19 312 ASP A N 1
ATOM 2481 C CA . ASP A 1 312 ? 16.184 -5.670 -18.026 1.00 97.19 312 ASP A CA 1
ATOM 2482 C C . ASP A 1 312 ? 15.648 -4.298 -17.582 1.00 97.19 312 ASP A C 1
ATOM 2484 O O . ASP A 1 312 ? 16.213 -3.255 -17.918 1.00 97.19 312 ASP A O 1
ATOM 2488 N N . ALA A 1 313 ? 14.599 -4.295 -16.754 1.00 97.81 313 ALA A N 1
ATOM 2489 C CA . ALA A 1 313 ? 14.021 -3.073 -16.206 1.00 97.81 313 ALA A CA 1
ATOM 2490 C C . ALA A 1 313 ? 14.988 -2.342 -15.257 1.00 97.81 313 ALA A C 1
ATOM 2492 O O . ALA A 1 313 ? 15.176 -1.130 -15.362 1.00 97.81 313 ALA A O 1
ATOM 2493 N N . LEU A 1 314 ? 15.653 -3.073 -14.358 1.00 97.62 314 LEU A N 1
ATOM 2494 C CA . LEU A 1 314 ? 16.653 -2.503 -13.455 1.00 97.62 314 LEU A CA 1
ATOM 2495 C C . LEU A 1 314 ? 17.846 -1.944 -14.235 1.00 97.62 314 LEU A C 1
ATOM 2497 O O . LEU A 1 314 ? 18.381 -0.897 -13.875 1.00 97.62 314 LEU A O 1
ATOM 2501 N N . LYS A 1 315 ? 18.243 -2.606 -15.325 1.00 96.81 315 LYS A N 1
ATOM 2502 C CA . LYS A 1 315 ? 19.290 -2.117 -16.221 1.00 96.81 315 LYS A CA 1
ATOM 2503 C C . LYS A 1 315 ? 18.914 -0.767 -16.825 1.00 96.81 315 LYS A C 1
ATOM 2505 O O . LYS A 1 315 ? 19.741 0.137 -16.780 1.00 96.81 315 LYS A O 1
ATOM 2510 N N . ALA A 1 316 ? 17.684 -0.606 -17.317 1.00 96.44 316 ALA A N 1
ATOM 2511 C CA . ALA A 1 316 ? 17.214 0.677 -17.844 1.00 96.44 316 ALA A CA 1
ATOM 2512 C C . ALA A 1 316 ? 17.334 1.807 -16.802 1.00 96.44 316 ALA A C 1
ATOM 2514 O O . ALA A 1 316 ? 17.786 2.905 -17.123 1.00 96.44 316 ALA A O 1
ATOM 2515 N N . LEU A 1 317 ? 17.005 1.522 -15.537 1.00 96.06 317 LEU A N 1
ATOM 2516 C CA . LEU A 1 317 ? 17.155 2.480 -14.439 1.00 96.06 317 LEU A CA 1
ATOM 2517 C C . LEU A 1 317 ? 18.627 2.796 -14.118 1.00 96.06 317 LEU A C 1
ATOM 2519 O O . LEU A 1 317 ? 18.987 3.958 -13.933 1.00 96.06 317 LEU A O 1
ATOM 2523 N N . VAL A 1 318 ? 19.493 1.783 -14.047 1.00 96.12 318 VAL A N 1
ATOM 2524 C CA . VAL A 1 318 ? 20.926 1.979 -13.767 1.00 96.12 318 VAL A CA 1
ATOM 2525 C C . VAL A 1 318 ? 21.612 2.758 -14.888 1.00 96.12 318 VAL A C 1
ATOM 2527 O O . VAL A 1 318 ? 22.421 3.640 -14.603 1.00 96.12 318 VAL A O 1
ATOM 2530 N N . ASP A 1 319 ? 21.262 2.483 -16.145 1.00 94.62 319 ASP A N 1
ATOM 2531 C CA . ASP A 1 319 ? 21.775 3.220 -17.300 1.00 94.62 319 ASP A CA 1
ATOM 2532 C C . ASP A 1 319 ? 21.380 4.706 -17.239 1.00 94.62 319 ASP A C 1
ATOM 2534 O O . ASP A 1 319 ? 22.198 5.570 -17.552 1.00 94.62 319 ASP A O 1
ATOM 2538 N N . GLU A 1 320 ? 20.166 5.029 -16.778 1.00 92.75 320 GLU A N 1
ATOM 2539 C CA . GLU A 1 320 ? 19.752 6.418 -16.541 1.00 92.75 320 GLU A CA 1
ATOM 2540 C C . GLU A 1 320 ? 20.592 7.078 -15.441 1.00 92.75 320 GLU A C 1
ATOM 2542 O O . GLU A 1 320 ? 21.099 8.188 -15.618 1.00 92.75 320 GLU A O 1
ATOM 2547 N N . TYR A 1 321 ? 20.817 6.382 -14.324 1.00 91.88 321 TYR A N 1
ATOM 2548 C CA . TYR A 1 321 ? 21.679 6.886 -13.255 1.00 91.88 321 TYR A CA 1
ATOM 2549 C C . TYR A 1 321 ? 23.134 7.088 -13.699 1.00 91.88 321 TYR A C 1
ATOM 2551 O O . TYR A 1 321 ? 23.798 8.003 -13.213 1.00 91.88 321 TYR A O 1
ATOM 2559 N N . ALA A 1 322 ? 23.629 6.287 -14.644 1.00 90.44 322 ALA A N 1
ATOM 2560 C CA . ALA A 1 322 ? 24.957 6.462 -15.228 1.00 90.44 322 ALA A CA 1
ATOM 2561 C C . ALA A 1 322 ? 25.084 7.738 -16.082 1.00 90.44 322 ALA A C 1
ATOM 2563 O O . ALA A 1 322 ? 26.200 8.210 -16.312 1.00 90.44 322 ALA A O 1
ATOM 2564 N N . ASN A 1 323 ? 23.962 8.324 -16.512 1.00 88.88 323 ASN A N 1
ATOM 2565 C CA . ASN A 1 323 ? 23.926 9.550 -17.311 1.00 88.88 323 ASN A CA 1
ATOM 2566 C C . ASN A 1 323 ? 23.777 10.833 -16.476 1.00 88.88 323 ASN A C 1
ATOM 2568 O O . ASN A 1 323 ? 23.827 11.930 -17.040 1.00 88.88 323 ASN A O 1
ATOM 2572 N N . ILE A 1 324 ? 23.621 10.729 -15.152 1.00 87.44 324 ILE A N 1
ATOM 2573 C CA . ILE A 1 324 ? 23.470 11.883 -14.257 1.00 87.44 324 ILE A CA 1
ATOM 2574 C C . ILE A 1 324 ? 24.588 11.950 -13.215 1.00 87.44 324 ILE A C 1
ATOM 2576 O O . ILE A 1 324 ? 25.230 10.960 -12.872 1.00 87.44 324 ILE A O 1
ATOM 2580 N N . ILE A 1 325 ? 24.828 13.151 -12.688 1.00 84.44 325 ILE A N 1
ATOM 2581 C CA . ILE A 1 325 ? 25.756 13.343 -11.571 1.00 84.44 325 ILE A CA 1
ATOM 2582 C C . ILE A 1 325 ? 25.015 13.008 -10.276 1.00 84.44 325 ILE A C 1
ATOM 2584 O O . ILE A 1 325 ? 24.003 13.630 -9.961 1.00 84.44 325 ILE A O 1
ATOM 2588 N N . ILE A 1 326 ? 25.541 12.042 -9.524 1.00 86.56 326 ILE A N 1
ATOM 2589 C CA . ILE A 1 326 ? 24.991 11.612 -8.238 1.00 86.56 326 ILE A CA 1
ATOM 2590 C C . ILE A 1 326 ? 25.801 12.259 -7.105 1.00 86.56 326 ILE A C 1
ATOM 2592 O O . ILE A 1 326 ? 26.963 11.922 -6.870 1.00 86.56 326 ILE A O 1
ATOM 2596 N N . GLU A 1 327 ? 25.193 13.216 -6.403 1.00 86.62 327 GLU A N 1
ATOM 2597 C CA . GLU A 1 327 ? 25.840 13.988 -5.326 1.00 86.62 327 GLU A CA 1
ATOM 2598 C C . GLU A 1 327 ? 25.661 13.387 -3.926 1.00 86.62 327 GLU A C 1
ATOM 2600 O O . GLU A 1 327 ? 26.293 13.839 -2.966 1.00 86.62 327 GLU A O 1
ATOM 2605 N N . GLN A 1 328 ? 24.854 12.341 -3.800 1.00 88.25 328 GLN A N 1
ATOM 2606 C CA . GLN A 1 328 ? 24.513 11.676 -2.545 1.00 88.25 328 GLN A CA 1
ATOM 2607 C C . GLN A 1 328 ? 24.366 10.177 -2.774 1.00 88.25 328 GLN A C 1
ATOM 2609 O O . GLN A 1 328 ? 24.100 9.757 -3.893 1.00 88.25 328 GLN A O 1
ATOM 2614 N N . ASP A 1 329 ? 24.545 9.376 -1.735 1.00 91.81 329 ASP A N 1
ATOM 2615 C CA . ASP A 1 329 ? 24.426 7.927 -1.860 1.00 91.81 329 ASP A CA 1
ATOM 2616 C C . ASP A 1 329 ? 22.950 7.568 -2.093 1.00 91.81 329 ASP A C 1
ATOM 2618 O O . ASP A 1 329 ? 22.073 7.981 -1.329 1.00 91.81 329 ASP A O 1
ATOM 2622 N N . ILE A 1 330 ? 22.678 6.852 -3.186 1.00 92.19 330 ILE A N 1
ATOM 2623 C CA . ILE A 1 330 ? 21.337 6.424 -3.593 1.00 92.19 330 ILE A CA 1
ATOM 2624 C C . ILE A 1 330 ? 21.274 4.907 -3.509 1.00 92.19 330 ILE A C 1
ATOM 2626 O O . ILE A 1 330 ? 22.084 4.216 -4.117 1.00 92.19 330 ILE A O 1
ATOM 2630 N N . HIS A 1 331 ? 20.277 4.392 -2.802 1.00 93.38 331 HIS A N 1
ATOM 2631 C CA . HIS A 1 331 ? 20.029 2.964 -2.654 1.00 93.38 331 HIS A CA 1
ATOM 2632 C C . HIS A 1 331 ? 18.719 2.599 -3.349 1.00 93.38 331 HIS A C 1
ATOM 2634 O O . HIS A 1 331 ? 17.663 3.062 -2.923 1.00 93.38 331 HIS A O 1
ATOM 2640 N N . ILE A 1 332 ? 18.765 1.764 -4.388 1.00 94.88 332 ILE A N 1
ATOM 2641 C CA . ILE A 1 332 ? 17.571 1.143 -4.977 1.00 94.88 332 ILE A CA 1
ATOM 2642 C C . ILE A 1 332 ? 17.182 -0.021 -4.064 1.00 94.88 332 ILE A C 1
ATOM 2644 O O . ILE A 1 332 ? 17.905 -1.011 -3.991 1.00 94.88 332 ILE A O 1
ATOM 2648 N N . VAL A 1 333 ? 16.071 0.109 -3.340 1.00 92.38 333 VAL A N 1
ATOM 2649 C CA . VAL A 1 333 ? 15.720 -0.781 -2.217 1.00 92.38 333 VAL A CA 1
ATOM 2650 C C . VAL A 1 333 ? 14.621 -1.786 -2.538 1.00 92.38 333 VAL A C 1
ATOM 2652 O O . VAL A 1 333 ? 14.535 -2.829 -1.897 1.00 92.38 333 VAL A O 1
ATOM 2655 N N . THR A 1 334 ? 13.757 -1.500 -3.513 1.00 92.50 334 THR A N 1
ATOM 2656 C CA . THR A 1 334 ? 12.683 -2.424 -3.906 1.00 92.50 334 THR A CA 1
ATOM 2657 C C . THR A 1 334 ? 12.497 -2.444 -5.415 1.00 92.50 334 THR A C 1
ATOM 2659 O O . THR A 1 334 ? 12.767 -1.449 -6.086 1.00 92.50 334 THR A O 1
ATOM 2662 N N . ALA A 1 335 ? 12.020 -3.580 -5.922 1.00 95.81 335 ALA A N 1
ATOM 2663 C CA . ALA A 1 335 ? 11.583 -3.778 -7.296 1.00 95.81 335 ALA A CA 1
ATOM 2664 C C . ALA A 1 335 ? 10.310 -4.636 -7.282 1.00 95.81 335 ALA A C 1
ATOM 2666 O O . ALA A 1 335 ? 10.334 -5.761 -6.781 1.00 95.81 335 ALA A O 1
ATOM 2667 N N . GLN A 1 336 ? 9.202 -4.121 -7.810 1.00 96.56 336 GLN A N 1
ATOM 2668 C CA . GLN A 1 336 ? 7.915 -4.821 -7.834 1.00 96.56 336 GLN A CA 1
ATOM 2669 C C . GLN A 1 336 ? 7.290 -4.743 -9.227 1.00 96.56 336 GLN A C 1
ATOM 2671 O O . GLN A 1 336 ? 7.137 -3.659 -9.783 1.00 96.56 336 GLN A O 1
ATOM 2676 N N . LEU A 1 337 ? 6.891 -5.892 -9.772 1.00 98.00 337 LEU A N 1
ATOM 2677 C CA . LEU A 1 337 ? 6.039 -5.955 -10.957 1.00 98.00 337 LEU A CA 1
ATOM 2678 C C . LEU A 1 337 ? 4.576 -5.811 -10.520 1.00 98.00 337 LEU A C 1
ATOM 2680 O O . LEU A 1 337 ? 4.102 -6.589 -9.692 1.00 98.00 337 LEU A O 1
ATOM 2684 N N . CYS A 1 338 ? 3.867 -4.831 -11.072 1.00 97.94 338 CYS A N 1
ATOM 2685 C CA . CYS A 1 338 ? 2.471 -4.540 -10.738 1.00 97.94 338 CYS A CA 1
ATOM 2686 C C . CYS A 1 338 ? 1.708 -3.995 -11.956 1.00 97.94 338 CYS A C 1
ATOM 2688 O O . CYS A 1 338 ? 2.311 -3.681 -12.984 1.00 97.94 338 CYS A O 1
ATOM 2690 N N . TYR A 1 339 ? 0.385 -3.862 -11.854 1.00 97.94 339 TYR A N 1
ATOM 2691 C CA . TYR A 1 339 ? -0.387 -3.059 -12.800 1.00 97.94 339 TYR A CA 1
ATOM 2692 C C . TYR A 1 339 ? -0.340 -1.581 -12.429 1.00 97.94 339 TYR A C 1
ATOM 2694 O O . TYR A 1 339 ? -0.752 -1.180 -11.343 1.00 97.94 339 TYR A O 1
ATOM 2702 N N . LEU A 1 340 ? 0.091 -0.772 -13.387 1.00 95.81 340 LEU A N 1
ATOM 2703 C CA . LEU A 1 340 ? -0.011 0.676 -13.388 1.00 95.81 340 LEU A CA 1
ATOM 2704 C C . LEU A 1 340 ? -1.375 1.102 -13.936 1.00 95.81 340 LEU A C 1
ATOM 2706 O O . LEU A 1 340 ? -1.888 0.499 -14.884 1.00 95.81 340 LEU A O 1
ATOM 2710 N N . LEU A 1 341 ? -1.930 2.177 -13.381 1.00 93.69 341 LEU A N 1
ATOM 2711 C CA . LEU A 1 341 ? -3.216 2.724 -13.797 1.00 93.69 341 LEU A CA 1
ATOM 2712 C C . LEU A 1 341 ? -3.043 3.872 -14.786 1.00 93.69 341 LEU A C 1
ATOM 2714 O O . LEU A 1 341 ? -2.530 4.929 -14.430 1.00 93.69 341 LEU A O 1
ATOM 2718 N N . TYR A 1 342 ? -3.521 3.683 -16.014 1.00 91.38 342 TYR A N 1
ATOM 2719 C CA . TYR A 1 342 ? -3.569 4.728 -17.033 1.00 91.38 342 TYR A CA 1
ATOM 2720 C C . TYR A 1 342 ? -5.019 5.155 -17.263 1.00 91.38 342 TYR A C 1
ATOM 2722 O O . TYR A 1 342 ? -5.792 4.343 -17.775 1.00 91.38 342 TYR A O 1
ATOM 2730 N N . PRO A 1 343 ? -5.402 6.399 -16.922 1.00 89.56 343 PRO A N 1
ATOM 2731 C CA . PRO A 1 343 ? -6.734 6.911 -17.230 1.00 89.56 343 PRO A CA 1
ATOM 2732 C C . PRO A 1 343 ? -7.033 6.798 -18.731 1.00 89.56 343 PRO A C 1
ATOM 2734 O O . PRO A 1 343 ? -6.203 7.173 -19.560 1.00 89.56 343 PRO A O 1
ATOM 2737 N N . VAL A 1 344 ? -8.204 6.266 -19.087 1.00 87.06 344 VAL A N 1
ATOM 2738 C CA . VAL A 1 344 ? -8.649 6.115 -20.493 1.00 87.06 344 VAL A CA 1
ATOM 2739 C C . VAL A 1 344 ? -9.818 7.029 -20.860 1.00 87.06 344 VAL A C 1
ATOM 2741 O O . VAL A 1 344 ? -10.257 7.056 -22.009 1.00 87.06 344 VAL A O 1
ATOM 2744 N N . SER A 1 345 ? -10.317 7.782 -19.890 1.00 75.62 345 SER A N 1
ATOM 2745 C CA . SER A 1 345 ? -11.486 8.648 -19.985 1.00 75.62 345 SER A CA 1
ATOM 2746 C C . SER A 1 345 ? -11.208 9.981 -19.299 1.00 75.62 345 SER A C 1
ATOM 2748 O O . SER A 1 345 ? -10.373 10.086 -18.400 1.00 75.62 345 SER A O 1
ATOM 2750 N N . GLU A 1 346 ? -11.950 11.009 -19.707 1.00 73.69 346 GLU A N 1
ATOM 2751 C CA . GLU A 1 346 ? -11.911 12.321 -19.048 1.00 73.69 346 GLU A CA 1
ATOM 2752 C C . GLU A 1 346 ? -12.535 12.292 -17.642 1.00 73.69 346 GLU A C 1
ATOM 2754 O O . GLU A 1 346 ? -12.281 13.199 -16.857 1.00 73.69 346 GLU A O 1
ATOM 2759 N N . ASP A 1 347 ? -13.317 11.254 -17.311 1.00 70.06 347 ASP A N 1
ATOM 2760 C CA . ASP A 1 347 ? -13.941 11.088 -15.991 1.00 70.06 347 ASP A CA 1
ATOM 2761 C C . ASP A 1 347 ? -12.955 10.689 -14.883 1.00 70.06 347 ASP A C 1
ATOM 2763 O O . ASP A 1 347 ? -13.334 10.713 -13.724 1.00 70.06 347 ASP A O 1
ATOM 2767 N N . GLN A 1 348 ? -11.706 10.347 -15.224 1.00 77.19 348 GLN A N 1
ATOM 2768 C CA . GLN A 1 348 ? -10.653 9.922 -14.291 1.00 77.19 348 GLN A CA 1
ATOM 2769 C C . GLN A 1 348 ? -10.973 8.677 -13.442 1.00 77.19 348 GLN A C 1
ATOM 2771 O O . GLN A 1 348 ? -10.178 8.331 -12.573 1.00 77.19 348 GLN A O 1
ATOM 2776 N N . PHE A 1 349 ? -12.070 7.966 -13.719 1.00 86.38 349 PHE A N 1
ATOM 2777 C CA . PHE A 1 349 ? -12.498 6.776 -12.974 1.00 86.38 349 PHE A CA 1
ATOM 2778 C C . PHE A 1 349 ? -12.426 5.491 -13.798 1.00 86.38 349 PHE A C 1
ATOM 2780 O O . PHE A 1 349 ? -12.722 4.421 -13.276 1.00 86.38 349 PHE A O 1
ATOM 2787 N N . SER A 1 350 ? -12.036 5.564 -15.074 1.00 91.88 350 SER A N 1
ATOM 2788 C CA . SER A 1 350 ? -11.786 4.385 -15.910 1.00 91.88 350 SER A CA 1
ATOM 2789 C C . SER A 1 350 ? -10.311 4.274 -16.275 1.00 91.88 350 SER A C 1
ATOM 2791 O O . SER A 1 350 ? -9.684 5.240 -16.721 1.00 91.88 350 SER A O 1
ATOM 2793 N N . PHE A 1 351 ? -9.764 3.065 -16.156 1.00 93.94 351 PHE A N 1
ATOM 2794 C CA . PHE A 1 351 ? -8.335 2.809 -16.286 1.00 93.94 351 PHE A CA 1
ATOM 2795 C C . PHE A 1 351 ? -8.035 1.631 -17.210 1.00 93.94 351 PHE A C 1
ATOM 2797 O O . PHE A 1 351 ? -8.677 0.580 -17.152 1.00 93.94 351 PHE A O 1
ATOM 2804 N N . ALA A 1 352 ? -6.985 1.782 -18.012 1.00 95.00 352 ALA A N 1
ATOM 2805 C CA . ALA A 1 352 ? -6.230 0.664 -18.552 1.00 95.00 352 ALA A CA 1
ATOM 2806 C C . ALA A 1 352 ? -5.159 0.254 -17.536 1.00 95.00 352 ALA A C 1
ATOM 2808 O O . ALA A 1 352 ? -4.388 1.092 -17.063 1.00 95.00 352 ALA A O 1
ATOM 2809 N N . LEU A 1 353 ? -5.104 -1.039 -17.229 1.00 96.81 353 LEU A N 1
ATOM 2810 C CA . LEU A 1 353 ? -4.114 -1.636 -16.344 1.00 96.81 353 LEU A CA 1
ATOM 2811 C C . LEU A 1 353 ? -2.987 -2.190 -17.209 1.00 96.81 353 LEU A C 1
ATOM 2813 O O . LEU A 1 353 ? -3.177 -3.166 -17.941 1.00 96.81 353 LEU A O 1
ATOM 2817 N N . LYS A 1 354 ? -1.816 -1.558 -17.130 1.00 95.25 354 LYS A N 1
ATOM 2818 C CA . LYS A 1 354 ? -0.623 -1.968 -17.880 1.00 95.25 354 LYS A CA 1
ATOM 2819 C C . LYS A 1 354 ? 0.456 -2.466 -16.924 1.00 95.25 354 LYS A C 1
ATOM 2821 O O . LYS A 1 354 ? 0.659 -1.829 -15.893 1.00 95.25 354 LYS A O 1
ATOM 2826 N N . PRO A 1 355 ? 1.135 -3.581 -17.223 1.00 97.62 355 PRO A N 1
ATOM 2827 C CA . PRO A 1 355 ? 2.179 -4.089 -16.349 1.00 97.62 355 PRO A CA 1
ATOM 2828 C C . PRO A 1 355 ? 3.390 -3.147 -16.352 1.00 97.62 355 PRO A C 1
ATOM 2830 O O . PRO A 1 355 ? 3.815 -2.666 -17.402 1.00 97.62 355 PRO A O 1
ATOM 2833 N N . GLY A 1 356 ? 3.955 -2.905 -15.175 1.00 97.25 356 GLY A N 1
ATOM 2834 C CA . GLY A 1 356 ? 5.123 -2.057 -14.990 1.00 97.25 356 GLY A CA 1
ATOM 2835 C C . GLY A 1 356 ? 5.972 -2.499 -13.807 1.00 97.25 356 GLY A C 1
ATOM 2836 O O . GLY A 1 356 ? 5.464 -3.026 -12.814 1.00 97.25 356 GLY A O 1
ATOM 2837 N N . TRP A 1 357 ? 7.274 -2.274 -13.927 1.00 97.88 357 TRP A N 1
ATOM 2838 C CA . TRP A 1 357 ? 8.233 -2.434 -12.845 1.00 97.88 357 TRP A CA 1
ATOM 2839 C C . TRP A 1 357 ? 8.346 -1.128 -12.071 1.00 97.88 357 TRP A C 1
ATOM 2841 O O . TRP A 1 357 ? 8.714 -0.102 -12.636 1.00 97.88 357 TRP A O 1
ATOM 2851 N N . ILE A 1 358 ? 8.039 -1.171 -10.779 1.00 95.56 358 ILE A N 1
ATOM 2852 C CA . ILE A 1 358 ? 8.217 -0.054 -9.858 1.00 95.56 358 ILE A CA 1
ATOM 2853 C C . ILE A 1 358 ? 9.480 -0.288 -9.044 1.00 95.56 358 ILE A C 1
ATOM 2855 O O . ILE A 1 358 ? 9.602 -1.306 -8.359 1.00 95.56 358 ILE A O 1
ATOM 2859 N N . PHE A 1 359 ? 10.381 0.687 -9.077 1.00 95.56 359 PHE A N 1
ATOM 2860 C CA . PHE A 1 359 ? 11.564 0.746 -8.236 1.00 95.56 359 PHE A CA 1
ATOM 2861 C C . PHE A 1 359 ? 11.408 1.858 -7.208 1.00 95.56 359 PHE A C 1
ATOM 2863 O O . PHE A 1 359 ? 11.055 2.985 -7.554 1.00 95.56 359 PHE A O 1
ATOM 2870 N N . SER A 1 360 ? 11.687 1.550 -5.941 1.00 91.75 360 SER A N 1
ATOM 2871 C CA . SER A 1 360 ? 11.836 2.590 -4.917 1.00 91.75 360 SER A CA 1
ATOM 2872 C C . SER A 1 360 ? 13.309 2.774 -4.605 1.00 91.75 360 SER A C 1
ATOM 2874 O O . SER A 1 360 ? 13.997 1.804 -4.280 1.00 91.75 360 SER A O 1
ATOM 2876 N N . SER A 1 361 ? 13.763 4.017 -4.658 1.00 90.88 361 SER A N 1
ATOM 2877 C CA . SER A 1 361 ? 15.114 4.428 -4.295 1.00 90.88 361 SER A CA 1
ATOM 2878 C C . SER A 1 361 ? 15.060 5.328 -3.069 1.00 90.88 361 SER A C 1
ATOM 2880 O O . SER A 1 361 ? 14.134 6.126 -2.948 1.00 90.88 361 SER A O 1
ATOM 2882 N N . ARG A 1 362 ? 16.048 5.240 -2.178 1.00 87.50 362 ARG A N 1
ATOM 2883 C CA . ARG A 1 362 ? 16.218 6.168 -1.052 1.00 87.50 362 ARG A CA 1
ATOM 2884 C C . ARG A 1 362 ? 17.559 6.880 -1.121 1.00 87.50 362 ARG A C 1
ATOM 2886 O O . ARG A 1 362 ? 18.547 6.295 -1.562 1.00 87.50 362 ARG A O 1
ATOM 2893 N N . ALA A 1 363 ? 17.596 8.114 -0.646 1.00 85.88 363 ALA A N 1
ATOM 2894 C CA . ALA A 1 363 ? 18.815 8.890 -0.498 1.00 85.88 363 ALA A CA 1
ATOM 2895 C C . ALA A 1 363 ? 18.771 9.710 0.792 1.00 85.88 363 ALA A C 1
ATOM 2897 O O . ALA A 1 363 ? 17.711 10.185 1.191 1.00 85.88 363 ALA A O 1
ATOM 2898 N N . VAL A 1 364 ? 19.923 9.892 1.438 1.00 79.81 364 VAL A N 1
ATOM 2899 C CA . VAL A 1 364 ? 20.032 10.764 2.614 1.00 79.81 364 VAL A CA 1
ATOM 2900 C C . VAL A 1 364 ? 20.514 12.140 2.165 1.00 79.81 364 VAL A C 1
ATOM 2902 O O . VAL A 1 364 ? 21.606 12.257 1.608 1.00 79.81 364 VAL A O 1
ATOM 2905 N N . ILE A 1 365 ? 19.707 13.176 2.404 1.00 72.62 365 ILE A N 1
ATOM 2906 C CA . ILE A 1 365 ? 19.959 14.543 1.942 1.00 72.62 365 ILE A CA 1
ATOM 2907 C C . ILE A 1 365 ? 20.292 15.480 3.101 1.00 72.62 365 ILE A C 1
ATOM 2909 O O . ILE A 1 365 ? 19.563 15.586 4.094 1.00 72.62 365 ILE A O 1
ATOM 2913 N N . GLY A 1 366 ? 21.373 16.237 2.890 1.00 64.75 366 GLY A N 1
ATOM 2914 C CA . GLY A 1 366 ? 21.765 17.398 3.683 1.00 64.75 366 GLY A CA 1
ATOM 2915 C C . GLY A 1 366 ? 22.229 17.085 5.107 1.00 64.75 366 GLY A C 1
ATOM 2916 O O . GLY A 1 366 ? 22.188 15.954 5.582 1.00 64.75 366 GLY A O 1
ATOM 2917 N N . ASP A 1 367 ? 22.626 18.137 5.825 1.00 61.75 367 ASP A N 1
ATOM 2918 C CA . ASP A 1 367 ? 23.122 18.048 7.211 1.00 61.75 367 ASP A CA 1
ATOM 2919 C C . ASP A 1 367 ? 22.047 17.598 8.222 1.00 61.75 367 ASP A C 1
ATOM 2921 O O . ASP A 1 367 ? 22.345 17.326 9.385 1.00 61.75 367 ASP A O 1
ATOM 2925 N N . LEU A 1 368 ? 20.781 17.546 7.794 1.00 58.53 368 LEU A N 1
ATOM 2926 C CA . LEU A 1 368 ? 19.633 17.178 8.622 1.00 58.53 368 LEU A CA 1
ATOM 2927 C C . LEU A 1 368 ? 19.336 15.668 8.620 1.00 58.53 368 LEU A C 1
ATOM 2929 O O . LEU A 1 368 ? 18.423 15.253 9.336 1.00 58.53 368 LEU A O 1
ATOM 2933 N N . ASN A 1 369 ? 20.092 14.859 7.862 1.00 65.75 369 ASN A N 1
ATOM 2934 C CA . ASN A 1 369 ? 19.861 13.420 7.675 1.00 65.75 369 ASN A CA 1
ATOM 2935 C C . ASN A 1 369 ? 18.413 13.103 7.251 1.00 65.75 369 ASN A C 1
ATOM 2937 O O . ASN A 1 369 ? 17.768 12.209 7.803 1.00 65.75 369 ASN A O 1
ATOM 2941 N N . LEU A 1 370 ? 17.876 13.863 6.293 1.00 67.38 370 LEU A N 1
ATOM 2942 C CA . LEU A 1 370 ? 16.552 13.588 5.737 1.00 67.38 370 LEU A CA 1
ATOM 2943 C C . LEU A 1 370 ? 16.655 12.405 4.785 1.00 67.38 370 LEU A C 1
ATOM 2945 O O . LEU A 1 370 ? 17.503 12.419 3.904 1.00 67.38 370 LEU A O 1
ATOM 2949 N N . THR A 1 371 ? 15.809 11.391 4.950 1.00 73.69 371 THR A N 1
ATOM 2950 C CA . THR A 1 371 ? 15.710 10.316 3.955 1.00 73.69 371 THR A CA 1
ATOM 2951 C C . THR A 1 371 ? 14.629 10.691 2.956 1.00 73.69 371 THR A C 1
ATOM 2953 O O . THR A 1 371 ? 13.459 10.783 3.324 1.00 73.69 371 THR A O 1
ATOM 2956 N N . GLU A 1 372 ? 15.025 10.921 1.711 1.00 77.25 372 GLU A N 1
ATOM 2957 C CA . GLU A 1 372 ? 14.108 11.121 0.597 1.00 77.25 372 GLU A CA 1
ATOM 2958 C C . GLU A 1 372 ? 13.950 9.827 -0.183 1.00 77.25 372 GLU A C 1
ATOM 2960 O O . GLU A 1 372 ? 14.910 9.073 -0.368 1.00 77.25 372 GLU A O 1
ATOM 2965 N N . TYR A 1 373 ? 12.735 9.592 -0.664 1.00 82.56 373 TYR A N 1
ATOM 2966 C CA . TYR A 1 373 ? 12.426 8.451 -1.506 1.00 82.56 373 TYR A CA 1
ATOM 2967 C C . TYR A 1 373 ? 11.973 8.913 -2.878 1.00 82.56 373 TYR A C 1
ATOM 2969 O O . TYR A 1 373 ? 11.252 9.897 -3.024 1.00 82.56 373 TYR A O 1
ATOM 2977 N N . ARG A 1 374 ? 12.353 8.132 -3.879 1.00 86.38 374 ARG A N 1
ATOM 2978 C CA . ARG A 1 374 ? 11.995 8.325 -5.275 1.00 86.38 374 ARG A CA 1
ATOM 2979 C C . ARG A 1 374 ? 11.382 7.041 -5.811 1.00 86.38 374 ARG A C 1
ATOM 2981 O O . ARG A 1 374 ? 11.866 5.953 -5.511 1.00 86.38 374 ARG A O 1
ATOM 2988 N N . ILE A 1 375 ? 10.328 7.192 -6.606 1.00 90.31 375 ILE A N 1
ATOM 2989 C CA . ILE A 1 375 ? 9.672 6.095 -7.315 1.00 90.31 375 ILE A CA 1
ATOM 2990 C C . ILE A 1 375 ? 9.976 6.227 -8.803 1.00 90.31 375 ILE A C 1
ATOM 2992 O O . ILE A 1 375 ? 9.596 7.220 -9.422 1.00 90.31 375 ILE A O 1
ATOM 2996 N N . ASP A 1 376 ? 10.643 5.224 -9.360 1.00 93.44 376 ASP A N 1
ATOM 2997 C CA . ASP A 1 376 ? 10.927 5.092 -10.786 1.00 93.44 376 ASP A CA 1
ATOM 2998 C C . ASP A 1 376 ? 10.086 3.962 -11.370 1.00 93.44 376 ASP A C 1
ATOM 3000 O O . ASP A 1 376 ? 9.892 2.927 -10.730 1.00 93.44 376 ASP A O 1
ATOM 3004 N N . VAL A 1 377 ? 9.580 4.155 -12.585 1.00 95.56 377 VAL A N 1
ATOM 3005 C CA . VAL A 1 377 ? 8.701 3.182 -13.237 1.00 95.56 377 VAL A CA 1
ATOM 3006 C C . VAL A 1 377 ? 9.265 2.803 -14.591 1.00 95.56 377 VAL A C 1
ATOM 3008 O O . VAL A 1 377 ? 9.619 3.678 -15.367 1.00 95.56 377 VAL A O 1
ATOM 3011 N N . VAL A 1 378 ? 9.320 1.512 -14.895 1.00 96.75 378 VAL A N 1
ATOM 3012 C CA . VAL A 1 378 ? 9.672 1.002 -16.224 1.00 96.75 378 VAL A CA 1
ATOM 3013 C C . VAL A 1 378 ? 8.469 0.258 -16.789 1.00 96.75 378 VAL A C 1
ATOM 3015 O O . VAL A 1 378 ? 7.950 -0.653 -16.142 1.00 96.75 378 VAL A O 1
ATOM 3018 N N . ASP A 1 379 ? 8.012 0.637 -17.983 1.00 96.25 379 ASP A N 1
ATOM 3019 C CA . ASP A 1 379 ? 6.966 -0.101 -18.697 1.00 96.25 379 ASP A CA 1
ATOM 3020 C C . ASP A 1 379 ? 7.452 -1.538 -18.934 1.00 96.25 379 ASP A C 1
ATOM 3022 O O . ASP A 1 379 ? 8.509 -1.767 -19.526 1.00 96.25 379 ASP A O 1
ATOM 3026 N N . ALA A 1 380 ? 6.708 -2.526 -18.432 1.00 97.69 380 ALA A N 1
ATOM 3027 C CA . ALA A 1 380 ? 7.173 -3.907 -18.455 1.00 97.69 380 ALA A CA 1
ATOM 3028 C C . ALA A 1 380 ? 7.044 -4.560 -19.840 1.00 97.69 380 ALA A C 1
ATOM 3030 O O . ALA A 1 380 ? 7.522 -5.6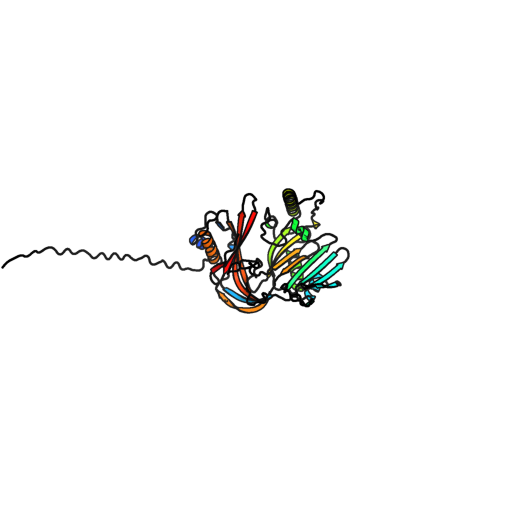76 -20.006 1.00 97.69 380 ALA A O 1
ATOM 3031 N N . VAL A 1 381 ? 6.422 -3.901 -20.820 1.00 96.25 381 VAL A N 1
ATOM 3032 C CA . VAL A 1 381 ? 6.301 -4.370 -22.208 1.00 96.25 381 VAL A CA 1
ATOM 3033 C C . VAL A 1 381 ? 7.358 -3.717 -23.094 1.00 96.25 381 VAL A C 1
ATOM 3035 O O . VAL A 1 381 ? 7.980 -4.403 -23.903 1.00 96.25 381 VAL A O 1
ATOM 3038 N N . THR A 1 382 ? 7.565 -2.402 -22.971 1.00 95.12 382 THR A N 1
ATOM 3039 C CA . THR A 1 382 ? 8.489 -1.663 -23.852 1.00 95.12 382 THR A CA 1
ATOM 3040 C C . THR A 1 382 ? 9.888 -1.487 -23.271 1.00 95.12 382 THR A C 1
ATOM 3042 O O . THR A 1 382 ? 10.838 -1.313 -24.032 1.00 95.12 382 THR A O 1
ATOM 3045 N N . GLY A 1 383 ? 10.033 -1.540 -21.945 1.00 95.44 383 GLY A N 1
ATOM 3046 C CA . GLY A 1 383 ? 11.266 -1.171 -21.250 1.00 95.44 383 GLY A CA 1
ATOM 3047 C C . GLY A 1 383 ? 11.499 0.335 -21.149 1.00 95.44 383 GLY A C 1
ATOM 3048 O O . GLY A 1 383 ? 12.580 0.752 -20.733 1.00 95.44 383 GLY A O 1
ATOM 3049 N N . ASP A 1 384 ? 10.505 1.155 -21.501 1.00 94.25 384 ASP A N 1
ATOM 3050 C CA . ASP A 1 384 ? 10.612 2.606 -21.384 1.00 94.25 384 ASP A CA 1
ATOM 3051 C C . ASP A 1 384 ? 10.630 3.029 -19.912 1.00 94.25 384 ASP A C 1
ATOM 3053 O O . ASP A 1 384 ? 9.742 2.679 -19.131 1.00 94.25 384 ASP A O 1
ATOM 3057 N N . LEU A 1 385 ? 11.641 3.815 -19.540 1.00 93.62 385 LEU A N 1
ATOM 3058 C CA . LEU A 1 385 ? 11.778 4.379 -18.202 1.00 93.62 385 LEU A CA 1
ATOM 3059 C C . LEU A 1 385 ? 10.985 5.688 -18.070 1.00 93.62 385 LEU A C 1
ATOM 3061 O O . LEU A 1 385 ? 11.134 6.630 -18.850 1.00 93.62 385 LEU A O 1
ATOM 3065 N N . HIS A 1 386 ? 10.202 5.771 -17.004 1.00 91.19 386 HIS A N 1
ATOM 3066 C CA . HIS A 1 386 ? 9.552 6.964 -16.485 1.00 91.19 386 HIS A CA 1
ATOM 3067 C C . HIS A 1 386 ? 10.223 7.339 -15.157 1.00 91.19 386 HIS A C 1
ATOM 3069 O O . HIS A 1 386 ? 9.851 6.814 -14.100 1.00 91.19 386 HIS A O 1
ATOM 3075 N N . PRO A 1 387 ? 11.246 8.211 -15.194 1.00 84.06 387 PRO A N 1
ATOM 3076 C CA . PRO A 1 387 ? 12.014 8.529 -14.007 1.00 84.06 387 PRO A CA 1
ATOM 3077 C C . PRO A 1 387 ? 11.186 9.364 -13.028 1.00 84.06 387 PRO A C 1
ATOM 3079 O O . PRO A 1 387 ? 10.519 10.333 -13.406 1.00 84.06 387 PRO A O 1
ATOM 3082 N N . GLY A 1 388 ? 11.280 9.010 -11.752 1.00 78.69 388 GLY A N 1
ATOM 3083 C CA . GLY A 1 388 ? 10.834 9.851 -10.654 1.00 78.69 388 GLY A CA 1
ATOM 3084 C C . GLY A 1 388 ? 11.705 11.097 -10.499 1.00 78.69 388 GLY A C 1
ATOM 3085 O O . GLY A 1 388 ? 12.734 11.276 -11.156 1.00 78.69 388 GLY A O 1
ATOM 3086 N N . ARG A 1 389 ? 11.306 11.974 -9.582 1.00 71.31 389 ARG A N 1
ATOM 3087 C CA . ARG A 1 389 ? 12.093 13.140 -9.169 1.00 71.31 389 ARG A CA 1
ATOM 3088 C C . ARG A 1 389 ? 12.302 13.084 -7.661 1.00 71.31 389 ARG A C 1
ATOM 3090 O O . ARG A 1 389 ? 11.387 12.671 -6.952 1.00 71.31 389 ARG A O 1
ATOM 3097 N N . PHE A 1 390 ? 13.507 13.455 -7.232 1.00 54.81 390 PHE A N 1
ATOM 3098 C CA . PHE A 1 390 ? 13.773 13.863 -5.853 1.00 54.81 390 PHE A CA 1
ATOM 3099 C C . PHE A 1 390 ? 13.212 15.273 -5.648 1.00 54.81 390 PHE A C 1
ATOM 3101 O O . PHE A 1 390 ? 13.346 16.086 -6.601 1.00 54.81 390 PHE A O 1
#

Solvent-accessible surface area (backbone atoms only — not comparable to full-atom values): 22093 Å² total; per-residue (Å²): 132,89,85,81,89,83,89,81,81,92,77,87,72,82,83,76,78,75,77,75,69,70,81,67,78,73,82,68,74,88,59,77,42,87,46,72,67,62,38,60,75,74,53,72,78,45,95,45,52,44,82,61,48,63,72,89,72,44,65,82,66,54,59,48,64,33,38,32,30,30,49,28,79,68,54,62,68,36,37,48,45,42,75,51,68,82,56,80,62,50,80,48,70,40,65,50,16,43,35,38,37,38,77,58,94,54,36,40,36,41,38,38,38,28,52,17,1,61,79,54,75,46,83,48,93,44,48,23,32,36,40,37,42,42,29,50,68,89,49,56,66,71,58,51,58,55,39,30,61,78,76,75,64,81,59,79,47,84,58,64,70,53,52,75,78,39,52,54,86,45,70,50,98,78,53,45,40,72,59,50,52,52,57,49,50,56,36,43,55,51,32,66,54,74,57,68,42,83,75,45,55,31,30,47,45,50,72,61,37,51,54,34,37,54,52,42,55,47,53,35,49,78,70,69,64,60,65,99,78,69,78,82,82,86,86,47,78,85,69,29,33,36,43,38,35,31,23,45,46,55,92,94,33,38,37,37,59,61,67,35,56,44,84,88,59,79,88,58,102,77,50,55,34,65,46,24,33,36,32,36,35,36,40,81,87,40,75,29,34,38,42,36,35,46,52,64,41,79,74,48,78,54,70,71,42,66,39,53,32,60,49,46,41,50,46,52,53,47,55,54,54,58,75,49,90,75,92,47,56,34,35,34,53,42,61,44,67,23,27,40,53,40,68,76,46,94,82,69,44,34,28,40,36,43,58,25,34,39,32,39,31,40,32,60,48,71,99,72,53,26,52,42,56,31,45,31,37,20,38,27,66,81,53,50,75,42,75,43,69,129

Sequence (390 aa):
MNRMQSTCLTFVVPLCLLLTGCPQPSDIETGRIESPEAFYEQVTVPERLYIDVDFERMSTLTSVKQYTGETMDMDQEKLVKAFFKDRSVEKSSWADGVTYAAKDGDITEYLNVDDGGESFGTPTDAKGGFYYIKMIGNDDPNRWGQVACQDFKFQNVAQNEINSDYRSKTDLGFLPYDQTVNAIFDVLHKADLPDLVIDETYSLDLATMTDHYQKFLKDRLDRGGLNAAVEPEEWTTEDECYLFSLQQLVGELPVVNKGWMKPEGATTFDYTMPATGVKLTYDQNGIRYINEYNLLRIVSEGEPVELISGYDALKALVDEYANIIIEQDIHIVTAQLCYLLYPVSEDQFSFALKPGWIFSSRAVIGDLNLTEYRIDVVDAVTGDLHPGRF

Foldseek 3Di:
DDDDDDDDDDDDDPPPPPPPPDPDPPPPVPDFQDDPVSLVVQFDFPPQEAEQADPVPFDPDFKDWWFKWFADQFDPVLLCCLPVVPDDWDWDADQQAIKTWDDDPQKIKIKGFGCQSVVVVDGHLNHHKMKMAIDGNPRGPCCCVQQADLVPDLDQDQDDDSQVLFDFQQQAPLGHSVVLVVLVVSSCVSRVAADKDWPDKGWAAQVSSVVSNVVSVVVCVVVVNDDPPDDRDDTDSQSTKMKTKMFHDDPHFTWAADWAADLVADDDPPGTFDGWIKIFIQGSVGTRIIITDRRIDTDDIGDMATFRGLSLLVNLVSVVVVVDDDPWRKYFNYKGWHWTWDDPDPSSRMTITFIKIKIKMWTQDDPSRGIGIWIKIARGRPRDIDGTDD

Radius of gyration: 29.1 Å; Cα contacts (8 Å, |Δi|>4): 759; chains: 1; bounding box: 96×40×115 Å

pLDDT: mean 84.81, std 18.33, range [30.8, 98.62]

Mean predicted aligned error: 9.2 Å

Secondary structure (DSSP, 8-state):
-----------------------PPP--------SHHHHHHH----TTEEE---GGGS---SEEEEEEEEEPPP-HHHHHHHHHTT---EEEE-SSEEEEEEEETTEEEEEEEEETTGGGTS--S-EEEEEEEEEETTB-GGGGGGTS-TT------SS--TTTTSBSS---SSS-HHHHHHHHHHHHHHTT---EEEEEEEEE-HHHHHHHHHHHHHHHHHTT---TT-PPPPP-GGG-EEEEEEEEEETTEEBP-S--B-TT--SSS--B----EEEEEEETTEEEEEEEE--EEEEEEEEEEE---HHHHHHHHHHHHHTS---S-EEEEEEEEEEEEEE-STTS-EEEEEEEEEEEEEEEETTTTEEEEEEEEEETTT--EE----